Protein AF-0000000070448356 (afdb_homodimer)

InterPro domains:
  IPR002110 Ankyrin repeat [PF00023] (109-138)
  IPR002110 Ankyrin repeat [PF12796] (15-105)
  IPR002110 Ankyrin repeat [PF12796] (163-237)
  IPR002110 Ankyrin repeat [PR01415] (44-59)
  IPR002110 Ankyrin repeat [PR01415] (125-139)
  IPR002110 Ankyrin repeat [PS50088] (43-75)
  IPR002110 Ankyrin repeat [PS50088] (76-104)
  IPR002110 Ankyrin repeat [PS50088] (109-141)
  IPR002110 Ankyrin repeat [PS50088] (142-174)
  IPR002110 Ankyrin repeat [PS50088] (207-239)
  IPR002110 Ankyrin repeat [SM00248] (9-39)
  IPR002110 Ankyrin repeat [SM00248] (43-72)
  IPR002110 Ankyrin repeat [SM00248] (76-105)
  IPR002110 Ankyrin repeat [SM00248] (109-138)
  IPR002110 Ankyrin repeat [SM00248] (142-171)
  IPR002110 Ankyrin repeat [SM00248] (175-204)
  IPR002110 Ankyrin repeat [SM00248] (207-236)
  IPR036770 Ankyrin repeat-containing domain superfamily [G3DSA:1.25.40.20] (1-96)
  IPR036770 Ankyrin repeat-containing domain superfamily [G3DSA:1.25.40.20] (97-266)
  IPR036770 Ankyrin repeat-containing domain superfamily [SSF48403] (15-246)

pLDDT: mean 96.39, std 8.81, range [27.5, 98.94]

Organism: Serinus canaria (NCBI:txid9135)

Foldseek 3Di:
DPDLPDQDPLQVVLLVCLLVLVQVSNCVSVVVVPDDQCRADPQFDGSLLNNLLNLNQVNNVVSVVNPHDQCIAGNQQDTSLLSNLLNQNLSNNVVCVVSPHDQQGATPQQQGSLLSNLLVLRQSNNVVSLVSPHDQQRAGNQQHGSLQNNLLNLNLNSNLVSVVSPYDLLRAGNLFDGSLLNNLLVVNLSNNVSSLVNPYDQAATPNFDGSLLNNLLSPRLSSNLSSLVSPRQQQHATPVGDGSLRNHPDPSSNVSSVVSVVVVVD/DPPLPDQDPLQVVLLVCLLVLVQVSNCVSVVVVPDDQCRADPQFDGSLLNNLLNLNQVNNVVSVVNPHDQCIAGNQQDTSLLSNLLNQNLSNNVVCVVSPHDQQGATPQQQGSLLSNLLVLNQSNNVVSLVSPHDQQRAGNQQHGSLQNNLLNLNLNSNLVSVVSPYDLLRAGNLFDGSLLNNLLVVNLSNNVSSLVNPYDQAATPNFDGSLLNNLLSPRLSSNLSSLVSPRQQQHATPVGDGSLRNHPDPSSNVSSVVSVVVVVD

Structure (mmCIF, N/CA/C/O backbone):
data_AF-0000000070448356-model_v1
#
loop_
_entity.id
_entity.type
_entity.pdbx_description
1 polymer 'Ankyrin repeat domain 29'
#
loop_
_atom_site.group_PDB
_atom_site.id
_atom_site.type_symbol
_atom_site.label_atom_id
_atom_site.label_alt_id
_atom_site.label_comp_id
_atom_site.label_asym_id
_atom_site.label_entity_id
_atom_site.label_seq_id
_atom_site.pdbx_PDB_ins_code
_atom_site.Cartn_x
_atom_site.Cartn_y
_atom_site.Cartn_z
_atom_site.occupancy
_atom_site.B_iso_or_equiv
_atom_site.auth_seq_id
_atom_site.auth_comp_id
_atom_site.auth_asym_id
_atom_site.auth_atom_id
_atom_site.pdbx_PDB_model_num
ATOM 1 N N . ALA A 1 1 ? 14.836 -21.656 20.016 1 27.5 1 ALA A N 1
ATOM 2 C CA . ALA A 1 1 ? 14.461 -20.953 18.781 1 27.5 1 ALA A CA 1
ATOM 3 C C . ALA A 1 1 ? 15.398 -19.781 18.531 1 27.5 1 ALA A C 1
ATOM 5 O O . ALA A 1 1 ? 15.477 -18.844 19.344 1 27.5 1 ALA A O 1
ATOM 6 N N . SER A 1 2 ? 16.484 -19.844 17.938 1 34.31 2 SER A N 1
ATOM 7 C CA . SER A 1 2 ? 17.562 -18.859 17.781 1 34.31 2 SER A CA 1
ATOM 8 C C . SER A 1 2 ? 17.031 -17.531 17.281 1 34.31 2 SER A C 1
ATOM 10 O O . SER A 1 2 ? 16.109 -17.484 16.453 1 34.31 2 SER A O 1
ATOM 12 N N . SER A 1 3 ? 17.094 -16.406 17.938 1 37.31 3 SER A N 1
ATOM 13 C CA . SER A 1 3 ? 16.609 -15.062 17.703 1 37.31 3 SER A CA 1
ATOM 14 C C . SER A 1 3 ? 16.844 -14.641 16.25 1 37.31 3 SER A C 1
ATOM 16 O O . SER A 1 3 ? 17.953 -14.781 15.734 1 37.31 3 SER A O 1
ATOM 18 N N . ALA A 1 4 ? 16.047 -14.828 15.336 1 43.91 4 ALA A N 1
ATOM 19 C CA . ALA A 1 4 ? 16.141 -14.406 13.938 1 43.91 4 ALA A CA 1
ATOM 20 C C . ALA A 1 4 ? 16.906 -13.094 13.82 1 43.91 4 ALA A C 1
ATOM 22 O O . ALA A 1 4 ? 16.609 -12.125 14.523 1 43.91 4 ALA A O 1
ATOM 23 N N . PRO A 1 5 ? 18.203 -13.055 13.547 1 52.88 5 PRO A N 1
ATOM 24 C CA . PRO A 1 5 ? 18.953 -11.789 13.492 1 52.88 5 PRO A CA 1
ATOM 25 C C . PRO A 1 5 ? 18.125 -10.641 12.922 1 52.88 5 PRO A C 1
ATOM 27 O O . PRO A 1 5 ? 17.344 -10.844 11.977 1 52.88 5 PRO A O 1
ATOM 30 N N . LYS A 1 6 ? 17.922 -9.625 13.648 1 61.12 6 LYS A N 1
ATOM 31 C CA . LYS A 1 6 ? 17.172 -8.398 13.352 1 61.12 6 LYS A CA 1
ATOM 32 C C . LYS A 1 6 ? 17.625 -7.793 12.023 1 61.12 6 LYS A C 1
ATOM 34 O O . LYS A 1 6 ? 18.828 -7.645 11.781 1 61.12 6 LYS A O 1
ATOM 39 N N . GLU A 1 7 ? 16.766 -7.789 11.062 1 82.75 7 GLU A N 1
ATOM 40 C CA . GLU A 1 7 ? 16.984 -7.16 9.766 1 82.75 7 GLU A CA 1
ATOM 41 C C . GLU A 1 7 ? 17.609 -5.777 9.914 1 82.75 7 GLU A C 1
ATOM 43 O O . GLU A 1 7 ? 17.156 -4.973 10.734 1 82.75 7 GLU A O 1
ATOM 48 N N . THR A 1 8 ? 18.828 -5.617 9.328 1 90.31 8 THR A N 1
ATOM 49 C CA . THR A 1 8 ? 19.469 -4.305 9.367 1 90.31 8 THR A CA 1
ATOM 50 C C . THR A 1 8 ? 18.781 -3.346 8.398 1 90.31 8 THR A C 1
ATOM 52 O O . THR A 1 8 ? 18.141 -3.777 7.445 1 90.31 8 THR A O 1
ATOM 55 N N . PRO A 1 9 ? 18.906 -2.072 8.656 1 93.25 9 PRO A N 1
ATOM 56 C CA . PRO A 1 9 ? 18.312 -1.085 7.742 1 93.25 9 PRO A CA 1
ATOM 57 C C . PRO A 1 9 ? 18.812 -1.244 6.309 1 93.25 9 PRO A C 1
ATOM 59 O O . PRO A 1 9 ? 18.047 -1.089 5.363 1 93.25 9 PRO A O 1
ATOM 62 N N . LEU A 1 10 ? 20.062 -1.609 6.168 1 96.44 10 LEU A N 1
ATOM 63 C CA . LEU A 1 10 ? 20.625 -1.757 4.824 1 96.44 10 LEU A CA 1
ATOM 64 C C . LEU A 1 10 ? 20.094 -3.029 4.164 1 96.44 10 LEU A C 1
ATOM 66 O O . LEU A 1 10 ? 19.875 -3.057 2.949 1 96.44 10 LEU A O 1
ATOM 70 N N . ALA A 1 11 ? 19.891 -4.051 4.949 1 96.38 11 ALA A N 1
ATOM 71 C CA . ALA A 1 11 ? 19.297 -5.273 4.414 1 96.38 11 ALA A CA 1
ATOM 72 C C . ALA A 1 11 ? 17.875 -5.023 3.918 1 96.38 11 ALA A C 1
ATOM 74 O O . ALA A 1 11 ? 17.5 -5.488 2.84 1 96.38 11 ALA A O 1
ATOM 75 N N . ASN A 1 12 ? 17.156 -4.27 4.688 1 96.38 12 ASN A N 1
ATOM 76 C CA . ASN A 1 12 ? 15.805 -3.906 4.285 1 96.38 12 ASN A CA 1
ATOM 77 C C . ASN A 1 12 ? 15.797 -3.16 2.953 1 96.38 12 ASN A C 1
ATOM 79 O O . ASN A 1 12 ? 14.914 -3.377 2.121 1 96.38 12 ASN A O 1
ATOM 83 N N . ALA A 1 13 ? 16.781 -2.312 2.838 1 97.31 13 ALA A N 1
ATOM 84 C CA . ALA A 1 13 ? 16.906 -1.575 1.585 1 97.31 13 ALA A CA 1
ATOM 85 C C . ALA A 1 13 ? 17.203 -2.52 0.423 1 97.31 13 ALA A C 1
ATOM 87 O O . ALA A 1 13 ? 16.703 -2.322 -0.688 1 97.31 13 ALA A O 1
ATOM 88 N N . ALA A 1 14 ? 17.922 -3.531 0.693 1 98 14 ALA A N 1
ATOM 89 C CA . ALA A 1 14 ? 18.25 -4.496 -0.351 1 98 14 ALA A CA 1
ATOM 90 C C . ALA A 1 14 ? 17.016 -5.281 -0.792 1 98 14 ALA A C 1
ATOM 92 O O . ALA A 1 14 ? 16.828 -5.512 -1.986 1 98 14 ALA A O 1
ATOM 93 N N . PHE A 1 15 ? 16.234 -5.66 0.181 1 98.12 15 PHE A N 1
ATOM 94 C CA . PHE A 1 15 ? 14.992 -6.348 -0.151 1 98.12 15 PHE A CA 1
ATOM 95 C C . PHE A 1 15 ? 14.102 -5.469 -1.022 1 98.12 15 PHE A C 1
ATOM 97 O O . PHE A 1 15 ? 13.57 -5.926 -2.039 1 98.12 15 PHE A O 1
ATOM 104 N N . TRP A 1 16 ? 14.016 -4.27 -0.583 1 97.75 16 TRP A N 1
ATOM 105 C CA . TRP A 1 16 ? 13.188 -3.33 -1.336 1 97.75 16 TRP A CA 1
ATOM 106 C C . TRP A 1 16 ? 13.742 -3.127 -2.742 1 97.75 16 TRP A C 1
ATOM 108 O O . TRP A 1 16 ? 12.984 -3.125 -3.717 1 97.75 16 TRP A O 1
ATOM 118 N N . ALA A 1 17 ? 14.977 -2.916 -2.854 1 98.38 17 ALA A N 1
ATOM 119 C CA . ALA A 1 17 ? 15.625 -2.705 -4.148 1 98.38 17 ALA A CA 1
ATOM 120 C C . ALA A 1 17 ? 15.391 -3.893 -5.078 1 98.38 17 ALA A C 1
ATOM 122 O O . ALA A 1 17 ? 15.109 -3.715 -6.266 1 98.38 17 ALA A O 1
ATOM 123 N N . ALA A 1 18 ? 15.484 -5.059 -4.535 1 98.69 18 ALA A N 1
ATOM 124 C CA . ALA A 1 18 ? 15.266 -6.273 -5.316 1 98.69 18 ALA A CA 1
ATOM 125 C C . ALA A 1 18 ? 13.82 -6.352 -5.812 1 98.69 18 ALA A C 1
ATOM 127 O O . ALA A 1 18 ? 13.578 -6.695 -6.973 1 98.69 18 ALA A O 1
ATOM 128 N N . ARG A 1 19 ? 12.977 -6.016 -4.934 1 98.25 19 ARG A N 1
ATOM 129 C CA . ARG A 1 19 ? 11.562 -6.043 -5.289 1 98.25 19 ARG A CA 1
ATOM 130 C C . ARG A 1 19 ? 11.258 -5.039 -6.395 1 98.25 19 ARG A C 1
ATOM 132 O O . ARG A 1 19 ? 10.453 -5.316 -7.289 1 98.25 19 ARG A O 1
ATOM 139 N N . LYS A 1 20 ? 11.969 -3.926 -6.383 1 98.06 20 LYS A N 1
ATOM 140 C CA . LYS A 1 20 ? 11.68 -2.828 -7.301 1 98.06 20 LYS A CA 1
ATOM 141 C C . LYS A 1 20 ? 12.508 -2.949 -8.578 1 98.06 20 LYS A C 1
ATOM 143 O O . LYS A 1 20 ? 12.305 -2.195 -9.531 1 98.06 20 LYS A O 1
ATOM 148 N N . GLY A 1 21 ? 13.328 -3.818 -8.562 1 98.44 21 GLY A N 1
ATOM 149 C CA . GLY A 1 21 ? 14.227 -3.936 -9.695 1 98.44 21 GLY A CA 1
ATOM 150 C C . GLY A 1 21 ? 15.242 -2.811 -9.773 1 98.44 21 GLY A C 1
ATOM 151 O O . GLY A 1 21 ? 15.68 -2.432 -10.859 1 98.44 21 GLY A O 1
ATOM 152 N N . ASN A 1 22 ? 15.516 -2.191 -8.656 1 97.81 22 ASN A N 1
ATOM 153 C CA . ASN A 1 22 ? 16.484 -1.096 -8.594 1 97.81 22 ASN A CA 1
ATOM 154 C C . ASN A 1 22 ? 17.906 -1.612 -8.562 1 97.81 22 ASN A C 1
ATOM 156 O O . ASN A 1 22 ? 18.547 -1.648 -7.504 1 97.81 22 ASN A O 1
ATOM 160 N N . LEU A 1 23 ? 18.406 -1.881 -9.734 1 98.12 23 LEU A N 1
ATOM 161 C CA . LEU A 1 23 ? 19.719 -2.488 -9.875 1 98.12 23 LEU A CA 1
ATOM 162 C C . LEU A 1 23 ? 20.812 -1.547 -9.375 1 98.12 23 LEU A C 1
ATOM 164 O O . LEU A 1 23 ? 21.75 -1.977 -8.695 1 98.12 23 LEU A O 1
ATOM 168 N N . ALA A 1 24 ? 20.688 -0.333 -9.672 1 96.88 24 ALA A N 1
ATOM 169 C CA . ALA A 1 24 ? 21.688 0.648 -9.266 1 96.88 24 ALA A CA 1
ATOM 170 C C . ALA A 1 24 ? 21.844 0.673 -7.742 1 96.88 24 ALA A C 1
ATOM 172 O O . ALA A 1 24 ? 22.953 0.692 -7.227 1 96.88 24 ALA A O 1
ATOM 173 N N . LEU A 1 25 ? 20.75 0.697 -7.07 1 97.25 25 LEU A N 1
ATOM 174 C CA . LEU A 1 25 ? 20.797 0.696 -5.613 1 97.25 25 LEU A CA 1
ATOM 175 C C . LEU A 1 25 ? 21.406 -0.599 -5.086 1 97.25 25 LEU A C 1
ATOM 177 O O . LEU A 1 25 ? 22.219 -0.576 -4.156 1 97.25 25 LEU A O 1
ATOM 181 N N . LEU A 1 26 ? 21.016 -1.709 -5.645 1 97.88 26 LEU A N 1
ATOM 182 C CA . LEU A 1 26 ? 21.562 -2.988 -5.203 1 97.88 26 LEU A CA 1
ATOM 183 C C . LEU A 1 26 ? 23.078 -3.027 -5.387 1 97.88 26 LEU A C 1
ATOM 185 O O . LEU A 1 26 ? 23.797 -3.543 -4.531 1 97.88 26 LEU A O 1
ATOM 189 N N . GLN A 1 27 ? 23.531 -2.494 -6.484 1 97.56 27 GLN A N 1
ATOM 190 C CA . GLN A 1 27 ? 24.953 -2.398 -6.73 1 97.56 27 GLN A CA 1
ATOM 191 C C . GLN A 1 27 ? 25.656 -1.604 -5.629 1 97.56 27 GLN A C 1
ATOM 193 O O . GLN A 1 27 ? 26.672 -2.039 -5.094 1 97.56 27 GLN A O 1
ATOM 198 N N . LEU A 1 28 ? 25.109 -0.546 -5.328 1 96.62 28 LEU A N 1
ATOM 199 C CA . LEU A 1 28 ? 25.672 0.3 -4.289 1 96.62 28 LEU A CA 1
ATOM 200 C C . LEU A 1 28 ? 25.703 -0.427 -2.947 1 96.62 28 LEU A C 1
ATOM 202 O O . LEU A 1 28 ? 26.719 -0.427 -2.252 1 96.62 28 LEU A O 1
ATOM 206 N N . LEU A 1 29 ? 24.641 -1.053 -2.586 1 97.25 29 LEU A N 1
ATOM 207 C CA . LEU A 1 29 ? 24.484 -1.732 -1.306 1 97.25 29 LEU A CA 1
ATOM 208 C C . LEU A 1 29 ? 25.453 -2.9 -1.186 1 97.25 29 LEU A C 1
ATOM 210 O O . LEU A 1 29 ? 26.188 -3.004 -0.199 1 97.25 29 LEU A O 1
ATOM 214 N N . LEU A 1 30 ? 25.531 -3.725 -2.162 1 97.44 30 LEU A N 1
ATOM 215 C CA . LEU A 1 30 ? 26.344 -4.93 -2.088 1 97.44 30 LEU A CA 1
ATOM 216 C C . LEU A 1 30 ? 27.828 -4.594 -2.227 1 97.44 30 LEU A C 1
ATOM 218 O O . LEU A 1 30 ? 28.672 -5.223 -1.59 1 97.44 30 LEU A O 1
ATOM 222 N N . ASN A 1 31 ? 28.156 -3.596 -3.059 1 96.25 31 ASN A N 1
ATOM 223 C CA . ASN A 1 31 ? 29.547 -3.188 -3.221 1 96.25 31 ASN A CA 1
ATOM 224 C C . ASN A 1 31 ? 30.078 -2.516 -1.96 1 96.25 31 ASN A C 1
ATOM 226 O O . ASN A 1 31 ? 31.297 -2.424 -1.77 1 96.25 31 ASN A O 1
ATOM 230 N N . SER A 1 32 ? 29.203 -2.045 -1.136 1 94.06 32 SER A N 1
ATOM 231 C CA . SER A 1 32 ? 29.625 -1.426 0.114 1 94.06 32 SER A CA 1
ATOM 232 C C . SER A 1 32 ? 30.266 -2.449 1.053 1 94.06 32 SER A C 1
ATOM 234 O O . SER A 1 32 ? 30.969 -2.084 1.994 1 94.06 32 SER A O 1
ATOM 236 N N . GLY A 1 33 ? 29.891 -3.709 0.919 1 95.12 33 GLY A N 1
ATOM 237 C CA . GLY A 1 33 ? 30.391 -4.777 1.774 1 95.12 33 GLY A CA 1
ATOM 238 C C . GLY A 1 33 ? 29.641 -4.879 3.092 1 95.12 33 GLY A C 1
ATOM 239 O O . GLY A 1 33 ? 29.953 -5.734 3.924 1 95.12 33 GLY A O 1
ATOM 240 N N . ARG A 1 34 ? 28.609 -4.098 3.264 1 94.12 34 ARG A N 1
ATOM 241 C CA . ARG A 1 34 ? 27.906 -4.035 4.539 1 94.12 34 ARG A CA 1
ATOM 242 C C . ARG A 1 34 ? 26.656 -4.918 4.527 1 94.12 34 ARG A C 1
ATOM 244 O O . ARG A 1 34 ? 26 -5.082 5.555 1 94.12 34 ARG A O 1
ATOM 251 N N . VAL A 1 35 ? 26.344 -5.418 3.367 1 95.88 35 VAL A N 1
ATOM 252 C CA . VAL A 1 35 ? 25.156 -6.254 3.223 1 95.88 35 VAL A CA 1
ATOM 253 C C . VAL A 1 35 ? 25.547 -7.617 2.654 1 95.88 35 VAL A C 1
ATOM 255 O O . VAL A 1 35 ? 26.219 -7.695 1.619 1 95.88 35 VAL A O 1
ATOM 258 N N . ASP A 1 36 ? 25.078 -8.617 3.365 1 96.31 36 ASP A N 1
ATOM 259 C CA . ASP A 1 36 ? 25.25 -9.969 2.852 1 96.31 36 ASP A CA 1
ATOM 260 C C . ASP A 1 36 ? 24.219 -10.266 1.758 1 96.31 36 ASP A C 1
ATOM 262 O O . ASP A 1 36 ? 23.031 -10.016 1.933 1 96.31 36 ASP A O 1
ATOM 266 N N . VAL A 1 37 ? 24.734 -10.82 0.7 1 97.75 37 VAL A N 1
ATOM 267 C CA . VAL A 1 37 ? 23.859 -11.07 -0.446 1 97.75 37 VAL A CA 1
ATOM 268 C C . VAL A 1 37 ? 22.766 -12.07 -0.061 1 97.75 37 VAL A C 1
ATOM 270 O O . VAL A 1 37 ? 21.672 -12.031 -0.604 1 97.75 37 VAL A O 1
ATOM 273 N N . ASP A 1 38 ? 23.016 -12.914 0.927 1 97.81 38 ASP A N 1
ATOM 274 C CA . ASP A 1 38 ? 22.078 -13.961 1.303 1 97.81 38 ASP A CA 1
ATOM 275 C C . ASP A 1 38 ? 21.391 -13.633 2.631 1 97.81 38 ASP A C 1
ATOM 277 O O . ASP A 1 38 ? 20.922 -14.523 3.336 1 97.81 38 ASP A O 1
ATOM 281 N N . CYS A 1 39 ? 21.422 -12.305 2.945 1 96.19 39 CYS A N 1
ATOM 282 C CA . CYS A 1 39 ? 20.672 -11.93 4.137 1 96.19 39 CYS A CA 1
ATOM 283 C C . CYS A 1 39 ? 19.188 -12.227 3.949 1 96.19 39 CYS A C 1
ATOM 285 O O . CYS A 1 39 ? 18.656 -12.133 2.836 1 96.19 39 CYS A O 1
ATOM 287 N N . LYS A 1 40 ? 18.516 -12.602 5.078 1 97 40 LYS A N 1
ATOM 288 C CA . LYS A 1 40 ? 17.109 -13.031 5.027 1 97 40 LYS A CA 1
ATOM 289 C C . LYS A 1 40 ? 16.203 -12.055 5.77 1 97 40 LYS A C 1
ATOM 291 O O . LYS A 1 40 ? 16.625 -11.453 6.766 1 97 40 LYS A O 1
ATOM 296 N N . ASP A 1 41 ? 15.047 -11.906 5.234 1 95.62 41 ASP A N 1
ATOM 297 C CA . ASP A 1 41 ? 14.047 -11.18 6.012 1 95.62 41 ASP A CA 1
ATOM 298 C C . ASP A 1 41 ? 13.375 -12.094 7.031 1 95.62 41 ASP A C 1
ATOM 300 O O . ASP A 1 41 ? 13.812 -13.227 7.246 1 95.62 41 ASP A O 1
ATOM 304 N N . SER A 1 42 ? 12.344 -11.625 7.656 1 94.5 42 SER A N 1
ATOM 305 C CA . SER A 1 42 ? 11.719 -12.359 8.75 1 94.5 42 SER A CA 1
ATOM 306 C C . SER A 1 42 ? 11.031 -13.625 8.25 1 94.5 42 SER A C 1
ATOM 308 O O . SER A 1 42 ? 10.797 -14.555 9.023 1 94.5 42 SER A O 1
ATOM 310 N N . SER A 1 43 ? 10.75 -13.719 6.988 1 94.88 43 SER A N 1
ATOM 311 C CA . SER A 1 43 ? 10.094 -14.891 6.418 1 94.88 43 SER A CA 1
ATOM 312 C C . SER A 1 43 ? 11.125 -15.906 5.918 1 94.88 43 SER A C 1
ATOM 314 O O . SER A 1 43 ? 10.766 -17 5.5 1 94.88 43 SER A O 1
ATOM 316 N N . GLY A 1 44 ? 12.367 -15.406 5.879 1 96.5 44 GLY A N 1
ATOM 317 C CA . GLY A 1 44 ? 13.414 -16.266 5.363 1 96.5 44 GLY A CA 1
ATOM 318 C C . GLY A 1 44 ? 13.742 -16 3.904 1 96.5 44 GLY A C 1
ATOM 319 O O . GLY A 1 44 ? 14.633 -16.625 3.334 1 96.5 44 GLY A O 1
ATOM 320 N N . ALA A 1 45 ? 13.102 -15.047 3.375 1 96.88 45 ALA A N 1
ATOM 321 C CA . ALA A 1 45 ? 13.312 -14.719 1.966 1 96.88 45 ALA A CA 1
ATOM 322 C C . ALA A 1 45 ? 14.547 -13.836 1.786 1 96.88 45 ALA A C 1
ATOM 324 O O . ALA A 1 45 ? 14.875 -13.031 2.66 1 96.88 45 ALA A O 1
ATOM 325 N N . THR A 1 46 ? 15.195 -13.992 0.698 1 98.06 46 THR A N 1
ATOM 326 C CA . THR A 1 46 ? 16.359 -13.195 0.34 1 98.06 46 THR A CA 1
ATOM 327 C C . THR A 1 46 ? 16.031 -12.234 -0.798 1 98.06 46 THR A C 1
ATOM 329 O O . THR A 1 46 ? 14.945 -12.289 -1.365 1 98.06 46 THR A O 1
ATOM 332 N N . SER A 1 47 ? 17.031 -11.414 -1.091 1 98.56 47 SER A N 1
ATOM 333 C CA . SER A 1 47 ? 16.875 -10.508 -2.227 1 98.56 47 SER A CA 1
ATOM 334 C C . SER A 1 47 ? 16.656 -11.281 -3.52 1 98.56 47 SER A C 1
ATOM 336 O O . SER A 1 47 ? 15.867 -10.859 -4.375 1 98.56 47 SER A O 1
ATOM 338 N N . LEU A 1 48 ? 17.25 -12.453 -3.627 1 98.81 48 LEU A N 1
ATOM 339 C CA . LEU A 1 48 ? 17.062 -13.281 -4.812 1 98.81 48 LEU A CA 1
ATOM 340 C C . LEU A 1 48 ? 15.609 -13.711 -4.965 1 98.81 48 LEU A C 1
ATOM 342 O O . LEU A 1 48 ? 15.055 -13.664 -6.062 1 98.81 48 LEU A O 1
ATOM 346 N N . PHE A 1 49 ? 15.055 -14.062 -3.873 1 98.69 49 PHE A N 1
ATOM 347 C CA . PHE A 1 49 ? 13.648 -14.469 -3.873 1 98.69 49 PHE A CA 1
ATOM 348 C C . PHE A 1 49 ? 12.766 -13.344 -4.402 1 98.69 49 PHE A C 1
ATOM 350 O O . PHE A 1 49 ? 11.961 -13.555 -5.312 1 98.69 49 PHE A O 1
ATOM 357 N N . PHE A 1 50 ? 12.977 -12.18 -3.928 1 98.75 50 PHE A N 1
ATOM 358 C CA . PHE A 1 50 ? 12.125 -11.047 -4.293 1 98.75 50 PHE A CA 1
ATOM 359 C C . PHE A 1 50 ? 12.344 -10.664 -5.754 1 98.75 50 PHE A C 1
ATOM 361 O O . PHE A 1 50 ? 11.383 -10.367 -6.469 1 98.75 50 PHE A O 1
ATOM 368 N N . ALA A 1 51 ? 13.531 -10.625 -6.145 1 98.88 51 ALA A N 1
ATOM 369 C CA . ALA A 1 51 ? 13.828 -10.312 -7.543 1 98.88 51 ALA A CA 1
ATOM 370 C C . ALA A 1 51 ? 13.188 -11.336 -8.477 1 98.88 51 ALA A C 1
ATOM 372 O O . ALA A 1 51 ? 12.625 -10.969 -9.516 1 98.88 51 ALA A O 1
ATOM 373 N N . ALA A 1 52 ? 13.242 -12.547 -8.062 1 98.94 52 ALA A N 1
ATOM 374 C CA . ALA A 1 52 ? 12.672 -13.625 -8.867 1 98.94 52 ALA A CA 1
ATOM 375 C C . ALA A 1 52 ? 11.148 -13.523 -8.914 1 98.94 52 ALA A C 1
ATOM 377 O O . ALA A 1 52 ? 10.547 -13.68 -9.977 1 98.94 52 ALA A O 1
ATOM 378 N N . GLN A 1 53 ? 10.664 -13.32 -7.789 1 98.81 53 GLN A N 1
ATOM 379 C CA . GLN A 1 53 ? 9.219 -13.203 -7.672 1 98.81 53 GLN A CA 1
ATOM 380 C C . GLN A 1 53 ? 8.68 -12.094 -8.57 1 98.81 53 GLN A C 1
ATOM 382 O O . GLN A 1 53 ? 7.598 -12.234 -9.148 1 98.81 53 GLN A O 1
ATOM 387 N N . GLN A 1 54 ? 9.492 -11.047 -8.727 1 98.88 54 GLN A N 1
ATOM 388 C CA . GLN A 1 54 ? 9.047 -9.891 -9.492 1 98.88 54 GLN A CA 1
ATOM 389 C C . GLN A 1 54 ? 9.531 -9.961 -10.938 1 98.88 54 GLN A C 1
ATOM 391 O O . GLN A 1 54 ? 9.211 -9.094 -11.758 1 98.88 54 GLN A O 1
ATOM 396 N N . GLY A 1 55 ? 10.289 -10.859 -11.242 1 98.88 55 GLY A N 1
ATOM 397 C CA . GLY A 1 55 ? 10.703 -11.102 -12.617 1 98.88 55 GLY A CA 1
ATOM 398 C C . GLY A 1 55 ? 11.836 -10.203 -13.062 1 98.88 55 GLY A C 1
ATOM 399 O O . GLY A 1 55 ? 11.992 -9.93 -14.258 1 98.88 55 GLY A O 1
ATOM 400 N N . HIS A 1 56 ? 12.609 -9.68 -12.211 1 98.81 56 HIS A N 1
ATOM 401 C CA . HIS A 1 56 ? 13.734 -8.805 -12.547 1 98.81 56 HIS A CA 1
ATOM 402 C C . HIS A 1 56 ? 14.984 -9.617 -12.875 1 98.81 56 HIS A C 1
ATOM 404 O O . HIS A 1 56 ? 15.883 -9.734 -12.039 1 98.81 56 HIS A O 1
ATOM 410 N N . ASN A 1 57 ? 15.023 -10.008 -14.109 1 98.88 57 ASN A N 1
ATOM 411 C CA . ASN A 1 57 ? 16.078 -10.922 -14.508 1 98.88 57 ASN A CA 1
ATOM 412 C C . ASN A 1 57 ? 17.469 -10.273 -14.391 1 98.88 57 ASN A C 1
ATOM 414 O O . ASN A 1 57 ? 18.438 -10.945 -14.055 1 98.88 57 ASN A O 1
ATOM 418 N N . ASP A 1 58 ? 17.5 -8.992 -14.656 1 98.75 58 ASP A N 1
ATOM 419 C CA . ASP A 1 58 ? 18.781 -8.305 -14.539 1 98.75 58 ASP A CA 1
ATOM 420 C C . ASP A 1 58 ? 19.266 -8.289 -13.086 1 98.75 58 ASP A C 1
ATOM 422 O O . ASP A 1 58 ? 20.453 -8.461 -12.82 1 98.75 58 ASP A O 1
ATOM 426 N N . VAL A 1 59 ? 18.375 -8.133 -12.219 1 98.81 59 VAL A N 1
ATOM 427 C CA . VAL A 1 59 ? 18.703 -8.141 -10.797 1 98.81 59 VAL A CA 1
ATOM 428 C C . VAL A 1 59 ? 19.125 -9.547 -10.367 1 98.81 59 VAL A C 1
ATOM 430 O O . VAL A 1 59 ? 20.109 -9.711 -9.633 1 98.81 59 VAL A O 1
ATOM 433 N N . VAL A 1 60 ? 18.438 -10.555 -10.836 1 98.94 60 VAL A N 1
ATOM 434 C CA . VAL A 1 60 ? 18.75 -11.945 -10.523 1 98.94 60 VAL A CA 1
ATOM 435 C C . VAL A 1 60 ? 20.172 -12.266 -10.977 1 98.94 60 VAL A C 1
ATOM 437 O O . VAL A 1 60 ? 20.969 -12.781 -10.203 1 98.94 60 VAL A O 1
ATOM 440 N N . LYS A 1 61 ? 20.5 -11.883 -12.148 1 98.81 61 LYS A N 1
ATOM 441 C CA . LYS A 1 61 ? 21.844 -12.117 -12.68 1 98.81 61 LYS A CA 1
ATOM 442 C C . LYS A 1 61 ? 22.906 -11.406 -11.836 1 98.81 61 LYS A C 1
ATOM 444 O O . LYS A 1 61 ? 23.938 -11.984 -11.508 1 98.81 61 LYS A O 1
ATOM 449 N N . PHE A 1 62 ? 22.656 -10.25 -11.516 1 98.69 62 PHE A N 1
ATOM 450 C CA . PHE A 1 62 ? 23.578 -9.453 -10.711 1 98.69 62 PHE A CA 1
ATOM 451 C C . PHE A 1 62 ? 23.828 -10.117 -9.359 1 98.69 62 PHE A C 1
ATOM 453 O O . PHE A 1 62 ? 24.969 -10.203 -8.898 1 98.69 62 PHE A O 1
ATOM 460 N N . LEU A 1 63 ? 22.719 -10.523 -8.742 1 98.81 63 LEU A N 1
ATOM 461 C CA . LEU A 1 63 ? 22.859 -11.148 -7.43 1 98.81 63 LEU A CA 1
ATOM 462 C C . LEU A 1 63 ? 23.734 -12.383 -7.5 1 98.81 63 LEU A C 1
ATOM 464 O O . LEU A 1 63 ? 24.5 -12.656 -6.57 1 98.81 63 LEU A O 1
ATOM 468 N N . PHE A 1 64 ? 23.719 -13.055 -8.586 1 98.75 64 PHE A N 1
ATOM 469 C CA . PHE A 1 64 ? 24.562 -14.234 -8.75 1 98.75 64 PHE A CA 1
ATOM 470 C C . PHE A 1 64 ? 26.031 -13.844 -8.844 1 98.75 64 PHE A C 1
ATOM 472 O O . PHE A 1 64 ? 26.906 -14.602 -8.43 1 98.75 64 PHE A O 1
ATOM 479 N N . SER A 1 65 ? 26.328 -12.711 -9.344 1 98.06 65 SER A N 1
ATOM 480 C CA . SER A 1 65 ? 27.719 -12.25 -9.406 1 98.06 65 SER A CA 1
ATOM 481 C C . SER A 1 65 ? 28.297 -12.039 -8.016 1 98.06 65 SER A C 1
ATOM 483 O O . SER A 1 65 ? 29.516 -12.008 -7.84 1 98.06 65 SER A O 1
ATOM 485 N N . PHE A 1 66 ? 27.469 -11.938 -6.992 1 97.75 66 PHE A N 1
ATOM 486 C CA . PHE A 1 66 ? 27.906 -11.797 -5.609 1 97.75 66 PHE A CA 1
ATOM 487 C C . PHE A 1 66 ? 27.781 -13.117 -4.859 1 97.75 66 PHE A C 1
ATOM 489 O O . PHE A 1 66 ? 27.922 -13.164 -3.637 1 97.75 66 PHE A O 1
ATOM 496 N N . GLY A 1 67 ? 27.375 -14.141 -5.578 1 97.94 67 GLY A N 1
ATOM 497 C CA . GLY A 1 67 ? 27.359 -15.469 -4.992 1 97.94 67 GLY A CA 1
ATOM 498 C C . GLY A 1 67 ? 26.031 -15.812 -4.32 1 97.94 67 GLY A C 1
ATOM 499 O O . GLY A 1 67 ? 26 -16.625 -3.396 1 97.94 67 GLY A O 1
ATOM 500 N N . ALA A 1 68 ? 24.953 -15.195 -4.754 1 98.5 68 ALA A N 1
ATOM 501 C CA . ALA A 1 68 ? 23.656 -15.5 -4.156 1 98.5 68 ALA A CA 1
ATOM 502 C C . ALA A 1 68 ? 23.344 -16.984 -4.27 1 98.5 68 ALA A C 1
ATOM 504 O O . ALA A 1 68 ? 23.578 -17.609 -5.309 1 98.5 68 ALA A O 1
ATOM 505 N N . SER A 1 69 ? 22.797 -17.547 -3.197 1 98.44 69 SER A N 1
ATOM 506 C CA . SER A 1 69 ? 22.406 -18.953 -3.17 1 98.44 69 SER A CA 1
ATOM 507 C C . SER A 1 69 ? 20.953 -19.141 -3.619 1 98.44 69 SER A C 1
ATOM 509 O O . SER A 1 69 ? 20.094 -18.328 -3.295 1 98.44 69 SER A O 1
ATOM 511 N N . THR A 1 70 ? 20.656 -20.203 -4.312 1 98.38 70 THR A N 1
ATOM 512 C CA . THR A 1 70 ? 19.312 -20.531 -4.77 1 98.38 70 THR A CA 1
ATOM 513 C C . THR A 1 70 ? 18.594 -21.406 -3.754 1 98.38 70 THR A C 1
ATOM 515 O O . THR A 1 70 ? 17.438 -21.797 -3.967 1 98.38 70 THR A O 1
ATOM 518 N N . GLU A 1 71 ? 19.156 -21.672 -2.59 1 97.44 71 GLU A N 1
ATOM 519 C CA . GLU A 1 71 ? 18.703 -22.766 -1.726 1 97.44 71 GLU A CA 1
ATOM 520 C C . GLU A 1 71 ? 17.797 -22.25 -0.614 1 97.44 71 GLU A C 1
ATOM 522 O O . GLU A 1 71 ? 17.125 -23.047 0.053 1 97.44 71 GLU A O 1
ATOM 527 N N . PHE A 1 72 ? 17.797 -20.984 -0.395 1 97.69 72 PHE A N 1
ATOM 528 C CA . PHE A 1 72 ? 17.078 -20.453 0.751 1 97.69 72 PHE A CA 1
ATOM 529 C C . PHE A 1 72 ? 15.57 -20.516 0.511 1 97.69 72 PHE A C 1
ATOM 531 O O . PHE A 1 72 ? 15.109 -20.297 -0.612 1 97.69 72 PHE A O 1
ATOM 538 N N . ARG A 1 73 ? 14.859 -20.766 1.652 1 98 73 ARG A N 1
ATOM 539 C CA . ARG A 1 73 ? 13.414 -20.922 1.611 1 98 73 ARG A CA 1
ATOM 540 C C . ARG A 1 73 ? 12.719 -19.922 2.523 1 98 73 ARG A C 1
ATOM 542 O O . ARG A 1 73 ? 13.234 -19.594 3.596 1 98 73 ARG A O 1
ATOM 549 N N . ASN A 1 74 ? 11.594 -19.438 2.059 1 97.25 74 ASN A N 1
ATOM 550 C CA . ASN A 1 74 ? 10.797 -18.594 2.941 1 97.25 74 ASN A CA 1
ATOM 551 C C . ASN A 1 74 ? 9.922 -19.438 3.875 1 97.25 74 ASN A C 1
ATOM 553 O O . ASN A 1 74 ? 10.117 -20.641 3.986 1 97.25 74 ASN A O 1
ATOM 557 N N . LYS A 1 75 ? 9.016 -18.859 4.543 1 96.69 75 LYS A N 1
ATOM 558 C CA . LYS A 1 75 ? 8.227 -19.484 5.598 1 96.69 75 LYS A CA 1
ATOM 559 C C . LYS A 1 75 ? 7.332 -20.578 5.027 1 96.69 75 LYS A C 1
ATOM 561 O O . LYS A 1 75 ? 6.93 -21.5 5.75 1 96.69 75 LYS A O 1
ATOM 566 N N . ASP A 1 76 ? 7.051 -20.562 3.742 1 97.62 76 ASP A N 1
ATOM 567 C CA . ASP A 1 76 ? 6.184 -21.547 3.1 1 97.62 76 ASP A CA 1
ATOM 568 C C . ASP A 1 76 ? 7.004 -22.594 2.344 1 97.62 76 ASP A C 1
ATOM 570 O O . ASP A 1 76 ? 6.445 -23.453 1.659 1 97.62 76 ASP A O 1
ATOM 574 N N . GLY A 1 77 ? 8.289 -22.438 2.43 1 98.19 77 GLY A N 1
ATOM 575 C CA . GLY A 1 77 ? 9.164 -23.328 1.688 1 98.19 77 GLY A CA 1
ATOM 576 C C . GLY A 1 77 ? 9.469 -22.828 0.286 1 98.19 77 GLY A C 1
ATOM 577 O O . GLY A 1 77 ? 10.039 -23.562 -0.527 1 98.19 77 GLY A O 1
ATOM 578 N N . GLY A 1 78 ? 9.078 -21.672 0.087 1 98.5 78 GLY A N 1
ATOM 579 C CA . GLY A 1 78 ? 9.281 -21.109 -1.24 1 98.5 78 GLY A CA 1
ATOM 580 C C . GLY A 1 78 ? 10.719 -20.719 -1.514 1 98.5 78 GLY A C 1
ATOM 581 O O . GLY A 1 78 ? 11.367 -20.078 -0.672 1 98.5 78 GLY A O 1
ATOM 582 N N . THR A 1 79 ? 11.203 -21.109 -2.641 1 98.75 79 THR A N 1
ATOM 583 C CA . THR A 1 79 ? 12.5 -20.688 -3.143 1 98.75 79 THR A CA 1
ATOM 584 C C . THR A 1 79 ? 12.344 -19.672 -4.273 1 98.75 79 THR A C 1
ATOM 586 O O . THR A 1 79 ? 11.234 -19.422 -4.738 1 98.75 79 THR A O 1
ATOM 589 N N . ALA A 1 80 ? 13.5 -19.141 -4.695 1 98.88 80 ALA A N 1
ATOM 590 C CA . ALA A 1 80 ? 13.477 -18.203 -5.816 1 98.88 80 ALA A CA 1
ATOM 591 C C . ALA A 1 80 ? 12.898 -18.859 -7.07 1 98.88 80 ALA A C 1
ATOM 593 O O . ALA A 1 80 ? 12.109 -18.25 -7.793 1 98.88 80 ALA A O 1
A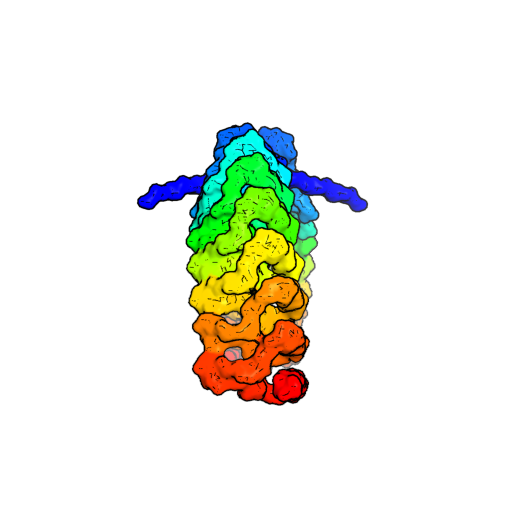TOM 594 N N . LEU A 1 81 ? 13.195 -20.109 -7.297 1 98.94 81 LEU A N 1
ATOM 595 C CA . LEU A 1 81 ? 12.688 -20.812 -8.469 1 98.94 81 LEU A CA 1
ATOM 596 C C . LEU A 1 81 ? 11.172 -20.969 -8.398 1 98.94 81 LEU A C 1
ATOM 598 O O . LEU A 1 81 ? 10.469 -20.688 -9.367 1 98.94 81 LEU A O 1
ATOM 602 N N . LEU A 1 82 ? 10.742 -21.406 -7.242 1 98.88 82 LEU A N 1
ATOM 603 C CA . LEU A 1 82 ? 9.305 -21.609 -7.074 1 98.88 82 LEU A CA 1
ATOM 604 C C . LEU A 1 82 ? 8.547 -20.297 -7.273 1 98.88 82 LEU A C 1
ATOM 606 O O . LEU A 1 82 ? 7.508 -20.266 -7.934 1 98.88 82 LEU A O 1
ATOM 610 N N . ALA A 1 83 ? 9.148 -19.266 -6.73 1 98.88 83 ALA A N 1
ATOM 611 C CA . ALA A 1 83 ? 8.508 -17.953 -6.871 1 98.88 83 ALA A CA 1
ATOM 612 C C . ALA A 1 83 ? 8.445 -17.531 -8.336 1 98.88 83 ALA A C 1
ATOM 614 O O . ALA A 1 83 ? 7.406 -17.062 -8.812 1 98.88 83 ALA A O 1
ATOM 615 N N . ALA A 1 84 ? 9.492 -17.672 -9.039 1 98.94 84 ALA A N 1
ATOM 616 C CA . ALA A 1 84 ? 9.531 -17.297 -10.453 1 98.94 84 ALA A CA 1
ATOM 617 C C . ALA A 1 84 ? 8.523 -18.109 -11.258 1 98.94 84 ALA A C 1
ATOM 619 O O . ALA A 1 84 ? 7.895 -17.594 -12.18 1 98.94 84 ALA A O 1
ATOM 620 N N . CYS A 1 85 ? 8.352 -19.344 -10.891 1 98.94 85 CYS A N 1
ATOM 621 C CA . CYS A 1 85 ? 7.41 -20.219 -11.578 1 98.94 85 CYS A CA 1
ATOM 622 C C . CYS A 1 85 ? 5.973 -19.828 -11.25 1 98.94 85 CYS A C 1
ATOM 624 O O . CYS A 1 85 ? 5.102 -19.859 -12.125 1 98.94 85 CYS A O 1
ATOM 626 N N . GLN A 1 86 ? 5.805 -19.516 -10.07 1 98.75 86 GLN A N 1
ATOM 627 C CA . GLN A 1 86 ? 4.469 -19.141 -9.617 1 98.75 86 GLN A CA 1
ATOM 628 C C . GLN A 1 86 ? 3.947 -17.938 -10.391 1 98.75 86 GLN A C 1
ATOM 630 O O . GLN A 1 86 ? 2.748 -17.828 -10.656 1 98.75 86 GLN A O 1
ATOM 635 N N . TYR A 1 87 ? 4.906 -17.109 -10.781 1 98.75 87 TYR A N 1
ATOM 636 C CA . TYR A 1 87 ? 4.48 -15.875 -11.438 1 98.75 87 TYR A CA 1
ATOM 637 C C . TYR A 1 87 ? 4.883 -15.867 -12.906 1 98.75 87 TYR A C 1
ATOM 639 O O . TYR A 1 87 ? 4.77 -14.844 -13.586 1 98.75 87 TYR A O 1
ATOM 647 N N . GLY A 1 88 ? 5.32 -16.875 -13.383 1 98.81 88 GLY A N 1
ATOM 648 C CA . GLY A 1 88 ? 5.477 -17.109 -14.805 1 98.81 88 GLY A CA 1
ATOM 649 C C . GLY A 1 88 ? 6.648 -16.359 -15.414 1 98.81 88 GLY A C 1
ATOM 650 O O . GLY A 1 88 ? 6.59 -15.93 -16.562 1 98.81 88 GLY A O 1
ATOM 651 N N . HIS A 1 89 ? 7.711 -16.141 -14.742 1 98.88 89 HIS A N 1
ATOM 652 C CA . HIS A 1 89 ? 8.867 -15.414 -15.242 1 98.88 89 HIS A CA 1
ATOM 653 C C . HIS A 1 89 ? 9.875 -16.359 -15.898 1 98.88 89 HIS A C 1
ATOM 655 O O . HIS A 1 89 ? 10.867 -16.734 -15.273 1 98.88 89 HIS A O 1
ATOM 661 N N . ALA A 1 90 ? 9.648 -16.562 -17.156 1 98.88 90 ALA A N 1
ATOM 662 C CA . ALA A 1 90 ? 10.375 -17.594 -17.891 1 98.88 90 ALA A CA 1
ATOM 663 C C . ALA A 1 90 ? 11.875 -17.281 -17.938 1 98.88 90 ALA A C 1
ATOM 665 O O . ALA A 1 90 ? 12.703 -18.156 -17.719 1 98.88 90 ALA A O 1
ATOM 666 N N . LYS A 1 91 ? 12.172 -16.047 -18.188 1 98.88 91 LYS A N 1
ATOM 667 C CA . LYS A 1 91 ? 13.586 -15.688 -18.266 1 98.88 91 LYS A CA 1
ATOM 668 C C . LYS A 1 91 ? 14.289 -15.883 -16.938 1 98.88 91 LYS A C 1
ATOM 670 O O . LYS A 1 91 ? 15.422 -16.359 -16.891 1 98.88 91 LYS A O 1
ATOM 675 N N . VAL A 1 92 ? 13.609 -15.539 -15.898 1 98.94 92 VAL A N 1
ATOM 676 C CA . VAL A 1 92 ? 14.164 -15.703 -14.562 1 98.94 92 VAL A CA 1
ATOM 677 C C . VAL A 1 92 ? 14.328 -17.188 -14.242 1 98.94 92 VAL A C 1
ATOM 679 O O . VAL A 1 92 ? 15.352 -17.594 -13.688 1 98.94 92 VAL A O 1
ATOM 682 N N . VAL A 1 93 ? 13.352 -18 -14.594 1 98.94 93 VAL A N 1
ATOM 683 C CA . VAL A 1 93 ? 13.422 -19.438 -14.383 1 98.94 93 VAL A CA 1
ATOM 684 C C . VAL A 1 93 ? 14.656 -20 -15.086 1 98.94 93 VAL A C 1
ATOM 686 O O . VAL A 1 93 ? 15.422 -20.766 -14.5 1 98.94 93 VAL A O 1
ATOM 689 N N . GLU A 1 94 ? 14.844 -19.578 -16.266 1 98.81 94 GLU A N 1
ATOM 690 C CA . GLU A 1 94 ? 16 -20.031 -17.031 1 98.81 94 GLU A CA 1
ATOM 691 C C . GLU A 1 94 ? 17.297 -19.672 -16.312 1 98.81 94 GLU A C 1
ATOM 693 O O . GLU A 1 94 ? 18.188 -20.516 -16.172 1 98.81 94 GLU A O 1
ATOM 698 N N . THR A 1 95 ? 17.391 -18.453 -15.891 1 98.88 95 THR A N 1
ATOM 699 C CA . THR A 1 95 ? 18.578 -17.969 -15.203 1 98.88 95 THR A CA 1
ATOM 700 C C . THR A 1 95 ? 18.812 -18.766 -13.914 1 98.88 95 THR A C 1
ATOM 702 O O . THR A 1 95 ? 19.938 -19.172 -13.625 1 98.88 95 THR A O 1
ATOM 705 N N . LEU A 1 96 ? 17.766 -18.984 -13.195 1 98.94 96 LEU A N 1
ATOM 706 C CA . LEU A 1 96 ? 17.891 -19.703 -11.93 1 98.94 96 LEU A CA 1
ATOM 707 C C . LEU A 1 96 ? 18.375 -21.125 -12.164 1 98.94 96 LEU A C 1
ATOM 709 O O . LEU A 1 96 ? 19.25 -21.609 -11.461 1 98.94 96 LEU A O 1
ATOM 713 N N . LEU A 1 97 ? 17.859 -21.797 -13.156 1 98.75 97 LEU A N 1
ATOM 714 C CA . LEU A 1 97 ? 18.266 -23.172 -13.469 1 98.75 97 LEU A CA 1
ATOM 715 C C . LEU A 1 97 ? 19.719 -23.234 -13.914 1 98.75 97 LEU A C 1
ATOM 717 O O . LEU A 1 97 ? 20.453 -24.125 -13.516 1 98.75 97 LEU A O 1
ATOM 721 N N . LYS A 1 98 ? 20.094 -22.281 -14.68 1 98.38 98 LYS A N 1
ATOM 722 C CA . LYS A 1 98 ? 21.469 -22.203 -15.141 1 98.38 98 LYS A CA 1
ATOM 723 C C . LYS A 1 98 ? 22.438 -22.031 -13.977 1 98.38 98 LYS A C 1
ATOM 725 O O . LYS A 1 98 ? 23.609 -22.438 -14.062 1 98.38 98 LYS A O 1
ATOM 730 N N . HIS A 1 99 ? 21.969 -21.5 -12.883 1 98.62 99 HIS A N 1
ATOM 731 C CA . HIS A 1 99 ? 22.828 -21.219 -11.734 1 98.62 99 HIS A CA 1
ATOM 732 C C . HIS A 1 99 ? 22.609 -22.234 -10.625 1 98.62 99 HIS A C 1
ATOM 734 O O . HIS A 1 99 ? 22.922 -21.969 -9.461 1 98.62 99 HIS A O 1
ATOM 740 N N . GLY A 1 100 ? 21.938 -23.312 -10.906 1 97.94 100 GLY A N 1
ATOM 741 C CA . GLY A 1 100 ? 21.969 -24.469 -10.023 1 97.94 100 GLY A CA 1
ATOM 742 C C . GLY A 1 100 ? 20.719 -24.609 -9.164 1 97.94 100 GLY A C 1
ATOM 743 O O . GLY A 1 100 ? 20.703 -25.359 -8.195 1 97.94 100 GLY A O 1
ATOM 744 N N . ALA A 1 101 ? 19.688 -23.797 -9.5 1 98.69 101 ALA A N 1
ATOM 745 C CA . ALA A 1 101 ? 18.453 -24 -8.742 1 98.69 101 ALA A CA 1
ATOM 746 C C . ALA A 1 101 ? 17.953 -25.422 -8.875 1 98.69 101 ALA A C 1
ATOM 748 O O . ALA A 1 101 ? 18.047 -26.031 -9.945 1 98.69 101 ALA A O 1
ATOM 749 N N . ASN A 1 102 ? 17.422 -25.953 -7.766 1 98.44 102 ASN A N 1
ATOM 750 C CA . 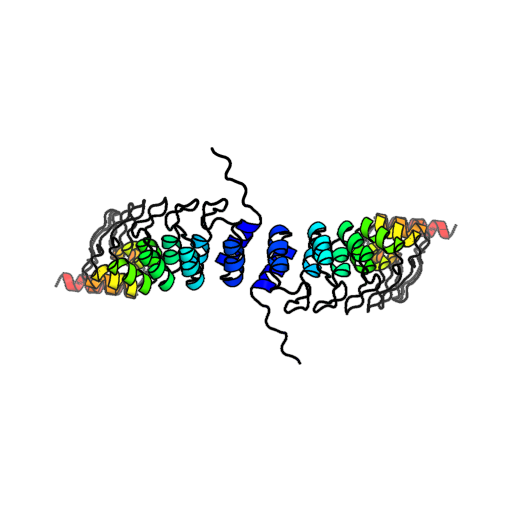ASN A 1 102 ? 16.906 -27.312 -7.754 1 98.44 102 ASN A CA 1
ATOM 751 C C . ASN A 1 102 ? 15.523 -27.391 -8.383 1 98.44 102 ASN A C 1
ATOM 753 O O . ASN A 1 102 ? 14.547 -26.891 -7.812 1 98.44 102 ASN A O 1
ATOM 757 N N . ILE A 1 103 ? 15.461 -28.062 -9.461 1 98.31 103 ILE A N 1
ATOM 758 C CA . ILE A 1 103 ? 14.234 -28.125 -10.258 1 98.31 103 ILE A CA 1
ATOM 759 C C . ILE A 1 103 ? 13.172 -28.922 -9.492 1 98.31 103 ILE A C 1
ATOM 761 O O . ILE A 1 103 ? 11.984 -28.828 -9.805 1 98.31 103 ILE A O 1
ATOM 765 N N . HIS A 1 104 ? 13.562 -29.625 -8.445 1 97.88 104 HIS A N 1
ATOM 766 C CA . HIS A 1 104 ? 12.648 -30.5 -7.73 1 97.88 104 HIS A CA 1
ATOM 767 C C . HIS A 1 104 ? 12.211 -29.875 -6.41 1 97.88 104 HIS A C 1
ATOM 769 O O . HIS A 1 104 ? 11.539 -30.516 -5.602 1 97.88 104 HIS A O 1
ATOM 775 N N . ASP A 1 105 ? 12.594 -28.641 -6.215 1 97.62 105 ASP A N 1
ATOM 776 C CA . ASP A 1 105 ? 12.117 -27.938 -5.027 1 97.62 105 ASP A CA 1
ATOM 777 C C . ASP A 1 105 ? 10.586 -27.922 -4.969 1 97.62 105 ASP A C 1
ATOM 779 O O . ASP A 1 105 ? 9.922 -27.859 -6.008 1 97.62 105 ASP A O 1
ATOM 783 N N . GLN A 1 106 ? 10.07 -27.984 -3.68 1 98.38 106 GLN A N 1
ATOM 784 C CA . GLN A 1 106 ? 8.633 -27.938 -3.432 1 98.38 106 GLN A CA 1
ATOM 785 C C . GLN A 1 106 ? 8.312 -27.031 -2.25 1 98.38 106 GLN A C 1
ATOM 787 O O . GLN A 1 106 ? 9.125 -26.875 -1.333 1 98.38 106 GLN A O 1
ATOM 792 N N . LEU A 1 107 ? 7.125 -26.406 -2.34 1 98.5 107 LEU A N 1
ATOM 793 C CA . LEU A 1 107 ? 6.586 -25.812 -1.125 1 98.5 107 LEU A CA 1
ATOM 794 C C . LEU A 1 107 ? 6.344 -26.875 -0.056 1 98.5 107 LEU A C 1
ATOM 796 O O . LEU A 1 107 ? 6.43 -28.078 -0.334 1 98.5 107 LEU A O 1
ATOM 800 N N . TYR A 1 108 ? 6.086 -26.391 1.151 1 98.06 108 TYR A N 1
ATOM 801 C CA . TYR A 1 108 ? 5.871 -27.344 2.234 1 98.06 108 TYR A CA 1
ATOM 802 C C . TYR A 1 108 ? 4.594 -28.156 2.016 1 98.06 108 TYR A C 1
ATOM 804 O O . TYR A 1 108 ? 4.449 -29.266 2.533 1 98.06 108 TYR A O 1
ATOM 812 N N . ASP A 1 109 ? 3.77 -27.625 1.218 1 97.44 109 ASP A N 1
ATOM 813 C CA . ASP A 1 109 ? 2.535 -28.359 0.935 1 97.44 109 ASP A CA 1
ATOM 814 C C . ASP A 1 109 ? 2.715 -29.312 -0.244 1 97.44 109 ASP A C 1
ATOM 816 O O . ASP A 1 109 ? 1.752 -29.922 -0.7 1 97.44 109 ASP A O 1
ATOM 820 N N . GLY A 1 110 ? 3.881 -29.266 -0.828 1 98.31 110 GLY A N 1
ATOM 821 C CA . GLY A 1 110 ? 4.203 -30.234 -1.853 1 98.31 110 GLY A CA 1
ATOM 822 C C . GLY A 1 110 ? 4.129 -29.672 -3.26 1 98.31 110 GLY A C 1
ATOM 823 O O . GLY A 1 110 ? 4.438 -30.375 -4.227 1 98.31 110 GLY A O 1
ATOM 824 N N . ALA A 1 111 ? 3.771 -28.438 -3.379 1 98.5 111 ALA A N 1
ATOM 825 C CA . ALA A 1 111 ? 3.68 -27.859 -4.715 1 98.5 111 ALA A CA 1
ATOM 826 C C . ALA A 1 111 ? 5.062 -27.688 -5.336 1 98.5 111 ALA A C 1
ATOM 828 O O . ALA A 1 111 ? 5.93 -27.016 -4.773 1 98.5 111 ALA A O 1
ATOM 829 N N . SER A 1 112 ? 5.223 -28.391 -6.445 1 98.62 112 SER A N 1
ATOM 830 C CA . SER A 1 112 ? 6.484 -28.281 -7.176 1 98.62 112 SER A CA 1
ATOM 831 C C . SER A 1 112 ? 6.473 -27.094 -8.125 1 98.62 112 SER A C 1
ATOM 833 O O . SER A 1 112 ? 5.449 -26.422 -8.273 1 98.62 112 SER A O 1
ATOM 835 N N . ALA A 1 113 ? 7.641 -26.828 -8.727 1 98.81 113 ALA A N 1
ATOM 836 C CA . ALA A 1 113 ? 7.77 -25.75 -9.695 1 98.81 113 ALA A CA 1
ATOM 837 C C . ALA A 1 113 ? 6.801 -25.938 -10.859 1 98.81 113 ALA A C 1
ATOM 839 O O . ALA A 1 113 ? 6.098 -25 -11.25 1 98.81 113 ALA A O 1
ATOM 840 N N . ILE A 1 114 ? 6.742 -27.125 -11.336 1 98.81 114 ILE A N 1
ATOM 841 C CA . ILE A 1 114 ? 5.895 -27.391 -12.492 1 98.81 114 ILE A CA 1
ATOM 842 C C . ILE A 1 114 ? 4.426 -27.281 -12.094 1 98.81 114 ILE A C 1
ATOM 844 O O . ILE A 1 114 ? 3.592 -26.828 -12.875 1 98.81 114 ILE A O 1
ATOM 848 N N . PHE A 1 115 ? 4.094 -27.688 -10.883 1 98.81 115 PHE A N 1
ATOM 849 C CA . PHE A 1 115 ? 2.73 -27.531 -10.391 1 98.81 115 PHE A CA 1
ATOM 850 C C . PHE A 1 115 ? 2.318 -26.062 -10.383 1 98.81 115 PHE A C 1
ATOM 852 O O . PHE A 1 115 ? 1.25 -25.719 -10.883 1 98.81 115 PHE A O 1
ATOM 859 N N . LEU A 1 116 ? 3.219 -25.25 -9.836 1 98.88 116 LEU A N 1
ATOM 860 C CA . LEU A 1 116 ? 2.92 -23.828 -9.727 1 98.88 116 LEU A CA 1
ATOM 861 C C . LEU A 1 116 ? 2.768 -23.203 -11.109 1 98.88 116 LEU A C 1
ATOM 863 O O . LEU A 1 116 ? 1.854 -22.406 -11.336 1 98.88 116 LEU A O 1
ATOM 867 N N . ALA A 1 117 ? 3.568 -23.5 -11.992 1 98.88 117 ALA A N 1
ATOM 868 C CA . ALA A 1 117 ? 3.49 -22.984 -13.359 1 98.88 117 ALA A CA 1
ATOM 869 C C . ALA A 1 117 ? 2.207 -23.438 -14.039 1 98.88 117 ALA A C 1
ATOM 871 O O . ALA A 1 117 ? 1.586 -22.688 -14.789 1 98.88 117 ALA A O 1
ATOM 872 N N . ALA A 1 118 ? 1.844 -24.688 -13.773 1 98.88 118 ALA A N 1
ATOM 873 C CA . ALA A 1 118 ? 0.619 -25.234 -14.352 1 98.88 118 ALA A CA 1
ATOM 874 C C . ALA A 1 118 ? -0.612 -24.5 -13.82 1 98.88 118 ALA A C 1
ATOM 876 O O . ALA A 1 118 ? -1.545 -24.219 -14.57 1 98.88 118 ALA A O 1
ATOM 877 N N . GLN A 1 119 ? -0.533 -24.266 -12.578 1 98.81 119 GLN A N 1
ATOM 878 C CA . GLN A 1 119 ? -1.633 -23.531 -11.953 1 98.81 119 GLN A CA 1
ATOM 879 C C . GLN A 1 119 ? -1.834 -22.172 -12.594 1 98.81 119 GLN A C 1
ATOM 881 O O . GLN A 1 119 ? -2.969 -21.734 -12.797 1 98.81 119 GLN A O 1
ATOM 886 N N . GLY A 1 120 ? -0.731 -21.578 -12.984 1 98.75 120 GLY A N 1
ATOM 887 C CA . GLY A 1 120 ? -0.781 -20.25 -13.578 1 98.75 120 GLY A CA 1
ATOM 888 C C . GLY A 1 120 ? -0.975 -20.281 -15.086 1 98.75 120 GLY A C 1
ATOM 889 O O . GLY A 1 120 ? -1.249 -19.25 -15.703 1 98.75 120 GLY A O 1
ATOM 890 N N . GLY A 1 121 ? -0.823 -21.375 -15.602 1 98.88 121 GLY A N 1
ATOM 891 C CA . GLY A 1 121 ? -0.98 -21.5 -17.047 1 98.88 121 GLY A CA 1
ATOM 892 C C . GLY A 1 121 ? 0.19 -20.938 -17.828 1 98.88 121 GLY A C 1
ATOM 893 O O . GLY A 1 121 ? 0.015 -20.422 -18.938 1 98.88 121 GLY A O 1
ATOM 894 N N . TYR A 1 122 ? 1.346 -20.984 -17.359 1 98.88 122 TYR A N 1
ATOM 895 C CA . TYR A 1 122 ? 2.523 -20.391 -17.984 1 98.88 122 TYR A CA 1
ATOM 896 C C . TYR A 1 122 ? 3.229 -21.391 -18.891 1 98.88 122 TYR A C 1
ATOM 898 O O . TYR A 1 122 ? 4.168 -22.062 -18.453 1 98.88 122 TYR A O 1
ATOM 906 N N . LEU A 1 123 ? 2.783 -21.328 -20.109 1 98.81 123 LEU A N 1
ATOM 907 C CA . LEU A 1 123 ? 3.17 -22.344 -21.094 1 98.81 123 LEU A CA 1
ATOM 908 C C . LEU A 1 123 ? 4.68 -22.359 -21.297 1 98.81 123 LEU A C 1
ATOM 910 O O . LEU A 1 123 ? 5.305 -23.422 -21.297 1 98.81 123 LEU A O 1
ATOM 914 N N . ASP A 1 124 ? 5.285 -21.234 -21.391 1 98.75 124 ASP A N 1
ATOM 915 C CA . ASP A 1 124 ? 6.727 -21.156 -21.625 1 98.75 124 ASP A CA 1
ATOM 916 C C . ASP A 1 124 ? 7.504 -21.734 -20.438 1 98.75 124 ASP A C 1
ATOM 918 O O . ASP A 1 124 ? 8.508 -22.422 -20.625 1 98.75 124 ASP A O 1
ATOM 922 N N . VAL A 1 125 ? 7.012 -21.453 -19.328 1 98.88 125 VAL A N 1
ATOM 923 C CA . VAL A 1 125 ? 7.656 -21.984 -18.125 1 98.88 125 VAL A CA 1
ATOM 924 C C . VAL A 1 125 ? 7.496 -23.5 -18.062 1 98.88 125 VAL A C 1
ATOM 926 O O . VAL A 1 125 ? 8.445 -24.219 -17.734 1 98.88 125 VAL A O 1
ATOM 929 N N . ILE A 1 126 ? 6.332 -23.969 -18.422 1 98.81 126 ILE A N 1
ATOM 930 C CA . ILE A 1 126 ? 6.051 -25.391 -18.438 1 98.81 126 ILE A CA 1
ATOM 931 C C . ILE A 1 126 ? 7.012 -26.094 -19.391 1 98.81 126 ILE A C 1
ATOM 933 O O . ILE A 1 126 ? 7.656 -27.078 -19.016 1 98.81 126 ILE A O 1
ATOM 937 N N . ARG A 1 127 ? 7.172 -25.594 -20.547 1 98.62 127 ARG A N 1
ATOM 938 C CA . ARG A 1 127 ? 8.07 -26.172 -21.531 1 98.62 127 ARG A CA 1
ATOM 939 C C . ARG A 1 127 ? 9.508 -26.203 -21.031 1 98.62 127 ARG A C 1
ATOM 941 O O . ARG A 1 127 ? 10.195 -27.219 -21.172 1 98.62 127 ARG A O 1
ATOM 948 N N . LEU A 1 128 ? 9.867 -25.172 -20.469 1 98.62 128 LEU A N 1
ATOM 949 C CA . LEU A 1 128 ? 11.219 -25.047 -19.938 1 98.62 128 LEU A CA 1
ATOM 950 C C . LEU A 1 128 ? 11.461 -26.062 -18.828 1 98.62 128 LEU A C 1
ATOM 952 O O . LEU A 1 128 ? 12.477 -26.766 -18.828 1 98.62 128 LEU A O 1
ATOM 956 N N . LEU A 1 129 ? 10.562 -26.156 -17.938 1 98.81 129 LEU A N 1
ATOM 957 C CA . LEU A 1 129 ? 10.703 -27.078 -16.812 1 98.81 129 LEU A CA 1
ATOM 958 C C . LEU A 1 129 ? 10.734 -28.516 -17.297 1 98.81 129 LEU A C 1
ATOM 960 O O . LEU A 1 129 ? 11.562 -29.312 -16.828 1 98.81 129 LEU A O 1
ATOM 964 N N . LEU A 1 130 ? 9.914 -28.859 -18.203 1 98.62 130 LEU A N 1
ATOM 965 C CA . LEU A 1 130 ? 9.867 -30.219 -18.734 1 98.62 130 LEU A CA 1
ATOM 966 C C . LEU A 1 130 ? 11.148 -30.562 -19.484 1 98.62 130 LEU A C 1
ATOM 968 O O . LEU A 1 130 ? 11.672 -31.672 -19.359 1 98.62 130 LEU A O 1
ATOM 972 N N . SER A 1 131 ? 11.641 -29.609 -20.172 1 98.06 131 SER A N 1
ATOM 973 C CA . SER A 1 131 ? 12.883 -29.828 -20.906 1 98.06 131 SER A CA 1
ATOM 974 C C . SER A 1 131 ? 14.078 -29.922 -19.953 1 98.06 131 SER A C 1
ATOM 976 O O . SER A 1 131 ? 15.133 -30.438 -20.328 1 98.06 131 SER A O 1
ATOM 978 N N . SER A 1 132 ? 13.938 -29.484 -18.719 1 98.38 132 SER A N 1
ATOM 979 C CA . SER A 1 132 ? 15.031 -29.438 -17.75 1 98.38 132 SER A CA 1
ATOM 980 C C . SER A 1 132 ? 14.922 -30.578 -16.75 1 98.38 132 SER A C 1
ATOM 982 O O . SER A 1 132 ? 15.672 -30.625 -15.773 1 98.38 132 SER A O 1
ATOM 984 N N . GLY A 1 133 ? 13.969 -31.438 -16.906 1 97.69 133 GLY A N 1
ATOM 985 C CA . GLY A 1 133 ? 13.938 -32.656 -16.125 1 97.69 133 GLY A CA 1
ATOM 986 C C . GLY A 1 133 ? 12.914 -32.625 -15.008 1 97.69 133 GLY A C 1
ATOM 987 O O . GLY A 1 133 ? 12.969 -33.469 -14.086 1 97.69 133 GLY A O 1
ATOM 988 N N . ALA A 1 134 ? 11.992 -31.656 -15.062 1 98.56 134 ALA A N 1
ATOM 989 C CA . ALA A 1 134 ? 10.938 -31.625 -14.055 1 98.56 134 ALA A CA 1
ATOM 990 C C . ALA A 1 134 ? 10.094 -32.906 -14.109 1 98.56 134 ALA A C 1
ATOM 992 O O . ALA A 1 134 ? 9.859 -33.438 -15.188 1 98.56 134 ALA A O 1
ATOM 993 N N . LYS A 1 135 ? 9.586 -33.344 -12.969 1 98.25 135 LYS A N 1
ATOM 994 C CA . LYS A 1 135 ? 8.695 -34.5 -12.883 1 98.25 135 LYS A CA 1
ATOM 995 C C . LYS A 1 135 ? 7.246 -34.094 -13.141 1 98.25 135 LYS A C 1
ATOM 997 O O . LYS A 1 135 ? 6.594 -33.5 -12.266 1 98.25 135 LYS A O 1
ATOM 1002 N N . VAL A 1 136 ? 6.781 -34.469 -14.273 1 98.44 136 VAL A N 1
ATOM 1003 C CA . VAL A 1 136 ? 5.52 -33.969 -14.797 1 98.44 136 VAL A CA 1
ATOM 1004 C C . VAL A 1 136 ? 4.359 -34.469 -13.938 1 98.44 136 VAL A C 1
ATOM 1006 O O . VAL A 1 136 ? 3.311 -33.812 -13.859 1 98.44 136 VAL A O 1
ATOM 1009 N N . ASN A 1 137 ? 4.562 -35.594 -13.164 1 98.56 137 ASN A N 1
ATOM 1010 C CA . ASN A 1 137 ? 3.451 -36.219 -12.461 1 98.56 137 ASN A CA 1
ATOM 1011 C C . ASN A 1 137 ? 3.592 -36.094 -10.953 1 98.56 137 ASN A C 1
ATOM 1013 O O . ASN A 1 137 ? 2.859 -36.719 -10.195 1 98.56 137 ASN A O 1
ATOM 1017 N N . GLN A 1 138 ? 4.539 -35.281 -10.523 1 97.31 138 GLN A N 1
ATOM 1018 C CA . GLN A 1 138 ? 4.73 -35.094 -9.086 1 97.31 138 GLN A CA 1
ATOM 1019 C C . GLN A 1 138 ? 3.541 -34.375 -8.461 1 97.31 138 GLN A C 1
ATOM 1021 O O . GLN A 1 138 ? 3.305 -33.188 -8.727 1 97.31 138 GLN A O 1
ATOM 1026 N N . PRO A 1 139 ? 2.783 -35.031 -7.52 1 97.44 139 PRO A N 1
ATOM 1027 C CA . PRO A 1 139 ? 1.585 -34.406 -6.957 1 97.44 139 PRO A CA 1
ATOM 1028 C C . PRO A 1 139 ? 1.888 -33.531 -5.719 1 97.44 139 PRO A C 1
ATOM 1030 O O . PRO A 1 139 ? 2.945 -33.688 -5.105 1 97.44 139 PRO A O 1
ATOM 1033 N N . ARG A 1 140 ? 0.922 -32.688 -5.426 1 97.56 140 ARG A N 1
ATOM 1034 C CA . ARG A 1 140 ? 0.877 -32.031 -4.125 1 97.56 140 ARG A CA 1
ATOM 1035 C C . ARG A 1 140 ? 0.483 -33 -3.027 1 97.56 140 ARG A C 1
ATOM 1037 O O . ARG A 1 140 ? 0.243 -34.188 -3.299 1 97.56 140 ARG A O 1
ATOM 1044 N N . GLN A 1 141 ? 0.461 -32.531 -1.834 1 97.31 141 GLN A N 1
ATOM 1045 C CA . GLN A 1 141 ? 0.178 -33.375 -0.682 1 97.31 141 GLN A CA 1
ATOM 1046 C C . GLN A 1 141 ? -1.22 -34 -0.775 1 97.31 141 GLN A C 1
ATOM 1048 O O . GLN A 1 141 ? -1.448 -35.094 -0.321 1 97.31 141 GLN A O 1
ATOM 1053 N N . ASP A 1 142 ? -2.049 -33.344 -1.321 1 97 142 ASP A N 1
ATOM 1054 C CA . ASP A 1 142 ? -3.428 -33.812 -1.399 1 97 142 ASP A CA 1
ATOM 1055 C C . ASP A 1 142 ? -3.645 -34.656 -2.641 1 97 142 ASP A C 1
ATOM 1057 O O . ASP A 1 142 ? -4.785 -34.938 -3.029 1 97 142 ASP A O 1
ATOM 1061 N N . GLY A 1 143 ? -2.613 -34.906 -3.357 1 98 143 GLY A N 1
ATOM 1062 C CA . GLY A 1 143 ? -2.674 -35.812 -4.512 1 98 143 GLY A CA 1
ATOM 1063 C C . GLY A 1 143 ? -2.887 -35.062 -5.82 1 98 143 GLY A C 1
ATOM 1064 O O . GLY A 1 143 ? -2.91 -35.688 -6.887 1 98 143 GLY A O 1
ATOM 1065 N N . THR A 1 144 ? -2.982 -33.812 -5.715 1 98.25 144 THR A N 1
ATOM 1066 C CA . THR A 1 144 ? -3.246 -33.062 -6.922 1 98.25 144 THR A CA 1
ATOM 1067 C C . THR A 1 144 ? -2.012 -33 -7.816 1 98.25 144 THR A C 1
ATOM 1069 O O . THR A 1 144 ? -0.962 -32.5 -7.418 1 98.25 144 THR A O 1
ATOM 1072 N N . ALA A 1 145 ? -2.189 -33.562 -8.984 1 98.5 145 ALA A N 1
ATOM 1073 C CA . ALA A 1 145 ? -1.108 -33.531 -9.961 1 98.5 145 ALA A CA 1
ATOM 1074 C C . ALA A 1 145 ? -1.125 -32.219 -10.758 1 98.5 145 ALA A C 1
ATOM 1076 O O . ALA A 1 145 ? -2.143 -31.531 -10.805 1 98.5 145 ALA A O 1
ATOM 1077 N N . PRO A 1 146 ? -0.001 -31.891 -11.414 1 98.81 146 PRO A N 1
ATOM 1078 C CA . PRO A 1 146 ? 0.063 -30.672 -12.242 1 98.81 146 PRO A CA 1
ATOM 1079 C C . PRO A 1 146 ? -0.985 -30.656 -13.352 1 98.81 146 PRO A C 1
ATOM 1081 O O . PRO A 1 146 ? -1.617 -29.625 -13.594 1 98.81 146 PRO A O 1
ATOM 1084 N N . LEU A 1 147 ? -1.244 -31.781 -13.961 1 98.88 147 LEU A N 1
ATOM 1085 C CA . LEU A 1 147 ? -2.258 -31.859 -15.008 1 98.88 147 LEU A CA 1
ATOM 1086 C C . LEU A 1 147 ? -3.637 -31.516 -14.453 1 98.88 147 LEU A C 1
ATOM 1088 O O . LEU A 1 147 ? -4.414 -30.812 -15.102 1 98.88 147 LEU A O 1
ATOM 1092 N N . TRP A 1 148 ? -3.865 -32.062 -13.266 1 98.75 148 TRP A N 1
ATOM 1093 C CA . TRP A 1 148 ? -5.145 -31.812 -12.609 1 98.75 148 TRP A CA 1
ATOM 1094 C C . TRP A 1 148 ? -5.391 -30.328 -12.422 1 98.75 148 TRP A C 1
ATOM 1096 O O . TRP A 1 148 ? -6.43 -29.797 -12.828 1 98.75 148 TRP A O 1
ATOM 1106 N N . ILE A 1 149 ? -4.41 -29.609 -11.898 1 98.75 149 ILE A N 1
ATOM 1107 C CA . ILE A 1 149 ? -4.602 -28.203 -11.586 1 98.75 149 ILE A CA 1
ATOM 1108 C C . ILE A 1 149 ? -4.668 -27.391 -12.875 1 98.75 149 ILE A C 1
ATOM 1110 O O . ILE A 1 149 ? -5.438 -26.438 -12.977 1 98.75 149 ILE A O 1
ATOM 1114 N N . ALA A 1 150 ? -3.9 -27.672 -13.82 1 98.88 150 ALA A N 1
ATOM 1115 C CA . ALA A 1 150 ? -3.982 -27 -15.117 1 98.88 150 ALA A CA 1
ATOM 1116 C C . ALA A 1 150 ? -5.383 -27.109 -15.711 1 98.88 150 ALA A C 1
ATOM 1118 O O . ALA A 1 150 ? -5.906 -26.156 -16.281 1 98.88 150 ALA A O 1
ATOM 1119 N N . SER A 1 151 ? -5.957 -28.297 -15.562 1 98.88 151 SER A N 1
ATOM 1120 C CA . SER A 1 151 ? -7.293 -28.547 -16.078 1 98.88 151 SER A CA 1
ATOM 1121 C C . SER A 1 151 ? -8.352 -27.766 -15.312 1 98.88 151 SER A C 1
ATOM 1123 O O . SER A 1 151 ? -9.258 -27.188 -15.906 1 98.88 151 SER A O 1
ATOM 1125 N N . GLN A 1 152 ? -8.133 -27.828 -14.062 1 98.56 152 GLN A N 1
ATOM 1126 C CA . GLN A 1 152 ? -9.062 -27.078 -13.219 1 98.56 152 GLN A CA 1
ATOM 1127 C C . GLN A 1 152 ? -9.031 -25.594 -13.562 1 98.56 152 GLN A C 1
ATOM 1129 O O . GLN A 1 152 ? -10.062 -24.922 -13.484 1 98.56 152 GLN A O 1
ATOM 1134 N N . MET A 1 153 ? -7.879 -25.141 -13.945 1 98.69 153 MET A N 1
ATOM 1135 C CA . MET A 1 153 ? -7.707 -23.719 -14.211 1 98.69 153 MET A CA 1
ATOM 1136 C C . MET A 1 153 ? -8.047 -23.391 -15.656 1 98.69 153 MET A C 1
ATOM 1138 O O . MET A 1 153 ? -8.062 -22.219 -16.047 1 98.69 153 MET A O 1
ATOM 1142 N N . GLY A 1 154 ? -8.258 -24.328 -16.469 1 98.75 154 GLY A N 1
ATOM 1143 C CA . GLY A 1 154 ? -8.727 -24.109 -17.812 1 98.75 154 GLY A CA 1
ATOM 1144 C C . GLY A 1 154 ? -7.609 -23.828 -18.797 1 98.75 154 GLY A C 1
ATOM 1145 O O . GLY A 1 154 ? -7.828 -23.188 -19.828 1 98.75 154 GLY A O 1
ATOM 1146 N N . HIS A 1 155 ? -6.445 -24.266 -18.594 1 98.81 155 HIS A N 1
ATOM 1147 C CA . HIS A 1 155 ? -5.293 -23.969 -19.453 1 98.81 155 HIS A CA 1
ATOM 1148 C C . HIS A 1 155 ? -5.086 -25.062 -20.484 1 98.81 155 HIS A C 1
ATOM 1150 O O . HIS A 1 155 ? -4.223 -25.938 -20.328 1 98.81 155 HIS A O 1
ATOM 1156 N N . SER A 1 156 ? -5.777 -24.906 -21.562 1 98.81 156 SER A N 1
ATOM 1157 C CA . SER A 1 156 ? -5.859 -25.984 -22.562 1 98.81 156 SER A CA 1
ATOM 1158 C C . SER A 1 156 ? -4.504 -26.25 -23.203 1 98.81 156 SER A C 1
ATOM 1160 O O . SER A 1 156 ? -4.125 -27.391 -23.422 1 98.81 156 SER A O 1
ATOM 1162 N N . GLU A 1 157 ? -3.748 -25.234 -23.5 1 98.75 157 GLU A N 1
ATOM 1163 C CA . GLU A 1 157 ? -2.451 -25.438 -24.125 1 98.75 157 GLU A CA 1
ATOM 1164 C C . GLU A 1 157 ? -1.472 -26.125 -23.188 1 98.75 157 GLU A C 1
ATOM 1166 O O . GLU A 1 157 ? -0.702 -26.984 -23.609 1 98.75 157 GLU A O 1
ATOM 1171 N N . VAL A 1 158 ? -1.54 -25.734 -21.969 1 98.88 158 VAL A N 1
ATOM 1172 C CA . VAL A 1 158 ? -0.695 -26.359 -20.969 1 98.88 158 VAL A CA 1
ATOM 1173 C C . VAL A 1 158 ? -1.062 -27.828 -20.828 1 98.88 158 VAL A C 1
ATOM 1175 O O . VAL A 1 158 ?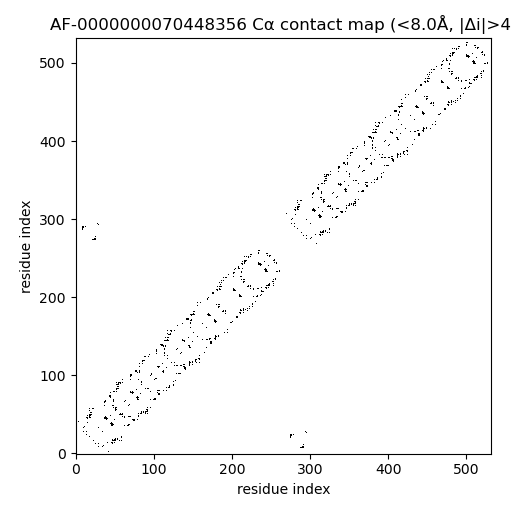 -0.183 -28.703 -20.797 1 98.88 158 VAL A O 1
ATOM 1178 N N . VAL A 1 159 ? -2.295 -28.109 -20.797 1 98.88 159 VAL A N 1
ATOM 1179 C CA . VAL A 1 159 ? -2.797 -29.469 -20.703 1 98.88 159 VAL A CA 1
ATOM 1180 C C . VAL A 1 159 ? -2.275 -30.297 -21.875 1 98.88 159 VAL A C 1
ATOM 1182 O O . VAL A 1 159 ? -1.75 -31.391 -21.688 1 98.88 159 VAL A O 1
ATOM 1185 N N . ARG A 1 160 ? -2.373 -29.75 -23 1 98.75 160 ARG A N 1
ATOM 1186 C CA . ARG A 1 160 ? -1.916 -30.438 -24.203 1 98.75 160 ARG A CA 1
ATOM 1187 C C . ARG A 1 160 ? -0.436 -30.797 -24.094 1 98.75 160 ARG A C 1
ATOM 1189 O O . ARG A 1 160 ? -0.051 -31.953 -24.312 1 98.75 160 ARG A O 1
ATOM 1196 N N . VAL A 1 161 ? 0.337 -29.844 -23.766 1 98.81 161 VAL A N 1
ATOM 1197 C CA . VAL A 1 161 ? 1.782 -30.031 -23.703 1 98.81 161 VAL A CA 1
ATOM 1198 C C . VAL A 1 161 ? 2.123 -31.062 -22.625 1 98.81 161 VAL A C 1
ATOM 1200 O O . VAL A 1 161 ? 2.967 -31.938 -22.828 1 98.81 161 VAL A O 1
ATOM 1203 N N . MET A 1 162 ? 1.461 -30.953 -21.516 1 98.81 162 MET A N 1
ATOM 1204 C CA . MET A 1 162 ? 1.74 -31.875 -20.406 1 98.81 162 MET A CA 1
ATOM 1205 C C . MET A 1 162 ? 1.396 -33.312 -20.797 1 98.81 162 MET A C 1
ATOM 1207 O O . MET A 1 162 ? 2.158 -34.25 -20.516 1 98.81 162 MET A O 1
ATOM 1211 N N . LEU A 1 163 ? 0.324 -33.5 -21.5 1 98.81 163 LEU A N 1
ATOM 1212 C CA . LEU A 1 163 ? -0.075 -34.844 -21.953 1 98.81 163 LEU A CA 1
ATOM 1213 C C . LEU A 1 163 ? 0.921 -35.375 -22.953 1 98.81 163 LEU A C 1
ATOM 1215 O O . LEU A 1 163 ? 1.324 -36.562 -22.859 1 98.81 163 LEU A O 1
ATOM 1219 N N . LEU A 1 164 ? 1.335 -34.531 -23.828 1 98.56 164 LEU A N 1
ATOM 1220 C CA . LEU A 1 164 ? 2.307 -34.969 -24.828 1 98.56 164 LEU A CA 1
ATOM 1221 C C . LEU A 1 164 ? 3.635 -35.344 -24.188 1 98.56 164 LEU A C 1
ATOM 1223 O O . LEU A 1 164 ? 4.391 -36.125 -24.734 1 98.56 164 LEU A O 1
ATOM 1227 N N . ARG A 1 165 ? 3.908 -34.844 -23.016 1 98.5 165 ARG A N 1
ATOM 1228 C CA . ARG A 1 165 ? 5.191 -35.062 -22.344 1 98.5 165 ARG A CA 1
ATOM 1229 C C . ARG A 1 165 ? 5.055 -36.062 -21.203 1 98.5 165 ARG A C 1
ATOM 1231 O O . ARG A 1 165 ? 5.898 -36.125 -20.312 1 98.5 165 ARG A O 1
ATOM 1238 N N . GLY A 1 166 ? 3.965 -36.75 -21.172 1 98.12 166 GLY A N 1
ATOM 1239 C CA . GLY A 1 166 ? 3.904 -37.938 -20.328 1 98.12 166 GLY A CA 1
ATOM 1240 C C . GLY A 1 166 ? 3.062 -37.75 -19.078 1 98.12 166 GLY A C 1
ATOM 1241 O O . GLY A 1 166 ? 3.096 -38.562 -18.156 1 98.12 166 GLY A O 1
ATOM 1242 N N . ALA A 1 167 ? 2.324 -36.688 -19.016 1 98.75 167 ALA A N 1
ATOM 1243 C CA . ALA A 1 167 ? 1.419 -36.531 -17.875 1 98.75 167 ALA A CA 1
ATOM 1244 C C . ALA A 1 167 ? 0.407 -37.656 -17.828 1 98.75 167 ALA A C 1
ATOM 1246 O O . ALA A 1 167 ? -0.107 -38.094 -18.875 1 98.75 167 ALA A O 1
ATOM 1247 N N . GLU A 1 168 ? 0.113 -38.125 -16.641 1 98.62 168 GLU A N 1
ATOM 1248 C CA . GLU A 1 168 ? -0.874 -39.188 -16.469 1 98.62 168 GLU A CA 1
ATOM 1249 C C . GLU A 1 168 ? -2.295 -38.656 -16.578 1 98.62 168 GLU A C 1
ATOM 1251 O O . GLU A 1 168 ? -2.752 -37.906 -15.703 1 98.62 168 GLU A O 1
ATOM 1256 N N . ARG A 1 169 ? -2.98 -39.031 -17.594 1 98.19 169 ARG A N 1
ATOM 1257 C CA . ARG A 1 169 ? -4.273 -38.469 -17.969 1 98.19 169 ARG A CA 1
ATOM 1258 C C . ARG A 1 169 ? -5.32 -38.75 -16.891 1 98.19 169 ARG A C 1
ATOM 1260 O O . ARG A 1 169 ? -6.246 -37.938 -16.703 1 98.19 169 ARG A O 1
ATOM 1267 N N . ASP A 1 170 ? -5.117 -39.875 -16.094 1 98.31 170 ASP A N 1
ATOM 1268 C CA . ASP A 1 170 ? -6.148 -40.25 -15.133 1 98.31 170 ASP A CA 1
ATOM 1269 C C . ASP A 1 170 ? -5.648 -40.125 -13.695 1 98.31 170 ASP A C 1
ATOM 1271 O O . ASP A 1 170 ? -6.148 -40.781 -12.789 1 98.31 170 ASP A O 1
ATOM 1275 N N . ALA A 1 171 ? -4.57 -39.344 -13.523 1 97.88 171 ALA A N 1
ATOM 1276 C CA . ALA A 1 171 ? -4.102 -39.094 -12.164 1 97.88 171 ALA A CA 1
ATOM 1277 C C . ALA A 1 171 ? -5.219 -38.531 -11.289 1 97.88 171 ALA A C 1
ATOM 1279 O O . ALA A 1 171 ? -5.887 -37.562 -11.672 1 97.88 171 ALA A O 1
ATOM 1280 N N . ALA A 1 172 ? -5.449 -39.188 -10.109 1 97.5 172 ALA A N 1
ATOM 1281 C CA . ALA A 1 172 ? -6.562 -38.781 -9.25 1 97.5 172 ALA A CA 1
ATOM 1282 C C . ALA A 1 172 ? -6.062 -38.062 -8.008 1 97.5 172 ALA A C 1
ATOM 1284 O O . ALA A 1 172 ? -5.031 -38.406 -7.434 1 97.5 172 ALA A O 1
ATOM 1285 N N . ARG A 1 173 ? -6.781 -37.062 -7.645 1 97.69 173 ARG A N 1
ATOM 1286 C CA . ARG A 1 173 ? -6.617 -36.438 -6.328 1 97.69 173 ARG A CA 1
ATOM 1287 C C . ARG A 1 173 ? -7.102 -37.375 -5.227 1 97.69 173 ARG A C 1
ATOM 1289 O O . ARG A 1 173 ? -7.707 -38.406 -5.504 1 97.69 173 ARG A O 1
ATOM 1296 N N . ASP A 1 174 ? -6.836 -37.031 -4.02 1 97.81 174 ASP A N 1
ATOM 1297 C CA . ASP A 1 174 ? -7.203 -37.875 -2.891 1 97.81 174 ASP A CA 1
ATOM 1298 C C . ASP A 1 174 ? -8.711 -38.094 -2.832 1 97.81 174 ASP A C 1
ATOM 1300 O O . ASP A 1 174 ? -9.18 -39.156 -2.396 1 97.81 174 ASP A O 1
ATOM 1304 N N . ASP A 1 175 ? -9.422 -37.188 -3.289 1 96.88 175 ASP A N 1
ATOM 1305 C CA . ASP A 1 175 ? -10.875 -37.281 -3.223 1 96.88 175 ASP A CA 1
ATOM 1306 C C . ASP A 1 175 ? -11.43 -38.062 -4.406 1 96.88 175 ASP A C 1
ATOM 1308 O O . ASP A 1 175 ? -12.648 -38.188 -4.574 1 96.88 175 ASP A O 1
ATOM 1312 N N . GLY A 1 176 ? -10.586 -38.469 -5.289 1 97.81 176 GLY A N 1
ATOM 1313 C CA . GLY A 1 176 ? -10.977 -39.344 -6.379 1 97.81 176 GLY A CA 1
ATOM 1314 C C . GLY A 1 176 ? -11.227 -38.594 -7.68 1 97.81 176 GLY A C 1
ATOM 1315 O O . GLY A 1 176 ? -11.453 -39.219 -8.719 1 97.81 176 GLY A O 1
ATOM 1316 N N . THR A 1 177 ? -11.133 -37.344 -7.684 1 97.94 177 THR A N 1
ATOM 1317 C CA . THR A 1 177 ? -11.422 -36.562 -8.891 1 97.94 177 THR A CA 1
ATOM 1318 C C . THR A 1 177 ? -10.219 -36.594 -9.836 1 97.94 177 THR A C 1
ATOM 1320 O O . THR A 1 177 ? -9.078 -36.719 -9.398 1 97.94 177 THR A O 1
ATOM 1323 N N . THR A 1 178 ? -10.57 -36.469 -11.078 1 98.56 178 THR A N 1
ATOM 1324 C CA . THR A 1 178 ? -9.547 -36.406 -12.109 1 98.56 178 THR A CA 1
ATOM 1325 C C . THR A 1 178 ? -9.625 -35.094 -12.875 1 98.56 178 THR A C 1
ATOM 1327 O O . THR A 1 178 ? -10.547 -34.312 -12.664 1 98.56 178 THR A O 1
ATOM 1330 N N . ALA A 1 179 ? -8.633 -34.906 -13.734 1 98.75 179 ALA A N 1
ATOM 1331 C CA . ALA A 1 179 ? -8.586 -33.688 -14.562 1 98.75 179 ALA A CA 1
ATOM 1332 C C . ALA A 1 179 ? -9.836 -33.562 -15.414 1 98.75 179 ALA A C 1
ATOM 1334 O O . ALA A 1 179 ? -10.445 -32.469 -15.484 1 98.75 179 ALA A O 1
ATOM 1335 N N . LEU A 1 180 ? -10.281 -34.656 -15.992 1 98.81 180 LEU A N 1
ATOM 1336 C CA . LEU A 1 180 ? -11.438 -34.594 -16.875 1 98.81 180 LEU A CA 1
ATOM 1337 C C . LEU A 1 180 ? -12.703 -34.25 -16.094 1 98.81 180 LEU A C 1
ATOM 1339 O O . LEU A 1 180 ? -13.5 -33.438 -16.562 1 98.81 180 LEU A O 1
ATOM 1343 N N . LEU A 1 181 ? -12.82 -34.875 -14.938 1 98.62 181 LEU A N 1
ATOM 1344 C CA . LEU A 1 181 ? -14.008 -34.562 -14.141 1 98.62 181 LEU A CA 1
ATOM 1345 C C . LEU A 1 181 ? -14.055 -33.094 -13.781 1 98.62 181 LEU A C 1
ATOM 1347 O O . LEU A 1 181 ? -15.102 -32.438 -13.922 1 98.62 181 LEU A O 1
ATOM 1351 N N . LYS A 1 182 ? -12.938 -32.562 -13.383 1 98.19 182 LYS A N 1
ATOM 1352 C CA . LYS A 1 182 ? -12.914 -31.156 -12.977 1 98.19 182 LYS A CA 1
ATOM 1353 C C . LYS A 1 182 ? -13.18 -30.234 -14.164 1 98.19 182 LYS A C 1
ATOM 1355 O O . LYS A 1 182 ? -13.93 -29.266 -14.055 1 98.19 182 LYS A O 1
ATOM 1360 N N . ALA A 1 183 ? -12.555 -30.5 -15.25 1 98.69 183 ALA A N 1
ATOM 1361 C CA . ALA A 1 183 ? -12.82 -29.734 -16.469 1 98.69 183 ALA A CA 1
ATOM 1362 C C . ALA A 1 183 ? -14.297 -29.797 -16.844 1 98.69 183 ALA A C 1
ATOM 1364 O O . ALA A 1 183 ? -14.867 -28.797 -17.297 1 98.69 183 ALA A O 1
ATOM 1365 N N . ALA A 1 184 ? -14.922 -30.906 -16.641 1 98.62 184 ALA A N 1
ATOM 1366 C CA . ALA A 1 184 ? -16.344 -31.094 -16.953 1 98.62 184 ALA A CA 1
ATOM 1367 C C . ALA A 1 184 ? -17.219 -30.25 -16.047 1 98.62 184 ALA A C 1
ATOM 1369 O O . ALA A 1 184 ? -18.188 -29.641 -16.484 1 98.62 184 ALA A O 1
ATOM 1370 N N . ILE A 1 185 ? -16.859 -30.312 -14.828 1 98.19 185 ILE A N 1
ATOM 1371 C CA . ILE A 1 185 ? -17.609 -29.516 -13.867 1 98.19 185 ILE A CA 1
ATOM 1372 C C . ILE A 1 185 ? -17.547 -28.047 -14.258 1 98.19 185 ILE A C 1
ATOM 1374 O O . ILE A 1 185 ? -18.547 -27.328 -14.234 1 98.19 185 ILE A O 1
ATOM 1378 N N . LYS A 1 186 ? -16.375 -27.594 -14.703 1 98.06 186 LYS A N 1
ATOM 1379 C CA . LYS A 1 186 ? -16.125 -26.172 -15 1 98.06 186 LYS A CA 1
ATOM 1380 C C . LYS A 1 186 ? -16.641 -25.812 -16.391 1 98.06 186 LYS A C 1
ATOM 1382 O O . LYS A 1 186 ? -16.828 -24.625 -16.688 1 98.06 186 LYS A O 1
ATOM 1387 N N . GLY A 1 187 ? -16.766 -26.781 -17.156 1 98.19 187 GLY A N 1
ATOM 1388 C CA . GLY A 1 187 ? -17.203 -26.531 -18.516 1 98.19 187 GLY A CA 1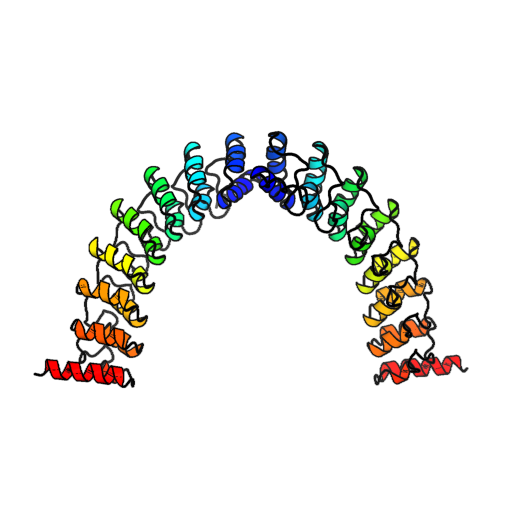
ATOM 1389 C C . GLY A 1 187 ? -16.094 -26 -19.406 1 98.19 187 GLY A C 1
ATOM 1390 O O . GLY A 1 187 ? -16.344 -25.156 -20.281 1 98.19 187 GLY A O 1
ATOM 1391 N N . TYR A 1 188 ? -14.883 -26.391 -19.234 1 98.75 188 TYR A N 1
ATOM 1392 C CA . TYR A 1 188 ? -13.75 -25.984 -20.047 1 98.75 188 TYR A CA 1
ATOM 1393 C C . TYR A 1 188 ? -13.609 -26.891 -21.266 1 98.75 188 TYR A C 1
ATOM 1395 O O . TYR A 1 188 ? -12.805 -27.828 -21.266 1 98.75 188 TYR A O 1
ATOM 1403 N N . ASN A 1 189 ? -14.32 -26.5 -22.266 1 98.69 189 ASN A N 1
ATOM 1404 C CA . ASN A 1 189 ? -14.453 -27.375 -23.422 1 98.69 189 ASN A CA 1
ATOM 1405 C C . ASN A 1 189 ? -13.125 -27.547 -24.156 1 98.69 189 ASN A C 1
ATOM 1407 O O . ASN A 1 189 ? -12.82 -28.641 -24.625 1 98.69 189 ASN A O 1
ATOM 1411 N N . ASN A 1 190 ? -12.359 -26.5 -24.203 1 98.75 190 ASN A N 1
ATOM 1412 C CA . ASN A 1 190 ? -11.055 -26.641 -24.859 1 98.75 190 ASN A CA 1
ATOM 1413 C C . ASN A 1 190 ? -10.141 -27.594 -24.109 1 98.75 190 ASN A C 1
ATOM 1415 O O . ASN A 1 190 ? -9.414 -28.375 -24.719 1 98.75 190 ASN A O 1
ATOM 1419 N N . VAL A 1 191 ? -10.219 -27.531 -22.828 1 98.88 191 VAL A N 1
ATOM 1420 C CA . VAL A 1 191 ? -9.445 -28.438 -22 1 98.88 191 VAL A CA 1
ATOM 1421 C C . VAL A 1 191 ? -9.938 -29.875 -22.203 1 98.88 191 VAL 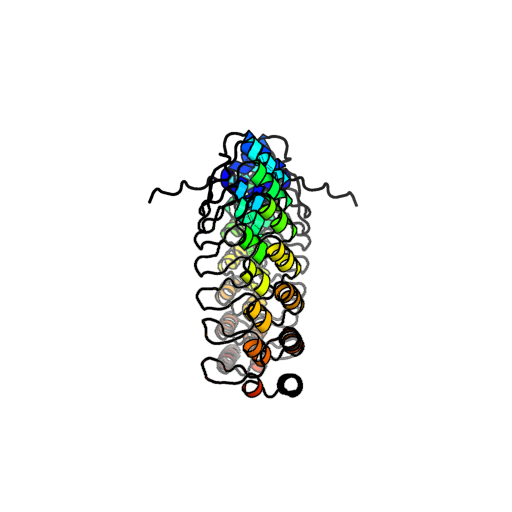A C 1
ATOM 1423 O O . VAL A 1 191 ? -9.141 -30.797 -22.375 1 98.88 191 VAL A O 1
ATOM 1426 N N . ILE A 1 192 ? -11.203 -30.016 -22.203 1 98.88 192 ILE A N 1
ATOM 1427 C CA . ILE A 1 192 ? -11.828 -31.328 -22.359 1 98.88 192 ILE A CA 1
ATOM 1428 C C . ILE A 1 192 ? -11.422 -31.938 -23.688 1 98.88 192 ILE A C 1
ATOM 1430 O O . ILE A 1 192 ? -11.055 -33.094 -23.766 1 98.88 192 ILE A O 1
ATOM 1434 N N . GLU A 1 193 ? -11.438 -31.156 -24.672 1 98.81 193 GLU A N 1
ATOM 1435 C CA . GLU A 1 193 ? -11.039 -31.625 -26 1 98.81 193 GLU A CA 1
ATOM 1436 C C . GLU A 1 193 ? -9.602 -32.125 -26 1 98.81 193 GLU A C 1
ATOM 1438 O O . GLU A 1 193 ? -9.305 -33.188 -26.578 1 98.81 193 GLU A O 1
ATOM 1443 N N . GLU A 1 194 ? -8.734 -31.453 -25.391 1 98.81 194 GLU A N 1
ATOM 1444 C CA . GLU A 1 194 ? -7.34 -31.891 -25.297 1 98.81 194 GLU A CA 1
ATOM 1445 C C . GLU A 1 194 ? -7.219 -33.188 -24.5 1 98.81 194 GLU A C 1
ATOM 1447 O O . GLU A 1 194 ? -6.484 -34.094 -24.906 1 98.81 194 GLU A O 1
ATOM 1452 N N . LEU A 1 195 ? -7.918 -33.25 -23.422 1 98.88 195 LEU A N 1
ATOM 1453 C CA . LEU A 1 195 ? -7.867 -34.438 -22.578 1 98.88 195 LEU A CA 1
ATOM 1454 C C . LEU A 1 195 ? -8.383 -35.656 -23.344 1 98.88 195 LEU A C 1
ATOM 1456 O O . LEU A 1 195 ? -7.773 -36.75 -23.297 1 98.88 195 LEU A O 1
ATOM 1460 N N . LEU A 1 196 ? -9.43 -35.5 -24.094 1 98.81 196 LEU A N 1
ATOM 1461 C CA . LEU A 1 196 ? -10.102 -36.625 -24.766 1 98.81 196 LEU A CA 1
ATOM 1462 C C . LEU A 1 196 ? -9.203 -37.219 -25.844 1 98.81 196 LEU A C 1
ATOM 1464 O O . LEU A 1 196 ? -9.32 -38.406 -26.172 1 98.81 196 LEU A O 1
ATOM 1468 N N . LYS A 1 197 ? -8.281 -36.469 -26.359 1 98.44 197 LYS A N 1
ATOM 1469 C CA . LYS A 1 197 ? -7.34 -36.938 -27.359 1 98.44 197 LYS A CA 1
ATOM 1470 C C . LYS A 1 197 ? -6.453 -38.062 -26.781 1 98.44 197 LYS A C 1
ATOM 1472 O O . LYS A 1 197 ? -5.84 -38.812 -27.531 1 98.44 197 LYS A O 1
ATOM 1477 N N . PHE A 1 198 ? -6.379 -38.156 -25.531 1 98.44 198 PHE A N 1
ATOM 1478 C CA . PHE A 1 198 ? -5.5 -39.125 -24.906 1 98.44 198 PHE A CA 1
ATOM 1479 C C . PHE A 1 198 ? -6.312 -40.219 -24.203 1 98.44 198 PHE A C 1
ATOM 1481 O O . PHE A 1 198 ? -5.785 -40.938 -23.359 1 98.44 198 PHE A O 1
ATOM 1488 N N . SER A 1 199 ? -7.543 -40.281 -24.469 1 97.75 199 SER A N 1
ATOM 1489 C CA . SER A 1 199 ? -8.477 -41.344 -24.078 1 97.75 199 SER A CA 1
ATOM 1490 C C . SER A 1 199 ? -8.492 -41.531 -22.562 1 97.75 199 SER A C 1
ATOM 1492 O O . SER A 1 199 ? -8.258 -42.656 -22.078 1 97.75 199 SER A O 1
ATOM 1494 N N . PRO A 1 200 ? -8.789 -40.562 -21.812 1 98.44 200 PRO A N 1
ATOM 1495 C CA . PRO A 1 200 ? -8.969 -40.75 -20.375 1 98.44 200 PRO A CA 1
ATOM 1496 C C . PRO A 1 200 ? -10.164 -41.625 -20.031 1 98.44 200 PRO A C 1
ATOM 1498 O O . PRO A 1 200 ? -10.984 -41.938 -20.906 1 98.44 200 PRO A O 1
ATOM 1501 N N . THR A 1 201 ? -10.25 -42 -18.781 1 97.81 201 THR A N 1
ATOM 1502 C CA . THR A 1 201 ? -11.383 -42.812 -18.359 1 97.81 201 THR A CA 1
ATOM 1503 C C . THR A 1 201 ? -12.68 -42.031 -18.438 1 97.81 201 THR A C 1
ATOM 1505 O O . THR A 1 201 ? -12.742 -40.875 -17.984 1 97.81 201 THR A O 1
ATOM 1508 N N . LEU A 1 202 ? -13.688 -42.625 -19.047 1 98.38 202 LEU A N 1
ATOM 1509 C CA . LEU A 1 202 ? -15.008 -42 -19.125 1 98.38 202 LEU A CA 1
ATOM 1510 C C . LEU A 1 202 ? -15.977 -42.688 -18.156 1 98.38 202 LEU A C 1
ATOM 1512 O O . LEU A 1 202 ? -17.125 -42.25 -18.016 1 98.38 202 LEU A O 1
ATOM 1516 N N . GLY A 1 203 ? -15.43 -43.719 -17.5 1 97.75 203 GLY A N 1
ATOM 1517 C CA . GLY A 1 203 ? -16.25 -44.5 -16.562 1 97.75 203 GLY A CA 1
ATOM 1518 C C . GLY A 1 203 ? -16.266 -43.906 -15.164 1 97.75 203 GLY A C 1
ATOM 1519 O O . GLY A 1 203 ? -15.906 -42.75 -14.969 1 97.75 203 GLY A O 1
ATOM 1520 N N . LEU A 1 204 ? -16.719 -44.75 -14.188 1 98.12 204 LEU A N 1
ATOM 1521 C CA . LEU A 1 204 ? -16.859 -44.344 -12.797 1 98.12 204 LEU A CA 1
ATOM 1522 C C . LEU A 1 204 ? -15.477 -44.156 -12.164 1 98.12 204 LEU A C 1
ATOM 1524 O O . LEU A 1 204 ? -14.578 -44.969 -12.367 1 98.12 204 LEU A O 1
ATOM 1528 N N . LEU A 1 205 ? -15.383 -43.062 -11.484 1 98.19 205 LEU A N 1
ATOM 1529 C CA . LEU A 1 205 ? -14.18 -42.781 -10.711 1 98.19 205 LEU A CA 1
ATOM 1530 C C . LEU A 1 205 ? -14.305 -43.312 -9.289 1 98.19 205 LEU A C 1
ATOM 1532 O O . LEU A 1 205 ? -15.344 -43.875 -8.914 1 98.19 205 LEU A O 1
ATOM 1536 N N . LYS A 1 206 ? -13.234 -43.156 -8.562 1 95.94 206 LYS A N 1
ATOM 1537 C CA . LYS A 1 206 ? -13.203 -43.688 -7.199 1 95.94 206 LYS A CA 1
ATOM 1538 C C . LYS A 1 206 ? -14.266 -43.031 -6.324 1 95.94 206 LYS A C 1
ATOM 1540 O O . LYS A 1 206 ? -14.781 -43.625 -5.391 1 95.94 206 LYS A O 1
ATOM 1545 N N . ASN A 1 207 ? -14.578 -41.844 -6.648 1 95.44 207 ASN A N 1
ATOM 1546 C CA . ASN A 1 207 ? -15.547 -41.125 -5.836 1 95.44 207 ASN A CA 1
ATOM 1547 C C . ASN A 1 207 ? -16.984 -41.5 -6.23 1 95.44 207 ASN A C 1
ATOM 1549 O O . ASN A 1 207 ? -17.938 -40.938 -5.672 1 95.44 207 ASN A O 1
ATOM 1553 N N . GLY A 1 208 ? -17.156 -42.219 -7.273 1 97.56 208 GLY A N 1
ATOM 1554 C CA . GLY A 1 208 ? -18.453 -42.812 -7.574 1 97.56 208 GLY A CA 1
ATOM 1555 C C . GLY A 1 208 ? -19.188 -42.062 -8.672 1 97.56 208 GLY A C 1
ATOM 1556 O O . GLY A 1 208 ? -20.375 -42.312 -8.922 1 97.56 208 GLY A O 1
ATOM 1557 N N . THR A 1 209 ? -18.547 -41.125 -9.227 1 97.88 209 THR A N 1
ATOM 1558 C CA . THR A 1 209 ? -19.172 -40.375 -10.312 1 97.88 209 THR A CA 1
ATOM 1559 C C . THR A 1 209 ? -18.312 -40.406 -11.57 1 97.88 209 THR A C 1
ATOM 1561 O O . THR A 1 209 ? -17.219 -41 -11.562 1 97.88 209 THR A O 1
ATOM 1564 N N . SER A 1 210 ? -18.875 -39.969 -12.664 1 98.19 210 SER A N 1
ATOM 1565 C CA . SER A 1 210 ? -18.141 -39.875 -13.922 1 98.19 210 SER A CA 1
ATOM 1566 C C . SER A 1 210 ? -18.172 -38.438 -14.461 1 98.19 210 SER A C 1
ATOM 1568 O O . SER A 1 210 ? -18.938 -37.625 -13.977 1 98.19 210 SER A O 1
ATOM 1570 N N . ALA A 1 211 ? -17.344 -38.219 -15.414 1 98.62 211 ALA A N 1
ATOM 1571 C CA . ALA A 1 211 ? -17.297 -36.875 -16.047 1 98.62 211 ALA A CA 1
ATOM 1572 C C . ALA A 1 211 ? -18.641 -36.531 -16.656 1 98.62 211 ALA A C 1
ATOM 1574 O O . ALA A 1 211 ? -19.062 -35.375 -16.625 1 98.62 211 ALA A O 1
ATOM 1575 N N . LEU A 1 212 ? -19.344 -37.5 -17.172 1 98.69 212 LEU A N 1
ATOM 1576 C CA . LEU A 1 212 ? -20.641 -37.25 -17.781 1 98.69 212 LEU A CA 1
ATOM 1577 C C . LEU A 1 212 ? -21.656 -36.812 -16.734 1 98.69 212 LEU A C 1
ATOM 1579 O O . LEU A 1 212 ? -22.391 -35.844 -16.938 1 98.69 212 LEU A O 1
ATOM 1583 N N . HIS A 1 213 ? -21.672 -37.594 -15.641 1 98.62 213 HIS A N 1
ATOM 1584 C CA . HIS A 1 213 ? -22.547 -37.188 -14.555 1 98.62 213 HIS A CA 1
ATOM 1585 C C . HIS A 1 213 ? -22.297 -35.719 -14.156 1 98.62 213 HIS A C 1
ATOM 1587 O O . HIS A 1 213 ? -23.25 -34.938 -14.016 1 98.62 213 HIS A O 1
ATOM 1593 N N . ALA A 1 214 ? -21.062 -35.406 -13.961 1 98.19 214 ALA A N 1
ATOM 1594 C CA . ALA A 1 214 ? -20.672 -34.062 -13.531 1 98.19 214 ALA A CA 1
ATOM 1595 C C . ALA A 1 214 ? -21.078 -33.031 -14.57 1 98.19 214 ALA A C 1
ATOM 1597 O O . ALA A 1 214 ? -21.609 -31.969 -14.219 1 98.19 214 ALA A O 1
ATOM 1598 N N . ALA A 1 215 ? -20.812 -33.25 -15.812 1 98.5 215 ALA A N 1
ATOM 1599 C CA . ALA A 1 215 ? -21.172 -32.344 -16.891 1 98.5 215 ALA A CA 1
ATOM 1600 C C . ALA A 1 215 ? -22.672 -32.094 -16.922 1 98.5 215 ALA A C 1
ATOM 1602 O O . ALA A 1 215 ? -23.109 -30.953 -17.109 1 98.5 215 ALA A O 1
ATOM 1603 N N . VAL A 1 216 ? -23.406 -33.125 -16.75 1 98.62 216 VAL A N 1
ATOM 1604 C CA . VAL A 1 216 ? -24.859 -33.031 -16.766 1 98.62 216 VAL A CA 1
ATOM 1605 C C . VAL A 1 216 ? -25.328 -32.156 -15.594 1 98.62 216 VAL A C 1
ATOM 1607 O O . VAL A 1 216 ? -26.156 -31.266 -15.781 1 98.62 216 VAL A O 1
ATOM 1610 N N . LEU A 1 217 ? -24.797 -32.438 -14.492 1 98.06 217 LEU A N 1
ATOM 1611 C CA . LEU A 1 217 ? -25.156 -31.672 -13.297 1 98.06 217 LEU A CA 1
ATOM 1612 C C . LEU A 1 217 ? -24.812 -30.203 -13.469 1 98.06 217 LEU A C 1
ATOM 1614 O O . LEU A 1 217 ? -25.547 -29.328 -13.008 1 98.06 217 LEU A O 1
ATOM 1618 N N . SER A 1 218 ? -23.719 -29.922 -14.117 1 97.75 218 SER A N 1
ATOM 1619 C CA . SER A 1 218 ? -23.25 -28.547 -14.305 1 97.75 218 SER A CA 1
ATOM 1620 C C . SER A 1 218 ? -24.047 -27.828 -15.383 1 97.75 218 SER A C 1
ATOM 1622 O O . SER A 1 218 ? -24 -26.609 -15.492 1 97.75 218 SER A O 1
ATOM 1624 N N . GLY A 1 219 ? -24.656 -28.656 -16.25 1 97.5 219 GLY A N 1
ATOM 1625 C CA . GLY A 1 219 ? -25.547 -28.078 -17.25 1 97.5 219 GLY A CA 1
ATOM 1626 C C . GLY A 1 219 ? -24.828 -27.609 -18.5 1 97.5 219 GLY A C 1
ATOM 1627 O O . GLY A 1 219 ? -25.359 -26.797 -19.25 1 97.5 219 GLY A O 1
ATOM 1628 N N . ASN A 1 220 ? -23.672 -28.047 -18.688 1 96.56 220 ASN A N 1
ATOM 1629 C CA . ASN A 1 220 ? -22.906 -27.625 -19.859 1 96.56 220 ASN A CA 1
ATOM 1630 C C . ASN A 1 220 ? -23.188 -28.531 -21.062 1 96.56 220 ASN A C 1
ATOM 1632 O O . ASN A 1 220 ? -22.609 -29.609 -21.188 1 96.56 220 ASN A O 1
ATOM 1636 N N . VAL A 1 221 ? -23.906 -28.031 -21.906 1 98.19 221 VAL A N 1
ATOM 1637 C CA . VAL A 1 221 ? -24.422 -28.812 -23.016 1 98.19 221 VAL A CA 1
ATOM 1638 C C . VAL A 1 221 ? -23.266 -29.25 -23.922 1 98.19 221 VAL A C 1
ATOM 1640 O O . VAL A 1 221 ? -23.188 -30.406 -24.328 1 98.19 221 VAL A O 1
ATOM 1643 N N . ARG A 1 222 ? -22.422 -28.344 -24.156 1 98.44 222 ARG A N 1
ATOM 1644 C CA . ARG A 1 222 ? -21.312 -28.656 -25.031 1 98.44 222 ARG A CA 1
ATOM 1645 C C . ARG A 1 222 ? -20.406 -29.719 -24.406 1 98.44 222 ARG A C 1
ATOM 1647 O O . ARG A 1 222 ? -19.938 -30.625 -25.094 1 98.44 222 ARG A O 1
ATOM 1654 N N . THR A 1 223 ? -20.188 -29.594 -23.156 1 98.62 223 THR A N 1
ATOM 1655 C CA . THR A 1 223 ? -19.391 -30.578 -22.453 1 98.62 223 THR A CA 1
ATOM 1656 C C . THR A 1 223 ? -20.031 -31.969 -22.547 1 98.62 223 THR A C 1
ATOM 1658 O O . THR A 1 223 ? -19.359 -32.969 -22.812 1 98.62 223 THR A O 1
ATOM 1661 N N . VAL A 1 224 ? -21.281 -32 -22.359 1 98.75 224 VAL A N 1
ATOM 1662 C CA . VAL A 1 224 ? -22.016 -33.25 -22.453 1 98.75 224 VAL A CA 1
ATOM 1663 C C . VAL A 1 224 ? -21.875 -33.844 -23.844 1 98.75 224 VAL A C 1
ATOM 1665 O O . VAL A 1 224 ? -21.578 -35.031 -24 1 98.75 224 VAL A O 1
ATOM 1668 N N . ALA A 1 225 ? -22.016 -33.031 -24.781 1 98.62 225 ALA A N 1
ATOM 1669 C CA . ALA A 1 225 ? -21.891 -33.469 -26.172 1 98.62 225 ALA A CA 1
ATOM 1670 C C . ALA A 1 225 ? -20.5 -34.062 -26.438 1 98.62 225 ALA A C 1
ATOM 1672 O O . ALA A 1 225 ? -20.375 -35.125 -27.031 1 98.62 225 ALA A O 1
ATOM 1673 N N . LEU A 1 226 ? -19.5 -33.406 -26.031 1 98.62 226 LEU A N 1
ATOM 1674 C CA . LEU A 1 226 ? -18.125 -33.844 -26.219 1 98.62 226 LEU A CA 1
ATOM 1675 C C . LEU A 1 226 ? -17.875 -35.188 -25.562 1 98.62 226 LEU A C 1
ATOM 1677 O O . LEU A 1 226 ? -17.266 -36.094 -26.172 1 98.62 226 LEU A O 1
ATOM 1681 N N . LEU A 1 227 ? -18.359 -35.344 -24.406 1 98.75 227 LEU A N 1
ATOM 1682 C CA . LEU A 1 227 ? -18.156 -36.594 -23.672 1 98.75 227 LEU A CA 1
ATOM 1683 C C . LEU A 1 227 ? -18.906 -37.75 -24.328 1 98.75 227 LEU A C 1
ATOM 1685 O O . LEU A 1 227 ? -18.375 -38.844 -24.453 1 98.75 227 LEU A O 1
ATOM 1689 N N . LEU A 1 228 ? -20.094 -37.5 -24.781 1 98.5 228 LEU A N 1
ATOM 1690 C CA . LEU A 1 228 ? -20.891 -38.5 -25.469 1 98.5 228 LEU A CA 1
ATOM 1691 C C . LEU A 1 228 ? -20.219 -38.906 -26.781 1 98.5 228 LEU A C 1
ATOM 1693 O O . LEU A 1 228 ? -20.172 -40.094 -27.125 1 98.5 228 LEU A O 1
ATOM 1697 N N . GLU A 1 229 ? -19.766 -37.969 -27.453 1 97.75 229 GLU A N 1
ATOM 1698 C CA . GLU A 1 229 ? -19.062 -38.219 -28.703 1 97.75 229 GLU A CA 1
ATOM 1699 C C . GLU A 1 229 ? -17.797 -39.062 -28.453 1 97.75 229 GLU A C 1
ATOM 1701 O O . GLU A 1 229 ? -17.422 -39.875 -29.297 1 97.75 229 GLU A O 1
ATOM 1706 N N . ALA A 1 230 ? -17.188 -38.938 -27.375 1 98.12 230 ALA A N 1
ATOM 1707 C CA . ALA A 1 230 ? -15.969 -39.656 -27.016 1 98.12 230 ALA A CA 1
ATOM 1708 C C . ALA A 1 230 ? -16.266 -41.062 -26.516 1 98.12 230 ALA A C 1
ATOM 1710 O O . ALA A 1 230 ? -15.359 -41.844 -26.281 1 98.12 230 ALA A O 1
ATOM 1711 N N . GLY A 1 231 ? -17.516 -41.281 -26.266 1 97.56 231 GLY A N 1
ATOM 1712 C CA . GLY A 1 231 ? -17.875 -42.656 -25.953 1 97.56 231 GLY A CA 1
ATOM 1713 C C . GLY A 1 231 ? -18.391 -42.812 -24.531 1 97.56 231 GLY A C 1
ATOM 1714 O O . GLY A 1 231 ? -18.531 -43.938 -24.031 1 97.56 231 GLY A O 1
ATOM 1715 N N . ALA A 1 232 ? -18.641 -41.75 -23.859 1 98.38 232 ALA A N 1
ATOM 1716 C CA . ALA A 1 232 ? -19.203 -41.844 -22.516 1 98.38 232 ALA A CA 1
ATOM 1717 C C . ALA A 1 232 ? -20.562 -42.531 -22.562 1 98.38 232 ALA A C 1
ATOM 1719 O O . ALA A 1 232 ? -21.375 -42.312 -23.469 1 98.38 232 ALA A O 1
ATOM 1720 N N . ASP A 1 233 ? -20.875 -43.375 -21.531 1 97.69 233 ASP A N 1
ATOM 1721 C CA . ASP A 1 233 ? -22.094 -44.156 -21.469 1 97.69 233 ASP A CA 1
ATOM 1722 C C . ASP A 1 233 ? -23.219 -43.375 -20.797 1 97.69 233 ASP A C 1
ATOM 1724 O O . ASP A 1 233 ? -23.172 -43.094 -19.594 1 97.69 233 ASP A O 1
ATOM 1728 N N . PRO A 1 234 ? -24.266 -43 -21.594 1 97.69 234 PRO A N 1
ATOM 1729 C CA . PRO A 1 234 ? -25.375 -42.25 -21 1 97.69 234 PRO A CA 1
ATOM 1730 C C . PRO A 1 234 ? -26.188 -43.094 -20.016 1 97.69 234 PRO A C 1
ATOM 1732 O O . PRO A 1 234 ? -27 -42.562 -19.266 1 97.69 234 PRO A O 1
ATOM 1735 N N . CYS A 1 235 ? -25.922 -44.406 -19.953 1 97.31 235 CYS A N 1
ATOM 1736 C CA . CYS A 1 235 ? -26.703 -45.281 -19.109 1 97.31 235 CYS A CA 1
ATOM 1737 C C . CYS A 1 235 ? -25.891 -45.75 -17.891 1 97.31 235 CYS A C 1
ATOM 1739 O O . CYS A 1 235 ? -26.281 -46.656 -17.188 1 97.31 235 CYS A O 1
ATOM 1741 N N . LEU A 1 236 ? -24.781 -45.188 -17.703 1 97.5 236 LEU A N 1
ATOM 1742 C CA . LEU A 1 236 ? -23.953 -45.5 -16.531 1 97.5 236 LEU A CA 1
ATOM 1743 C C . LEU A 1 236 ? -24.562 -44.906 -15.266 1 97.5 236 LEU A C 1
ATOM 1745 O O . LEU A 1 236 ? -24.906 -43.719 -15.219 1 97.5 236 LEU A O 1
ATOM 1749 N N . ARG A 1 237 ? -24.688 -45.75 -14.25 1 98.12 237 ARG A N 1
ATOM 1750 C CA . ARG A 1 237 ? -25.219 -45.281 -12.984 1 98.12 237 ARG A CA 1
ATOM 1751 C C . ARG A 1 237 ? -24.094 -44.906 -12.023 1 98.12 237 ARG A C 1
ATOM 1753 O O . ARG A 1 237 ? -23.078 -45.594 -11.945 1 98.12 237 ARG A O 1
ATOM 1760 N N . ASN A 1 238 ? -24.25 -43.906 -11.336 1 97.94 238 ASN A N 1
ATOM 1761 C CA . ASN A 1 238 ? -23.266 -43.5 -10.344 1 97.94 238 ASN A CA 1
ATOM 1762 C C . ASN A 1 238 ? -23.438 -44.281 -9.039 1 97.94 238 ASN A C 1
ATOM 1764 O O . ASN A 1 238 ? -24.219 -45.25 -8.984 1 97.94 238 ASN A O 1
ATOM 1768 N N . LYS A 1 239 ? -22.656 -43.938 -8.055 1 97.5 239 LYS A N 1
ATOM 1769 C CA . LYS A 1 239 ? -22.703 -44.625 -6.781 1 97.5 239 LYS A CA 1
ATOM 1770 C C . LYS A 1 239 ? -24.078 -44.531 -6.148 1 97.5 239 LYS A C 1
ATOM 1772 O O . LYS A 1 239 ? -24.5 -45.469 -5.434 1 97.5 239 LYS A O 1
ATOM 1777 N N . ALA A 1 240 ? -24.75 -43.531 -6.383 1 97.75 240 ALA A N 1
ATOM 1778 C CA . ALA A 1 240 ? -26.109 -43.344 -5.863 1 97.75 240 ALA A CA 1
ATOM 1779 C C . ALA A 1 240 ? -27.141 -44.031 -6.75 1 97.75 240 ALA A C 1
ATOM 1781 O O . ALA A 1 240 ? -28.344 -43.812 -6.578 1 97.75 240 ALA A O 1
ATOM 1782 N N . ASN A 1 241 ? -26.688 -44.625 -7.691 1 98.12 241 ASN A N 1
ATOM 1783 C CA . ASN A 1 241 ? -27.531 -45.406 -8.602 1 98.12 241 ASN A CA 1
ATOM 1784 C C . ASN A 1 241 ? -28.391 -44.5 -9.484 1 98.12 241 ASN A C 1
ATOM 1786 O O . ASN A 1 241 ? -29.531 -44.844 -9.781 1 98.12 241 ASN A O 1
ATOM 1790 N N . GLU A 1 242 ? -27.797 -43.375 -9.898 1 98.31 242 GLU A N 1
ATOM 1791 C CA . GLU A 1 242 ? -28.5 -42.438 -10.766 1 98.31 242 GLU A CA 1
ATOM 1792 C C . GLU A 1 242 ? -27.922 -42.438 -12.172 1 98.31 242 GLU A C 1
ATOM 1794 O O . GLU A 1 242 ? -26.703 -42.469 -12.352 1 98.31 242 GLU A O 1
ATOM 1799 N N . LEU A 1 243 ? -28.859 -42.375 -13.078 1 97.88 243 LEU A N 1
ATOM 1800 C CA . LEU A 1 243 ? -28.469 -42.156 -14.469 1 97.88 243 LEU A CA 1
ATOM 1801 C C . LEU A 1 243 ? -28.188 -40.688 -14.734 1 97.88 243 LEU A C 1
ATOM 1803 O O . LEU A 1 243 ? -28.75 -39.812 -14.07 1 97.88 243 LEU A O 1
ATOM 1807 N N . PRO A 1 244 ? -27.312 -40.375 -15.758 1 98.5 244 PRO A N 1
ATOM 1808 C CA . PRO A 1 244 ? -27.094 -38.969 -16.109 1 98.5 244 PRO A CA 1
ATOM 1809 C C . PRO A 1 244 ? -28.406 -38.25 -16.406 1 98.5 244 PRO A C 1
ATOM 1811 O O . PRO A 1 244 ? -28.594 -37.094 -15.961 1 98.5 244 PRO A O 1
ATOM 1814 N N . ALA A 1 245 ? -29.391 -38.906 -17 1 97.75 245 ALA A N 1
ATOM 1815 C CA . ALA A 1 245 ? -30.641 -38.281 -17.406 1 97.75 245 ALA A CA 1
ATOM 1816 C C . ALA A 1 245 ? -31.484 -37.906 -16.188 1 97.75 245 ALA A C 1
ATOM 1818 O O . ALA A 1 245 ? -32.312 -37 -16.25 1 97.75 245 ALA A O 1
ATOM 1819 N N . GLU A 1 246 ? -31.234 -38.562 -15.102 1 98.12 246 GLU A N 1
ATOM 1820 C CA . GLU A 1 246 ? -32 -38.344 -13.883 1 98.12 246 GLU A CA 1
ATOM 1821 C C . GLU A 1 246 ? -31.453 -37.156 -13.102 1 98.12 246 GLU A C 1
ATOM 1823 O O . GLU A 1 246 ? -32.062 -36.688 -12.133 1 98.12 246 GLU A O 1
ATOM 1828 N N . LEU A 1 247 ? -30.359 -36.625 -13.516 1 98.31 247 LEU A N 1
ATOM 1829 C CA . LEU A 1 247 ? -29.656 -35.594 -12.75 1 98.31 247 LEU A CA 1
ATOM 1830 C C . LEU A 1 247 ? -29.969 -34.219 -13.281 1 98.31 247 LEU A C 1
ATOM 1832 O O . LEU A 1 247 ? -29.453 -33.219 -12.781 1 98.31 247 LEU A O 1
ATOM 1836 N N . THR A 1 248 ? -30.719 -34.031 -14.297 1 98.12 248 THR A N 1
ATOM 1837 C CA . THR A 1 248 ? -30.969 -32.719 -14.891 1 98.12 248 THR A CA 1
ATOM 1838 C C . THR A 1 248 ? -32.375 -32.656 -15.445 1 98.12 248 THR A C 1
ATOM 1840 O O . THR A 1 248 ? -33.031 -33.688 -15.672 1 98.12 248 THR A O 1
ATOM 1843 N N . LYS A 1 249 ? -32.875 -31.438 -15.609 1 97.5 249 LYS A N 1
ATOM 1844 C CA . LYS A 1 249 ? -34.125 -31.172 -16.297 1 97.5 249 LYS A CA 1
ATOM 1845 C C . LYS A 1 249 ? -33.906 -30.375 -17.578 1 97.5 249 LYS A C 1
ATOM 1847 O O . LYS A 1 249 ? -34.844 -29.922 -18.219 1 97.5 249 LYS A O 1
ATOM 1852 N N . ASN A 1 250 ? -32.656 -30.234 -17.859 1 97.75 250 ASN A N 1
ATOM 1853 C CA . ASN A 1 250 ? -32.281 -29.484 -19.062 1 97.75 250 ASN A CA 1
ATOM 1854 C C . ASN A 1 250 ? -32.656 -30.266 -20.328 1 97.75 250 ASN A C 1
ATOM 1856 O O . ASN A 1 250 ? -32.062 -31.297 -20.625 1 97.75 250 ASN A O 1
ATOM 1860 N N . GLU A 1 251 ? -33.5 -29.703 -21.078 1 97.62 251 GLU A N 1
ATOM 1861 C CA . GLU A 1 251 ? -34.094 -30.422 -22.203 1 97.62 251 GLU A CA 1
ATOM 1862 C C . GLU A 1 251 ? -33.031 -30.641 -23.297 1 97.62 251 GLU A C 1
ATOM 1864 O O . GLU A 1 251 ? -33.062 -31.672 -23.984 1 97.62 251 GLU A O 1
ATOM 1869 N N . ARG A 1 252 ? -32.25 -29.734 -23.438 1 98.12 252 ARG A N 1
ATOM 1870 C CA . ARG A 1 252 ? -31.188 -29.891 -24.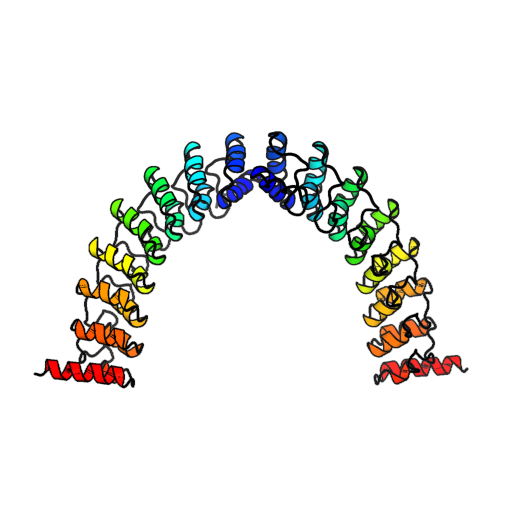453 1 98.12 252 ARG A CA 1
ATOM 1871 C C . ARG A 1 252 ? -30.266 -31.047 -24.094 1 98.12 252 ARG A C 1
ATOM 1873 O O . ARG A 1 252 ? -29.891 -31.844 -24.969 1 98.12 252 ARG A O 1
ATOM 1880 N N . ILE A 1 253 ? -29.891 -31.125 -22.859 1 98.5 253 ILE A N 1
ATOM 1881 C CA . ILE A 1 253 ? -29.016 -32.188 -22.375 1 98.5 253 ILE A CA 1
ATOM 1882 C C . ILE A 1 253 ? -29.734 -33.531 -22.469 1 98.5 253 ILE A C 1
ATOM 1884 O O . ILE A 1 253 ? -29.172 -34.531 -22.922 1 98.5 253 ILE A O 1
ATOM 1888 N N . LEU A 1 254 ? -31 -33.531 -22.109 1 98.31 254 LEU A N 1
ATOM 1889 C CA . LEU A 1 254 ? -31.797 -34.75 -22.156 1 98.31 254 LEU A CA 1
ATOM 1890 C C . LEU A 1 254 ? -31.922 -35.281 -23.594 1 98.31 254 LEU A C 1
ATOM 1892 O O . LEU A 1 254 ? -31.844 -36.5 -23.828 1 98.31 254 LEU A O 1
ATOM 1896 N N . ARG A 1 255 ? -32.031 -34.375 -24.469 1 97.88 255 ARG A N 1
ATOM 1897 C CA . ARG A 1 255 ? -32.125 -34.75 -25.875 1 97.88 255 ARG A CA 1
ATOM 1898 C C . ARG A 1 255 ? -30.812 -35.438 -26.328 1 97.88 255 ARG A C 1
ATOM 1900 O O . ARG A 1 255 ? -30.844 -36.438 -27.031 1 97.88 255 ARG A O 1
ATOM 1907 N N . LEU A 1 256 ? -29.766 -34.906 -25.938 1 97.88 256 LEU A N 1
ATOM 1908 C CA . LEU A 1 256 ? -28.469 -35.469 -26.281 1 97.88 256 LEU A CA 1
ATOM 1909 C C . LEU A 1 256 ? -28.297 -36.875 -25.688 1 97.88 256 LEU A C 1
ATOM 1911 O O . LEU A 1 256 ? -27.844 -37.781 -26.375 1 97.88 256 LEU A O 1
ATOM 1915 N N . LEU A 1 257 ? -28.672 -37.031 -24.5 1 98.12 257 LEU A N 1
ATOM 1916 C CA . LEU A 1 257 ? -28.531 -38.312 -23.812 1 98.12 257 LEU A CA 1
ATOM 1917 C C . LEU A 1 257 ? -29.422 -39.375 -24.469 1 98.12 257 LEU A C 1
ATOM 1919 O O . LEU A 1 257 ? -28.969 -40.5 -24.688 1 98.12 257 LEU A O 1
ATOM 1923 N N . ARG A 1 258 ? -30.594 -39 -24.812 1 96.44 258 ARG A N 1
ATOM 1924 C CA . ARG A 1 258 ? -31.547 -39.906 -25.438 1 96.44 258 ARG A CA 1
ATOM 1925 C C . ARG A 1 258 ? -31.062 -40.312 -26.828 1 96.44 258 ARG A C 1
ATOM 1927 O O . ARG A 1 258 ? -31.172 -41.5 -27.203 1 96.44 258 ARG A O 1
ATOM 1934 N N . ALA A 1 259 ? -30.609 -39.406 -27.5 1 95.06 259 ALA A N 1
ATOM 1935 C CA . ALA A 1 259 ? -30.109 -39.688 -28.844 1 95.06 259 ALA A CA 1
ATOM 1936 C C . ALA A 1 259 ? -28.969 -40.688 -28.797 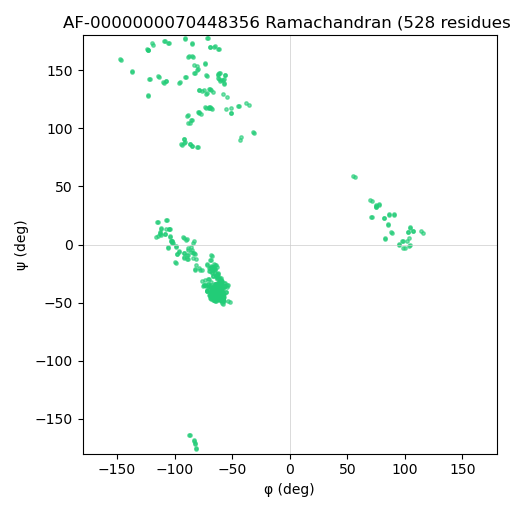1 95.06 259 ALA A C 1
ATOM 1938 O O . ALA A 1 259 ? -28.906 -41.594 -29.625 1 95.06 259 ALA A O 1
ATOM 1939 N N . LYS A 1 260 ? -28.125 -40.562 -27.891 1 93.88 260 LYS A N 1
ATOM 1940 C CA . LYS A 1 260 ? -26.984 -41.469 -27.781 1 93.88 260 LYS A CA 1
ATOM 1941 C C . LYS A 1 260 ? -27.406 -42.844 -27.297 1 93.88 260 LYS A C 1
ATOM 1943 O O . LYS A 1 260 ? -26.859 -43.875 -27.734 1 93.88 260 LYS A O 1
ATOM 1948 N N . GLU A 1 261 ? -28.328 -42.906 -26.469 1 90.94 261 GLU A N 1
ATOM 1949 C CA . GLU A 1 261 ? -28.859 -44.188 -25.984 1 90.94 261 GLU A CA 1
ATOM 1950 C C . GLU A 1 261 ? -29.469 -45 -27.125 1 90.94 261 GLU A C 1
ATOM 1952 O O . GLU A 1 261 ? -29.25 -46.219 -27.203 1 90.94 261 GLU A O 1
ATOM 1957 N N . LYS A 1 262 ? -30.094 -44.375 -28 1 87.69 262 LYS A N 1
ATOM 1958 C CA . LYS A 1 262 ? -30.703 -45.031 -29.141 1 87.69 262 LYS A CA 1
ATOM 1959 C C . LYS A 1 262 ? -29.656 -45.594 -30.109 1 87.69 262 LYS A C 1
ATOM 1961 O O . LYS A 1 262 ? -29.812 -46.688 -30.656 1 87.69 262 LYS A O 1
ATOM 1966 N N . GLN A 1 263 ? -28.703 -44.938 -30.25 1 87 263 GLN A N 1
ATOM 1967 C CA . GLN A 1 263 ? -27.609 -45.344 -31.141 1 87 263 GLN A CA 1
ATOM 1968 C C . GLN A 1 263 ? -26.891 -46.562 -30.578 1 87 263 GLN A C 1
ATOM 1970 O O . GLN A 1 263 ? -26.391 -47.406 -31.344 1 87 263 GLN A O 1
ATOM 1975 N N . ARG A 1 264 ? -26.75 -46.719 -29.359 1 81.81 264 ARG A N 1
ATOM 1976 C CA . ARG A 1 264 ? -26.062 -47.844 -28.719 1 81.81 264 ARG A CA 1
ATOM 1977 C C . ARG A 1 264 ? -26.891 -49.125 -28.781 1 81.81 264 ARG A C 1
ATOM 1979 O O . ARG A 1 264 ? -26.359 -50.219 -28.844 1 81.81 264 ARG A O 1
ATOM 1986 N N . LYS A 1 265 ? -28.188 -49.062 -28.781 1 75.38 265 LYS A N 1
ATOM 1987 C CA . LYS A 1 265 ? -29.094 -50.219 -28.844 1 75.38 265 LYS A CA 1
ATOM 1988 C C . LYS A 1 265 ? -29.25 -50.688 -30.281 1 75.38 265 LYS A C 1
ATOM 1990 O O . LYS A 1 265 ? -29.547 -51.875 -30.516 1 75.38 265 LYS A O 1
ATOM 1995 N N . SER A 1 266 ? -28.922 -49.906 -31.203 1 68.56 266 SER A N 1
ATOM 1996 C CA . SER A 1 266 ? -29 -50.344 -32.594 1 68.56 266 SER A CA 1
ATOM 1997 C C . SER A 1 266 ? -27.703 -51 -33.062 1 68.56 266 SER A C 1
ATOM 1999 O O . SER A 1 266 ? -26.641 -50.75 -32.5 1 68.56 266 SER A O 1
ATOM 2001 N N . ALA B 1 1 ? 8.172 24.219 -21.219 1 27.95 1 ALA B N 1
ATOM 2002 C CA . ALA B 1 1 ? 8.047 23.516 -19.938 1 27.95 1 ALA B CA 1
ATOM 2003 C C . ALA B 1 1 ? 9.211 22.531 -19.734 1 27.95 1 ALA B C 1
ATOM 2005 O O . ALA B 1 1 ? 9.406 21.625 -20.531 1 27.95 1 ALA B O 1
ATOM 2006 N N . SER B 1 2 ? 10.297 22.812 -19.188 1 34.53 2 SER B N 1
ATOM 2007 C CA . SER B 1 2 ? 11.555 22.078 -19.156 1 34.53 2 SER B CA 1
ATOM 2008 C C . SER B 1 2 ? 11.352 20.656 -18.625 1 34.53 2 SER B C 1
ATOM 2010 O O . SER B 1 2 ? 10.547 20.438 -17.719 1 34.53 2 SER B O 1
ATOM 2012 N N . SER B 1 3 ? 11.562 19.594 -19.328 1 36.97 3 SER B N 1
ATOM 2013 C CA . SER B 1 3 ? 11.383 18.172 -19.062 1 36.97 3 SER B CA 1
ATOM 2014 C C . SER B 1 3 ? 11.852 17.797 -17.656 1 36.97 3 SER B C 1
ATOM 2016 O O . SER B 1 3 ? 12.953 18.156 -17.25 1 36.97 3 SER B O 1
ATOM 2018 N N . ALA B 1 4 ? 11.102 17.781 -16.703 1 44.41 4 ALA B N 1
ATOM 2019 C CA . ALA B 1 4 ? 11.43 17.375 -15.336 1 44.41 4 ALA B CA 1
ATOM 2020 C C . ALA B 1 4 ? 12.492 16.281 -15.328 1 44.41 4 ALA B C 1
ATOM 2022 O O . ALA B 1 4 ? 12.359 15.266 -16.016 1 44.41 4 ALA B O 1
ATOM 2023 N N . PRO B 1 5 ? 13.781 16.562 -15.148 1 53.66 5 PRO B N 1
ATOM 2024 C CA . PRO B 1 5 ? 14.789 15.492 -15.188 1 53.66 5 PRO B CA 1
ATOM 2025 C C . PRO B 1 5 ? 14.297 14.195 -14.547 1 53.66 5 PRO B C 1
ATOM 2027 O O . PRO B 1 5 ? 13.594 14.234 -13.531 1 53.66 5 PRO B O 1
ATOM 2030 N N . LYS B 1 6 ? 14.273 13.141 -15.242 1 61.53 6 LYS B N 1
ATOM 2031 C CA . LYS B 1 6 ? 13.844 11.789 -14.891 1 61.53 6 LYS B CA 1
ATOM 2032 C C . LYS B 1 6 ? 14.516 11.312 -13.609 1 61.53 6 LYS B C 1
ATOM 2034 O O . LYS B 1 6 ? 15.734 11.414 -13.461 1 61.53 6 LYS B O 1
ATOM 2039 N N . GLU B 1 7 ? 13.75 11.133 -12.57 1 83.38 7 GLU B N 1
ATOM 2040 C CA . GLU B 1 7 ? 14.211 10.586 -11.289 1 83.38 7 GLU B CA 1
ATOM 2041 C C . GLU B 1 7 ? 15.102 9.367 -11.492 1 83.38 7 GLU B C 1
ATOM 2043 O O . GLU B 1 7 ? 14.773 8.469 -12.273 1 83.38 7 GLU B O 1
ATOM 2048 N N . THR B 1 8 ? 16.359 9.5 -11.008 1 90.56 8 THR B N 1
ATOM 2049 C CA . THR B 1 8 ? 17.266 8.352 -11.102 1 90.56 8 THR B CA 1
ATOM 2050 C C . THR B 1 8 ? 16.875 7.277 -10.086 1 90.56 8 THR B C 1
ATOM 2052 O O . THR B 1 8 ? 16.234 7.57 -9.086 1 90.56 8 THR B O 1
ATOM 2055 N N . PRO B 1 9 ? 17.234 6.055 -10.359 1 93.31 9 PRO B N 1
ATOM 2056 C CA . PRO B 1 9 ? 16.969 4.973 -9.414 1 93.31 9 PRO B CA 1
ATOM 2057 C C . PRO B 1 9 ? 17.531 5.25 -8.023 1 93.31 9 PRO B C 1
ATOM 2059 O O . PRO B 1 9 ? 16.891 4.938 -7.016 1 93.31 9 PRO B O 1
ATOM 2062 N N . LEU B 1 10 ? 18.672 5.871 -7.969 1 96.44 10 LEU B N 1
ATOM 2063 C CA . LEU B 1 10 ? 19.297 6.145 -6.676 1 96.44 10 LEU B CA 1
ATOM 2064 C C . LEU B 1 10 ? 18.562 7.285 -5.961 1 96.44 10 LEU B C 1
ATOM 2066 O O . LEU B 1 10 ? 18.453 7.277 -4.734 1 96.44 10 LEU B O 1
ATOM 2070 N N . ALA B 1 11 ? 18.078 8.227 -6.727 1 96.38 11 ALA B N 1
ATOM 2071 C CA . ALA B 1 11 ? 17.297 9.297 -6.133 1 96.38 11 ALA B CA 1
ATOM 2072 C C . ALA B 1 11 ? 16 8.758 -5.523 1 96.38 11 ALA B C 1
ATOM 2074 O O . ALA B 1 11 ? 15.625 9.141 -4.414 1 96.38 11 ALA B O 1
ATOM 2075 N N . ASN B 1 12 ? 15.398 7.852 -6.242 1 96.44 12 ASN B N 1
ATOM 2076 C CA . ASN B 1 12 ? 14.188 7.215 -5.73 1 96.44 12 ASN B CA 1
ATOM 2077 C C . ASN B 1 12 ? 14.445 6.496 -4.41 1 96.44 12 ASN B C 1
ATOM 2079 O O . ASN B 1 12 ? 13.609 6.523 -3.51 1 96.44 12 ASN B O 1
ATOM 2083 N N . ALA B 1 13 ? 15.594 5.887 -4.383 1 97.31 13 ALA B N 1
ATOM 2084 C CA . ALA B 1 13 ? 15.984 5.207 -3.15 1 97.31 13 ALA B CA 1
ATOM 2085 C C . ALA B 1 13 ? 16.172 6.203 -2.01 1 97.31 13 ALA B C 1
ATOM 2087 O O . ALA B 1 13 ? 15.812 5.914 -0.864 1 97.31 13 ALA B O 1
ATOM 2088 N N . ALA B 1 14 ? 16.625 7.332 -2.322 1 98 14 ALA B N 1
ATOM 2089 C CA . ALA B 1 14 ? 16.828 8.359 -1.301 1 98 14 ALA B CA 1
ATOM 2090 C C . ALA B 1 14 ? 15.492 8.859 -0.754 1 98 14 ALA B C 1
ATOM 2092 O O . ALA B 1 14 ? 15.344 9.055 0.454 1 98 14 ALA B O 1
ATOM 2093 N N . PHE B 1 15 ? 14.57 9.062 -1.66 1 98.12 15 PHE B N 1
ATOM 2094 C CA . PHE B 1 15 ? 13.242 9.469 -1.223 1 98.12 15 PHE B CA 1
ATOM 2095 C C . PHE B 1 15 ? 12.633 8.43 -0.29 1 98.12 15 PHE B C 1
ATOM 2097 O O . PHE B 1 15 ? 12.102 8.773 0.768 1 98.12 15 PHE B O 1
ATOM 2104 N N . TRP B 1 16 ? 12.758 7.234 -0.731 1 97.75 16 TRP B N 1
ATOM 2105 C CA . TRP B 1 16 ? 12.219 6.148 0.077 1 97.75 16 TRP B CA 1
ATOM 2106 C C . TRP B 1 16 ? 12.906 6.082 1.435 1 97.75 16 TRP B C 1
ATOM 2108 O O . TRP B 1 16 ? 12.25 5.93 2.467 1 97.75 16 TRP B O 1
ATOM 2118 N N . ALA B 1 17 ? 14.164 6.141 1.442 1 98.38 17 ALA B N 1
ATOM 2119 C CA . ALA B 1 17 ? 14.938 6.086 2.68 1 98.38 17 ALA B CA 1
ATOM 2120 C C . ALA B 1 17 ? 14.531 7.203 3.635 1 98.38 17 ALA B C 1
ATOM 2122 O O . ALA B 1 17 ? 14.391 6.98 4.84 1 98.38 17 ALA B O 1
ATOM 2123 N N . ALA B 1 18 ? 14.344 8.359 3.1 1 98.69 18 ALA B N 1
ATOM 2124 C CA . ALA B 1 18 ? 13.93 9.508 3.904 1 98.69 18 ALA B CA 1
ATOM 2125 C C . ALA B 1 18 ? 12.547 9.281 4.516 1 98.69 18 ALA B C 1
ATOM 2127 O O . ALA B 1 18 ? 12.328 9.578 5.691 1 98.69 18 ALA B O 1
ATOM 2128 N N . ARG B 1 19 ? 11.727 8.766 3.699 1 98.25 19 ARG B N 1
ATOM 2129 C CA . ARG B 1 19 ? 10.375 8.492 4.168 1 98.25 19 ARG B CA 1
ATOM 2130 C C . ARG B 1 19 ? 10.383 7.453 5.285 1 98.25 19 ARG B C 1
ATOM 2132 O O . ARG B 1 19 ? 9.617 7.566 6.25 1 98.25 19 ARG B O 1
ATOM 2139 N N . LYS B 1 20 ? 11.305 6.516 5.211 1 98.06 20 LYS B N 1
ATOM 2140 C CA . LYS B 1 20 ? 11.328 5.391 6.141 1 98.06 20 LYS B CA 1
ATOM 2141 C C . LYS B 1 20 ? 12.211 5.695 7.348 1 98.06 20 LYS B C 1
ATOM 2143 O O . LYS B 1 20 ? 12.25 4.926 8.305 1 98.06 20 LYS B O 1
ATOM 2148 N N . GLY B 1 21 ? 12.828 6.715 7.27 1 98.44 21 GLY B N 1
ATOM 2149 C CA . GLY B 1 21 ? 13.773 7.027 8.328 1 98.44 21 GLY B CA 1
ATOM 2150 C C . GLY B 1 21 ? 15.008 6.145 8.312 1 98.44 21 GLY B C 1
ATOM 2151 O O . GLY B 1 21 ? 15.602 5.875 9.359 1 98.44 21 GLY B O 1
ATOM 2152 N N . ASN B 1 22 ? 15.312 5.602 7.176 1 97.81 22 ASN B N 1
ATOM 2153 C CA . ASN B 1 22 ? 16.484 4.734 7.031 1 97.81 22 ASN B CA 1
ATOM 2154 C C . ASN B 1 22 ? 17.766 5.543 6.887 1 97.81 22 ASN B C 1
ATOM 2156 O O . ASN B 1 22 ? 18.281 5.699 5.781 1 97.81 22 ASN B O 1
ATOM 2160 N N . LEU B 1 23 ? 18.281 5.914 8.008 1 98.12 23 LEU B N 1
ATOM 2161 C CA . LEU B 1 23 ? 19.438 6.789 8.047 1 98.12 23 LEU B CA 1
ATOM 2162 C C . LEU B 1 23 ? 20.656 6.098 7.449 1 98.12 23 LEU B C 1
ATOM 2164 O O . LEU B 1 23 ? 21.422 6.715 6.703 1 98.12 23 LEU B O 1
ATOM 2168 N N . ALA B 1 24 ? 20.828 4.891 7.742 1 96.88 24 ALA B N 1
ATOM 2169 C CA . ALA B 1 24 ? 21.969 4.141 7.242 1 96.88 24 ALA B CA 1
ATOM 2170 C C . ALA B 1 24 ? 22 4.137 5.715 1 96.88 24 ALA B C 1
ATOM 2172 O O . ALA B 1 24 ? 23.062 4.352 5.113 1 96.88 24 ALA B O 1
ATOM 2173 N N . LEU B 1 25 ? 20.906 3.881 5.137 1 97.25 25 LEU B N 1
ATOM 2174 C CA . LEU B 1 25 ? 20.828 3.879 3.68 1 97.25 25 LEU B CA 1
ATOM 2175 C C . LEU B 1 25 ? 21.109 5.27 3.119 1 97.25 25 LEU B C 1
ATOM 2177 O O . LEU B 1 25 ? 21.828 5.414 2.127 1 97.25 25 LEU B O 1
ATOM 2181 N N . LEU B 1 26 ? 20.531 6.277 3.723 1 97.94 26 LEU B N 1
ATOM 2182 C CA . LEU B 1 26 ? 20.75 7.637 3.252 1 97.94 26 LEU B CA 1
ATOM 2183 C C . LEU B 1 26 ? 22.234 7.996 3.314 1 97.94 26 LEU B C 1
ATOM 2185 O O . LEU B 1 26 ? 22.766 8.648 2.406 1 97.94 26 LEU B O 1
ATOM 2189 N N . GLN B 1 27 ? 22.875 7.582 4.363 1 97.56 27 GLN B N 1
ATOM 2190 C CA . GLN B 1 27 ? 24.312 7.793 4.496 1 97.56 27 GLN B CA 1
ATOM 2191 C C . GLN B 1 27 ? 25.062 7.16 3.332 1 97.56 27 GLN B C 1
ATOM 2193 O O . GLN B 1 27 ? 25.922 7.797 2.723 1 97.56 27 GLN B O 1
ATOM 2198 N N . LEU B 1 28 ? 24.734 6.012 3.074 1 96.69 28 LEU B N 1
ATOM 2199 C CA . LEU B 1 28 ? 25.391 5.297 1.983 1 96.69 28 LEU B CA 1
ATOM 2200 C C . LEU B 1 28 ? 25.156 6 0.651 1 96.69 28 LEU B C 1
ATOM 2202 O O . LEU B 1 28 ? 26.094 6.211 -0.125 1 96.69 28 LEU B O 1
ATOM 2206 N N . LEU B 1 29 ? 23.953 6.379 0.373 1 97.25 29 LEU B N 1
ATOM 2207 C CA . LEU B 1 29 ? 23.562 7 -0.885 1 97.25 29 LEU B CA 1
ATOM 2208 C C . LEU B 1 29 ? 24.25 8.344 -1.072 1 97.25 29 LEU B C 1
ATOM 2210 O O . LEU B 1 29 ? 24.859 8.594 -2.113 1 97.25 29 LEU B O 1
ATOM 2214 N N . LEU B 1 30 ? 24.219 9.18 -0.094 1 97.44 30 LEU B N 1
ATOM 2215 C CA . LEU B 1 30 ? 24.766 10.531 -0.22 1 97.44 30 LEU B CA 1
ATOM 2216 C C . LEU B 1 30 ? 26.281 10.516 -0.201 1 97.44 30 LEU B C 1
ATOM 2218 O O . LEU B 1 30 ? 26.938 11.305 -0.893 1 97.44 30 LEU B O 1
ATOM 2222 N N . ASN B 1 31 ? 26.875 9.602 0.585 1 96.31 31 ASN B N 1
ATOM 2223 C CA . ASN B 1 31 ? 28.328 9.5 0.632 1 96.31 31 ASN B CA 1
ATOM 2224 C C . ASN B 1 31 ? 28.891 8.945 -0.673 1 96.31 31 ASN B C 1
ATOM 2226 O O . ASN B 1 31 ? 30.078 9.117 -0.964 1 96.31 31 ASN B O 1
ATOM 2230 N N . SER B 1 32 ? 28.078 8.297 -1.43 1 94.12 32 SER B N 1
ATOM 2231 C CA . SER B 1 32 ? 28.516 7.777 -2.717 1 94.12 32 SER B CA 1
ATOM 2232 C C . SER B 1 32 ? 28.844 8.906 -3.691 1 94.12 32 SER B C 1
ATOM 2234 O O . SER B 1 32 ? 29.531 8.695 -4.688 1 94.12 32 SER B O 1
ATOM 2236 N N . GLY B 1 33 ? 28.219 10.055 -3.512 1 95.12 33 GLY B N 1
ATOM 2237 C CA . GLY B 1 33 ? 28.406 11.203 -4.391 1 95.12 33 GLY B CA 1
ATOM 2238 C C . GLY B 1 33 ? 27.562 11.133 -5.645 1 95.12 33 GLY B C 1
ATOM 2239 O O . GLY B 1 33 ? 27.625 12.031 -6.492 1 95.12 33 GLY B O 1
ATOM 2240 N N . ARG B 1 34 ? 26.703 10.148 -5.75 1 94.12 34 ARG B N 1
ATOM 2241 C CA . ARG B 1 34 ? 25.922 9.93 -6.969 1 94.12 34 ARG B CA 1
ATOM 2242 C C . ARG B 1 34 ? 24.531 10.523 -6.844 1 94.12 34 ARG B C 1
ATOM 2244 O O . ARG B 1 34 ? 23.766 10.531 -7.809 1 94.12 34 ARG B O 1
ATOM 2251 N N . VAL B 1 35 ? 24.219 10.953 -5.656 1 95.94 35 VAL B N 1
ATOM 2252 C CA . VAL B 1 35 ? 22.906 11.508 -5.406 1 95.94 35 VAL B CA 1
ATOM 2253 C C . VAL B 1 35 ? 23.031 12.93 -4.855 1 95.94 35 VAL B C 1
ATOM 2255 O O . VAL B 1 35 ? 23.75 13.156 -3.877 1 95.94 35 VAL B O 1
ATOM 2258 N N . ASP B 1 36 ? 22.297 13.805 -5.527 1 96.31 36 ASP B N 1
ATOM 2259 C CA . ASP B 1 36 ? 22.219 15.172 -5.016 1 96.31 36 ASP B CA 1
ATOM 2260 C C . ASP B 1 36 ? 21.234 15.25 -3.84 1 96.31 36 ASP B C 1
ATOM 2262 O O . ASP B 1 36 ? 20.125 14.75 -3.918 1 96.31 36 ASP B O 1
ATOM 2266 N N . VAL B 1 37 ? 21.703 15.898 -2.822 1 97.75 37 VAL B N 1
ATOM 2267 C CA . VAL B 1 37 ? 20.891 15.977 -1.607 1 97.75 37 VAL B CA 1
ATOM 2268 C C . VAL B 1 37 ? 19.594 16.719 -1.895 1 97.75 37 VAL B C 1
ATOM 2270 O O . VAL B 1 37 ? 18.562 16.453 -1.263 1 97.75 37 VAL B O 1
ATOM 2273 N N . ASP B 1 38 ? 19.562 17.594 -2.883 1 97.75 38 ASP B N 1
ATOM 2274 C CA . ASP B 1 38 ? 18.391 18.406 -3.172 1 97.75 38 ASP B CA 1
ATOM 2275 C C . ASP B 1 38 ? 17.688 17.922 -4.445 1 97.75 38 ASP B C 1
ATOM 2277 O O . ASP B 1 38 ? 17 18.703 -5.105 1 97.75 38 ASP B O 1
ATOM 2281 N N . CYS B 1 39 ? 17.984 16.625 -4.773 1 96.12 39 CYS B N 1
ATOM 2282 C CA . CYS B 1 39 ? 17.234 16.094 -5.902 1 96.12 39 CYS B CA 1
ATOM 2283 C C . CYS B 1 39 ? 15.742 16.062 -5.602 1 96.12 39 CYS B C 1
ATOM 2285 O O . CYS B 1 39 ? 15.336 15.867 -4.453 1 96.12 39 CYS B O 1
ATOM 2287 N N . LYS B 1 40 ? 14.914 16.297 -6.668 1 96.88 40 LYS B N 1
ATOM 2288 C CA . LYS B 1 40 ? 13.469 16.422 -6.504 1 96.88 40 LYS B CA 1
ATOM 2289 C C . LYS B 1 40 ? 12.734 15.258 -7.18 1 96.88 40 LYS B C 1
ATOM 2291 O O . LYS B 1 40 ? 13.188 14.758 -8.211 1 96.88 40 LYS B O 1
ATOM 2296 N N . ASP B 1 41 ? 11.688 14.875 -6.555 1 95.5 41 ASP B N 1
ATOM 2297 C CA . ASP B 1 41 ? 10.805 13.945 -7.254 1 95.5 41 ASP B CA 1
ATOM 2298 C C . ASP B 1 41 ? 9.867 14.688 -8.211 1 95.5 41 ASP B C 1
ATOM 2300 O O . ASP B 1 41 ? 10.039 15.883 -8.445 1 95.5 41 ASP B O 1
ATOM 2304 N N . SER B 1 42 ? 8.922 14 -8.766 1 94.44 42 SER B N 1
ATOM 2305 C CA . SER B 1 42 ? 8.07 14.578 -9.805 1 94.44 42 SER B CA 1
ATOM 2306 C C . SER B 1 42 ? 7.172 15.672 -9.234 1 94.44 42 SER B C 1
ATOM 2308 O O . SER B 1 42 ? 6.68 16.531 -9.977 1 94.44 42 SER B O 1
ATOM 2310 N N . SER B 1 43 ? 6.973 15.703 -7.953 1 94.81 43 SER B N 1
ATOM 2311 C CA . SER B 1 43 ? 6.133 16.719 -7.32 1 94.81 43 SER B CA 1
ATOM 2312 C C . SER B 1 43 ? 6.957 17.922 -6.891 1 94.81 43 SER B C 1
ATOM 2314 O O . SER B 1 43 ? 6.406 18.938 -6.438 1 94.81 43 SER B O 1
ATOM 2316 N N . GLY B 1 44 ? 8.273 17.719 -6.957 1 96.44 44 GLY B N 1
ATOM 2317 C CA . GLY B 1 44 ? 9.156 18.781 -6.52 1 96.44 44 GLY B CA 1
ATOM 2318 C C . GLY B 1 44 ? 9.648 18.594 -5.094 1 96.44 44 GLY B C 1
ATOM 2319 O O . GLY B 1 44 ? 10.414 19.422 -4.586 1 96.44 44 GLY B O 1
ATOM 2320 N N . ALA B 1 45 ? 9.266 17.531 -4.527 1 96.88 45 ALA B N 1
ATOM 2321 C CA . ALA B 1 45 ? 9.656 17.281 -3.143 1 96.88 45 ALA B CA 1
ATOM 2322 C C . ALA B 1 45 ? 11.055 16.672 -3.066 1 96.88 45 ALA B C 1
ATOM 2324 O O . ALA B 1 45 ? 11.477 15.953 -3.969 1 96.88 45 ALA B O 1
ATOM 2325 N N . THR B 1 46 ? 11.75 16.984 -2.029 1 98.06 46 THR B N 1
ATOM 2326 C CA . THR B 1 46 ? 13.086 16.453 -1.771 1 98.06 46 THR B CA 1
ATOM 2327 C C . THR B 1 46 ? 13.062 15.453 -0.62 1 98.06 46 THR B C 1
ATOM 2329 O O . THR B 1 46 ? 12.031 15.273 0.032 1 98.06 46 THR B O 1
ATOM 2332 N N . SER B 1 47 ? 14.227 14.867 -0.42 1 98.56 47 SER B N 1
ATOM 2333 C CA . SER B 1 47 ? 14.359 13.961 0.717 1 98.56 47 SER B CA 1
ATOM 2334 C C . SER B 1 47 ? 14.07 14.68 2.031 1 98.56 47 SER B C 1
ATOM 2336 O O . SER B 1 47 ? 13.469 14.102 2.941 1 98.56 47 SER B O 1
ATOM 2338 N N . LEU B 1 48 ? 14.414 15.945 2.104 1 98.88 48 LEU B N 1
ATOM 2339 C CA . LEU B 1 48 ? 14.156 16.734 3.307 1 98.88 48 LEU B CA 1
ATOM 2340 C C . LEU B 1 48 ? 12.656 16.844 3.572 1 98.88 48 LEU B C 1
ATOM 2342 O O . LEU B 1 48 ? 12.219 16.703 4.715 1 98.88 48 LEU B O 1
ATOM 2346 N N . PHE B 1 49 ? 11.953 17.062 2.521 1 98.69 49 PHE B N 1
ATOM 2347 C CA . PHE B 1 49 ? 10.5 17.156 2.637 1 98.69 49 PHE B CA 1
ATOM 2348 C C . PHE B 1 49 ? 9.922 15.875 3.232 1 98.69 49 PHE B C 1
ATOM 2350 O O . PHE B 1 49 ? 9.172 15.922 4.203 1 98.69 49 PHE B O 1
ATOM 2357 N N . PHE B 1 50 ? 10.336 14.773 2.75 1 98.75 50 PHE B N 1
ATOM 2358 C CA . PHE B 1 50 ? 9.781 13.5 3.178 1 98.75 50 PHE B CA 1
ATOM 2359 C C . PHE B 1 50 ? 10.188 13.18 4.613 1 98.75 50 PHE B C 1
ATOM 2361 O O . PHE B 1 50 ? 9.375 12.695 5.398 1 98.75 50 PHE B O 1
ATOM 2368 N N . ALA B 1 51 ? 11.391 13.398 4.902 1 98.88 51 ALA B N 1
ATOM 2369 C CA . ALA B 1 51 ? 11.859 13.172 6.266 1 98.88 51 ALA B CA 1
ATOM 2370 C C . ALA B 1 51 ? 11.094 14.039 7.262 1 98.88 51 ALA B C 1
ATOM 2372 O O . ALA B 1 51 ? 10.703 13.57 8.336 1 98.88 51 ALA B O 1
ATOM 2373 N N . ALA B 1 52 ? 10.859 15.234 6.855 1 98.94 52 ALA B N 1
ATOM 2374 C CA . ALA B 1 52 ? 10.133 16.172 7.707 1 98.94 52 ALA B CA 1
ATOM 2375 C C . ALA B 1 52 ? 8.68 15.75 7.879 1 98.94 52 ALA B C 1
ATOM 2377 O O . ALA B 1 52 ? 8.141 15.789 8.984 1 98.94 52 ALA B O 1
ATOM 2378 N N . GLN B 1 53 ? 8.156 15.438 6.781 1 98.81 53 GLN B N 1
ATOM 2379 C CA . GLN B 1 53 ? 6.762 15.016 6.777 1 98.81 53 GLN B CA 1
ATOM 2380 C C . GLN B 1 53 ? 6.539 13.828 7.707 1 98.81 53 GLN B C 1
ATOM 2382 O O . GLN B 1 53 ? 5.504 13.734 8.367 1 98.81 53 GLN B O 1
ATOM 2387 N N . GLN B 1 54 ? 7.578 12.977 7.793 1 98.88 54 GLN B N 1
ATOM 2388 C CA . GLN B 1 54 ? 7.449 11.758 8.586 1 98.88 54 GLN B CA 1
ATOM 2389 C C . GLN B 1 54 ? 8.023 11.953 9.984 1 98.88 54 GLN B C 1
ATOM 2391 O O . GLN B 1 54 ? 7.945 11.047 10.82 1 98.88 54 GLN B O 1
ATOM 2396 N N . GLY B 1 55 ? 8.594 12.992 10.242 1 98.88 55 GLY B N 1
ATOM 2397 C CA . GLY B 1 55 ? 9.055 13.328 11.578 1 98.88 55 GLY B CA 1
ATOM 2398 C C . GLY B 1 55 ? 10.391 12.695 11.922 1 98.88 55 GLY B C 1
ATOM 2399 O O . GLY B 1 55 ? 10.695 12.477 13.102 1 98.88 55 GLY B O 1
ATOM 2400 N N . HIS B 1 56 ? 11.188 12.336 11.008 1 98.88 56 HIS B N 1
ATOM 2401 C CA . HIS B 1 56 ? 12.492 11.727 11.242 1 98.88 56 HIS B CA 1
ATOM 2402 C C . HIS B 1 56 ? 13.562 12.781 11.477 1 98.88 56 HIS B C 1
ATOM 2404 O O . HIS B 1 56 ? 14.344 13.086 10.578 1 98.88 56 HIS B O 1
ATOM 2410 N N . ASN B 1 57 ? 13.625 13.18 12.703 1 98.88 57 ASN B N 1
ATOM 2411 C CA . ASN B 1 57 ? 14.492 14.305 13.023 1 98.88 57 ASN B CA 1
ATOM 2412 C C . ASN B 1 57 ? 15.961 13.969 12.789 1 98.88 57 ASN B C 1
ATOM 2414 O O . ASN B 1 57 ? 16.75 14.828 12.375 1 98.88 57 ASN B O 1
ATOM 2418 N N . ASP B 1 58 ? 16.281 12.727 13.047 1 98.75 58 ASP B N 1
ATOM 2419 C CA . ASP B 1 58 ? 17.672 12.328 12.82 1 98.75 58 ASP B CA 1
ATOM 2420 C C . ASP B 1 58 ? 18.016 12.398 11.336 1 98.75 58 ASP B C 1
ATOM 2422 O O . ASP B 1 58 ? 19.125 12.82 10.969 1 98.75 58 ASP B O 1
ATOM 2426 N N . VAL B 1 59 ? 17.125 12.047 10.547 1 98.81 59 VAL B N 1
ATOM 2427 C CA . VAL B 1 59 ? 17.312 12.109 9.102 1 98.81 59 VAL B CA 1
ATOM 2428 C C . VAL B 1 59 ? 17.391 13.57 8.656 1 98.81 59 VAL B C 1
ATOM 2430 O O . VAL B 1 59 ? 18.25 13.93 7.844 1 98.81 59 VAL B O 1
ATOM 2433 N N . VAL B 1 60 ? 16.562 14.406 9.18 1 98.94 60 VAL B N 1
ATOM 2434 C CA . VAL B 1 60 ? 16.547 15.828 8.859 1 98.94 60 VAL B CA 1
ATOM 2435 C C . VAL B 1 60 ? 17.891 16.453 9.203 1 98.94 60 VAL B C 1
ATOM 2437 O O . VAL B 1 60 ? 18.5 17.125 8.367 1 98.94 60 VAL B O 1
ATOM 2440 N N . LYS B 1 61 ? 18.391 16.156 10.336 1 98.81 61 LYS B N 1
ATOM 2441 C CA . LYS B 1 61 ? 19.688 16.672 10.766 1 98.81 61 LYS B CA 1
ATOM 2442 C C . LYS B 1 61 ? 20.797 16.203 9.836 1 98.81 61 LYS B C 1
ATOM 2444 O O . LYS B 1 61 ? 21.656 16.984 9.43 1 98.81 61 LYS B O 1
ATOM 2449 N N . PHE B 1 62 ? 20.781 15.016 9.516 1 98.69 62 PHE B N 1
ATOM 2450 C CA . PHE B 1 62 ? 21.781 14.422 8.641 1 98.69 62 PHE B CA 1
ATOM 2451 C C . PHE B 1 62 ? 21.781 15.109 7.273 1 98.69 62 PHE B C 1
ATOM 2453 O O . PHE B 1 62 ? 22.844 15.43 6.73 1 98.69 62 PHE B O 1
ATOM 2460 N N . LEU B 1 63 ? 20.562 15.273 6.754 1 98.81 63 LEU B N 1
ATOM 2461 C CA . LEU B 1 63 ? 20.453 15.891 5.441 1 98.81 63 LEU B CA 1
ATOM 2462 C C . LEU B 1 63 ? 21.062 17.297 5.449 1 98.81 63 LEU B C 1
ATOM 2464 O O . LEU B 1 63 ? 21.672 17.719 4.465 1 98.81 63 LEU B O 1
ATOM 2468 N N . PHE B 1 64 ? 21 17.953 6.535 1 98.75 64 PHE B N 1
ATOM 2469 C CA . PHE B 1 64 ? 21.578 19.297 6.637 1 98.75 64 PHE B CA 1
ATOM 2470 C C . PHE B 1 64 ? 23.094 19.219 6.617 1 98.75 64 PHE B C 1
ATOM 2472 O O . PHE B 1 64 ? 23.766 20.141 6.141 1 98.75 64 PHE B O 1
ATOM 2479 N N . SER B 1 65 ? 23.672 18.188 7.078 1 98.06 65 SER B N 1
ATOM 2480 C CA . SER B 1 65 ? 25.109 18.031 7.031 1 98.06 65 SER B CA 1
ATOM 2481 C C . SER B 1 65 ? 25.609 17.922 5.59 1 98.06 65 SER B C 1
ATOM 2483 O O . SER B 1 65 ? 26.797 18.156 5.32 1 98.06 65 SER B O 1
ATOM 2485 N N . PHE B 1 66 ? 24.75 17.641 4.637 1 97.75 66 PHE B N 1
ATOM 2486 C CA . PHE B 1 66 ? 25.094 17.594 3.223 1 97.75 66 PHE B CA 1
ATOM 2487 C C . PHE B 1 66 ? 24.625 18.844 2.502 1 97.75 66 PHE B C 1
ATOM 2489 O O . PHE B 1 66 ? 24.656 18.906 1.271 1 97.75 66 PHE B O 1
ATOM 2496 N N . GLY B 1 67 ? 24.062 19.766 3.268 1 97.94 67 GLY B N 1
ATOM 2497 C CA . GLY B 1 67 ? 23.719 21.062 2.697 1 97.94 67 GLY B CA 1
ATOM 2498 C C . GLY B 1 67 ? 22.312 21.109 2.131 1 97.94 67 GLY B C 1
ATOM 2499 O O . GLY B 1 67 ? 22.031 21.891 1.219 1 97.94 67 GLY B O 1
ATOM 2500 N N . ALA B 1 68 ? 21.422 20.281 2.641 1 98.5 68 ALA B N 1
ATOM 2501 C CA . ALA B 1 68 ? 20.047 20.297 2.145 1 98.5 68 ALA B CA 1
ATOM 2502 C C . ALA B 1 68 ? 19.438 21.688 2.297 1 98.5 68 ALA B C 1
ATOM 2504 O O . ALA B 1 68 ? 19.609 22.344 3.318 1 98.5 68 ALA B O 1
ATOM 2505 N N . SER B 1 69 ? 18.703 22.109 1.28 1 98.38 69 SER B N 1
ATOM 2506 C CA . SER B 1 69 ? 18.016 23.391 1.293 1 98.38 69 SER B CA 1
ATOM 2507 C C . SER B 1 69 ? 16.609 23.266 1.858 1 98.38 69 SER B C 1
ATOM 2509 O O . SER B 1 69 ? 15.914 22.281 1.597 1 98.38 69 SER B O 1
ATOM 2511 N N . THR B 1 70 ? 16.156 24.25 2.572 1 98.38 70 THR B N 1
ATOM 2512 C CA . THR B 1 70 ? 14.805 24.281 3.139 1 98.38 70 THR B CA 1
ATOM 2513 C C . THR B 1 70 ? 13.836 24.984 2.191 1 98.38 70 THR B C 1
ATOM 2515 O O . THR B 1 70 ? 12.648 25.109 2.498 1 98.38 70 THR B O 1
ATOM 2518 N N . GLU B 1 71 ? 14.227 25.359 0.991 1 97.38 71 GLU B N 1
ATOM 2519 C CA . GLU B 1 71 ? 13.492 26.328 0.179 1 97.38 71 GLU B CA 1
ATOM 2520 C C . GLU B 1 71 ? 12.625 25.625 -0.861 1 97.38 71 GLU B C 1
ATOM 2522 O O . GLU B 1 71 ? 11.742 26.234 -1.462 1 97.38 71 GLU B O 1
ATOM 2527 N N . PHE B 1 72 ? 12.883 24.391 -1.099 1 97.62 72 PHE B N 1
ATOM 2528 C CA . PHE B 1 72 ? 12.188 23.703 -2.186 1 97.62 72 PHE B CA 1
ATOM 2529 C C . PHE B 1 72 ? 10.734 23.438 -1.823 1 97.62 72 PHE B C 1
ATOM 2531 O O . PHE B 1 72 ? 10.422 23.156 -0.668 1 97.62 72 PHE B O 1
ATOM 2538 N N . ARG B 1 73 ? 9.898 23.531 -2.902 1 98 73 ARG B N 1
ATOM 2539 C CA . ARG B 1 73 ? 8.453 23.375 -2.744 1 98 73 ARG B CA 1
ATOM 2540 C C . ARG B 1 73 ? 7.93 22.234 -3.607 1 98 73 ARG B C 1
ATOM 2542 O O . ARG B 1 73 ? 8.414 22.016 -4.719 1 98 73 ARG B O 1
ATOM 2549 N N . ASN B 1 74 ? 6.98 21.531 -3.064 1 97.19 74 ASN B N 1
ATOM 2550 C CA . ASN B 1 74 ? 6.305 20.531 -3.889 1 97.19 74 ASN B CA 1
ATOM 2551 C C . ASN B 1 74 ? 5.203 21.156 -4.738 1 97.19 74 ASN B C 1
ATOM 2553 O O . ASN B 1 74 ? 5.117 22.375 -4.848 1 97.19 74 ASN B O 1
ATOM 2557 N N . LYS B 1 75 ? 4.395 20.391 -5.348 1 96.69 75 LYS B N 1
ATOM 2558 C CA . LYS B 1 75 ? 3.402 20.828 -6.328 1 96.69 75 LYS B CA 1
ATOM 2559 C C . LYS B 1 75 ? 2.34 21.719 -5.676 1 96.69 75 LYS B C 1
ATOM 2561 O O . LYS B 1 75 ? 1.692 22.516 -6.352 1 96.69 75 LYS B O 1
ATOM 2566 N N . ASP B 1 76 ? 2.178 21.641 -4.371 1 97.62 76 ASP B N 1
ATOM 2567 C CA . ASP B 1 76 ? 1.173 22.406 -3.648 1 97.62 76 ASP B CA 1
ATOM 2568 C C . ASP B 1 76 ? 1.802 23.609 -2.951 1 97.62 76 ASP B C 1
ATOM 2570 O O . ASP B 1 76 ? 1.126 24.328 -2.211 1 97.62 76 ASP B O 1
ATOM 2574 N N . GLY B 1 77 ? 3.076 23.75 -3.139 1 98.25 77 GLY B N 1
ATOM 2575 C CA . GLY B 1 77 ? 3.795 24.812 -2.459 1 98.25 77 GLY B CA 1
ATOM 2576 C C . GLY B 1 77 ? 4.309 24.406 -1.089 1 98.25 77 GLY B C 1
ATOM 2577 O O . GLY B 1 77 ? 4.762 25.25 -0.315 1 98.25 77 GLY B O 1
ATOM 2578 N N . GLY B 1 78 ? 4.207 23.172 -0.876 1 98.5 78 GLY B N 1
ATOM 2579 C CA . GLY B 1 78 ? 4.625 22.688 0.426 1 98.5 78 GLY B CA 1
ATOM 2580 C C . GLY B 1 78 ? 6.133 22.609 0.579 1 98.5 78 GLY B C 1
ATOM 2581 O O . GLY B 1 78 ? 6.832 22.141 -0.318 1 98.5 78 GLY B O 1
ATOM 2582 N N . THR B 1 79 ? 6.609 23.125 1.669 1 98.75 79 THR B N 1
ATOM 2583 C CA . THR B 1 79 ? 8.008 23 2.061 1 98.75 79 THR B CA 1
ATOM 2584 C C . THR B 1 79 ? 8.164 21.984 3.193 1 98.75 79 THR B C 1
ATOM 2586 O O . THR B 1 79 ? 7.168 21.5 3.746 1 98.75 79 THR B O 1
ATOM 2589 N N . ALA B 1 80 ? 9.43 21.703 3.518 1 98.88 80 ALA B N 1
ATOM 2590 C CA . ALA B 1 80 ? 9.695 20.797 4.629 1 98.88 80 ALA B CA 1
ATOM 2591 C C . ALA B 1 80 ? 9.094 21.328 5.926 1 98.88 80 ALA B C 1
ATOM 2593 O O . ALA B 1 80 ? 8.516 20.562 6.707 1 98.88 80 ALA B O 1
ATOM 2594 N N . LEU B 1 81 ? 9.141 22.594 6.141 1 98.94 81 LEU B N 1
ATOM 2595 C CA . LEU B 1 81 ? 8.594 23.188 7.355 1 98.94 81 LEU B CA 1
ATOM 2596 C C . LEU B 1 81 ? 7.074 23.031 7.402 1 98.94 81 LEU B C 1
ATOM 2598 O O . LEU B 1 81 ? 6.523 22.609 8.422 1 98.94 81 LEU B O 1
ATOM 2602 N N . LEU B 1 82 ? 6.461 23.359 6.301 1 98.88 82 LEU B N 1
ATOM 2603 C CA . LEU B 1 82 ? 5.008 23.234 6.25 1 98.88 82 LEU B CA 1
ATOM 2604 C C . LEU B 1 82 ? 4.57 21.797 6.5 1 98.88 82 LEU B C 1
ATOM 2606 O O . LEU B 1 82 ? 3.615 21.562 7.242 1 98.88 82 LEU B O 1
ATOM 2610 N N . ALA B 1 83 ? 5.336 20.906 5.898 1 98.88 83 ALA B N 1
ATOM 2611 C CA . ALA B 1 83 ? 5.004 19.5 6.082 1 98.88 83 ALA B CA 1
ATOM 2612 C C . ALA B 1 83 ? 5.148 19.078 7.543 1 98.88 83 ALA B C 1
ATOM 2614 O O . ALA B 1 83 ? 4.27 18.422 8.094 1 98.88 83 ALA B O 1
ATOM 2615 N N . ALA B 1 84 ? 6.191 19.453 8.156 1 98.94 84 ALA B N 1
ATOM 2616 C CA . ALA B 1 84 ? 6.426 19.109 9.555 1 98.94 84 ALA B CA 1
ATOM 2617 C C . ALA B 1 84 ? 5.332 19.703 10.453 1 98.94 84 ALA B C 1
ATOM 2619 O O . ALA B 1 84 ? 4.906 19.062 11.414 1 98.94 84 ALA B O 1
ATOM 2620 N N . CYS B 1 85 ? 4.875 20.875 10.109 1 98.94 85 CYS B N 1
ATOM 2621 C CA . CYS B 1 85 ? 3.824 21.531 10.883 1 98.94 85 CYS B CA 1
ATOM 2622 C C . CYS B 1 85 ? 2.482 20.844 10.672 1 98.94 85 CYS B C 1
ATOM 2624 O O . CYS B 1 85 ? 1.701 20.688 11.609 1 98.94 85 CYS B O 1
ATOM 2626 N N . GLN B 1 86 ? 2.289 20.484 9.5 1 98.75 86 GLN B N 1
ATOM 2627 C CA . GLN B 1 86 ? 1.031 19.828 9.156 1 98.75 86 GLN B CA 1
ATOM 2628 C C . GLN B 1 86 ? 0.847 18.547 9.961 1 98.75 86 GLN B C 1
ATOM 2630 O O . GLN B 1 86 ? -0.277 18.188 10.32 1 98.75 86 GLN B O 1
ATOM 2635 N N . TYR B 1 87 ? 1.983 17.938 10.266 1 98.75 87 TYR B N 1
ATOM 2636 C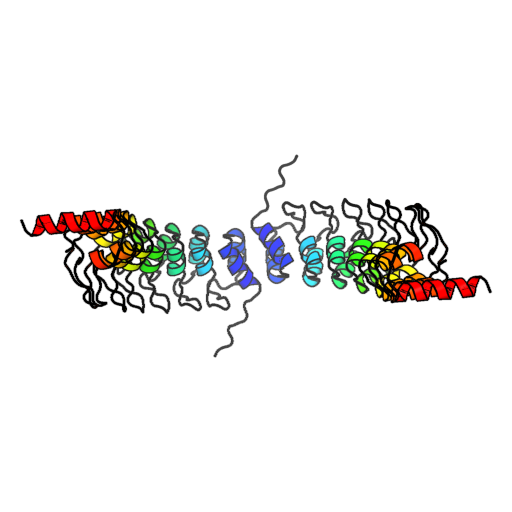 CA . TYR B 1 87 ? 1.89 16.656 10.938 1 98.75 87 TYR B CA 1
ATOM 2637 C C . TYR B 1 87 ? 2.398 16.75 12.375 1 98.75 87 TYR B C 1
ATOM 2639 O O . TYR B 1 87 ? 2.561 15.727 13.047 1 98.75 87 TYR B O 1
ATOM 2647 N N . GLY B 1 88 ? 2.654 17.828 12.812 1 98.81 88 GLY B N 1
ATOM 2648 C CA . GLY B 1 88 ? 2.871 18.109 14.227 1 98.81 88 GLY B CA 1
ATOM 2649 C C . GLY B 1 88 ? 4.219 17.625 14.727 1 98.81 88 GLY B C 1
ATOM 2650 O O . GLY B 1 88 ? 4.352 17.203 15.875 1 98.81 88 GLY B O 1
ATOM 2651 N N . HIS B 1 89 ? 5.242 17.641 13.969 1 98.88 89 HIS B N 1
ATOM 2652 C CA . HIS B 1 89 ? 6.57 17.172 14.367 1 98.88 89 HIS B CA 1
ATOM 2653 C C . HIS B 1 89 ? 7.398 18.312 14.945 1 98.88 89 HIS B C 1
ATOM 2655 O O . HIS B 1 89 ? 8.234 18.891 14.25 1 98.88 89 HIS B O 1
ATOM 2661 N N . ALA B 1 90 ? 7.227 18.484 16.219 1 98.88 90 ALA B N 1
ATOM 2662 C CA . ALA B 1 90 ? 7.777 19.656 16.891 1 98.88 90 ALA B CA 1
ATOM 2663 C C . ALA B 1 90 ? 9.305 19.672 16.812 1 98.88 90 ALA B C 1
ATOM 2665 O O . ALA B 1 90 ? 9.906 20.703 16.547 1 98.88 90 ALA B O 1
ATOM 2666 N N . LYS B 1 91 ? 9.875 18.531 17.031 1 98.88 91 LYS B N 1
ATOM 2667 C CA . LYS B 1 91 ? 11.336 18.484 17.016 1 98.88 91 LYS B CA 1
ATOM 2668 C C . LYS B 1 91 ? 11.875 18.812 15.617 1 98.88 91 LYS B C 1
ATOM 2670 O O . LYS B 1 91 ? 12.875 19.516 15.484 1 98.88 91 LYS B O 1
ATOM 2675 N N . VAL B 1 92 ? 11.211 18.312 14.648 1 98.94 92 VAL B N 1
ATOM 2676 C CA . VAL B 1 92 ? 11.602 18.578 13.273 1 98.94 92 VAL B CA 1
ATOM 2677 C C . VAL B 1 92 ? 11.422 20.062 12.953 1 98.94 92 VAL B C 1
ATOM 2679 O O . VAL B 1 92 ? 12.289 20.672 12.32 1 98.94 92 VAL B O 1
ATOM 2682 N N . VAL B 1 93 ? 10.328 20.641 13.391 1 98.94 93 VAL B N 1
ATOM 2683 C CA . VAL B 1 93 ? 10.07 22.062 13.18 1 98.94 93 VAL B CA 1
ATOM 2684 C C . VAL B 1 93 ? 11.211 22.891 13.789 1 98.94 93 VAL B C 1
ATOM 2686 O O . VAL B 1 93 ? 11.742 23.797 13.141 1 98.94 93 VAL B O 1
ATOM 2689 N N . GLU B 1 94 ? 11.57 22.531 14.938 1 98.81 94 GLU B N 1
ATOM 2690 C CA . GLU B 1 94 ? 12.664 23.219 15.609 1 98.81 94 GLU B CA 1
ATOM 2691 C C . GLU B 1 94 ? 13.953 23.141 14.797 1 98.81 94 GLU B C 1
ATOM 2693 O O . GLU B 1 94 ? 14.625 24.156 14.578 1 98.81 94 GLU B O 1
ATOM 2698 N N . THR B 1 95 ? 14.258 21.953 14.359 1 98.88 95 THR B N 1
ATOM 2699 C CA . THR B 1 95 ? 15.469 21.734 13.57 1 98.88 95 THR B CA 1
ATOM 2700 C C . THR B 1 95 ? 15.422 22.547 12.281 1 98.88 95 THR B C 1
ATOM 2702 O O . THR B 1 95 ? 16.406 23.188 11.898 1 98.88 95 THR B O 1
ATOM 2705 N N . LEU B 1 96 ? 14.305 22.531 11.641 1 98.94 96 LEU B N 1
ATOM 2706 C CA . LEU B 1 96 ? 14.164 23.25 10.375 1 98.94 96 LEU B CA 1
ATOM 2707 C C . LEU B 1 96 ? 14.344 24.75 10.586 1 98.94 96 LEU B C 1
ATOM 2709 O O . LEU B 1 96 ? 15.055 25.406 9.812 1 98.94 96 LEU B O 1
ATOM 2713 N N . LEU B 1 97 ? 13.797 25.312 11.617 1 98.75 97 LEU B N 1
ATOM 2714 C CA . LEU B 1 97 ? 13.914 26.734 11.906 1 98.75 97 LEU B CA 1
ATOM 2715 C C . LEU B 1 97 ? 15.359 27.109 12.242 1 98.75 97 LEU B C 1
ATOM 2717 O O . LEU B 1 97 ? 15.859 28.141 11.789 1 98.75 97 LEU B O 1
ATOM 2721 N N . LYS B 1 98 ? 15.977 26.266 12.953 1 98.38 98 LYS B N 1
ATOM 2722 C CA . LYS B 1 98 ? 17.375 26.484 13.312 1 98.38 98 LYS B CA 1
ATOM 2723 C C . LYS B 1 98 ? 18.266 26.516 12.062 1 98.38 98 LYS B C 1
ATOM 2725 O O . LYS B 1 98 ? 19.312 27.156 12.062 1 98.38 98 LYS B O 1
ATOM 2730 N N . HIS B 1 99 ? 17.844 25.875 11.016 1 98.62 99 HIS B N 1
ATOM 2731 C CA . HIS B 1 99 ? 18.641 25.781 9.797 1 98.62 99 HIS B CA 1
ATOM 2732 C C . HIS B 1 99 ? 18.109 26.719 8.719 1 98.62 99 HIS B C 1
ATOM 2734 O O . HIS B 1 99 ? 18.375 26.5 7.527 1 98.62 99 HIS B O 1
ATOM 2740 N N . GLY B 1 100 ? 17.25 27.625 9.055 1 97.94 100 GLY B N 1
ATOM 2741 C CA . GLY B 1 100 ? 16.969 28.766 8.18 1 97.94 100 GLY B CA 1
ATOM 2742 C C . GLY B 1 100 ? 15.656 28.609 7.43 1 97.94 100 GLY B C 1
ATOM 2743 O O . GLY B 1 100 ? 15.406 29.328 6.465 1 97.94 100 GLY B O 1
ATOM 2744 N N . ALA B 1 101 ? 14.859 27.609 7.828 1 98.69 101 ALA B N 1
ATOM 2745 C CA . ALA B 1 101 ? 13.555 27.531 7.18 1 98.69 101 ALA B CA 1
ATOM 2746 C C . ALA B 1 101 ? 12.766 28.828 7.359 1 98.69 101 ALA B C 1
ATOM 2748 O O . ALA B 1 101 ? 12.812 29.438 8.43 1 98.69 101 ALA B O 1
ATOM 2749 N N . ASN B 1 102 ? 12.047 29.203 6.305 1 98.5 102 ASN B N 1
ATOM 2750 C CA . ASN B 1 102 ? 11.25 30.438 6.344 1 98.5 102 ASN B CA 1
ATOM 2751 C C . ASN B 1 102 ? 9.93 30.219 7.082 1 98.5 102 ASN B C 1
ATOM 2753 O O . ASN B 1 102 ? 9.039 29.531 6.586 1 98.5 102 ASN B O 1
ATOM 2757 N N . ILE B 1 103 ? 9.82 30.859 8.172 1 98.38 103 ILE B N 1
ATOM 2758 C CA . ILE B 1 103 ? 8.672 30.672 9.055 1 98.38 103 ILE B CA 1
ATOM 2759 C C . ILE B 1 103 ? 7.41 31.219 8.391 1 98.38 103 ILE B C 1
ATOM 2761 O O . ILE B 1 103 ? 6.297 30.875 8.797 1 98.38 103 ILE B O 1
ATOM 2765 N N . HIS B 1 104 ? 7.555 31.984 7.324 1 97.88 104 HIS B N 1
ATOM 2766 C CA . HIS B 1 104 ? 6.418 32.656 6.688 1 97.88 104 HIS B CA 1
ATOM 2767 C C . HIS B 1 104 ? 6.02 31.922 5.402 1 97.88 104 HIS B C 1
ATOM 2769 O O . HIS B 1 104 ? 5.156 32.406 4.66 1 97.88 104 HIS B O 1
ATOM 2775 N N . ASP B 1 105 ? 6.645 30.797 5.16 1 97.62 105 ASP B N 1
ATOM 2776 C CA . ASP B 1 105 ? 6.23 30 4.012 1 97.62 105 ASP B CA 1
ATOM 2777 C C . ASP B 1 105 ? 4.742 29.656 4.078 1 97.62 105 ASP B C 1
ATOM 2779 O O . ASP B 1 105 ? 4.195 29.469 5.168 1 97.62 105 ASP B O 1
ATOM 2783 N N . GLN B 1 106 ? 4.121 29.594 2.846 1 98.44 106 GLN B N 1
ATOM 2784 C CA . GLN B 1 106 ? 2.713 29.234 2.715 1 98.44 106 GLN B CA 1
ATOM 2785 C C . GLN B 1 106 ? 2.5 28.266 1.556 1 98.44 106 GLN B C 1
ATOM 2787 O O . GLN B 1 106 ? 3.246 28.297 0.574 1 98.44 106 GLN B O 1
ATOM 2792 N N . LEU B 1 107 ? 1.489 27.422 1.729 1 98.5 107 LEU B N 1
ATOM 2793 C CA . LEU B 1 107 ? 0.993 26.703 0.557 1 98.5 107 LEU B CA 1
ATOM 2794 C C . LEU B 1 107 ? 0.445 27.688 -0.481 1 98.5 107 LEU B C 1
ATOM 2796 O O . LEU B 1 107 ? 0.293 28.875 -0.201 1 98.5 107 LEU B O 1
ATOM 2800 N N . TYR B 1 108 ? 0.206 27.156 -1.66 1 98.12 108 TYR B N 1
ATOM 2801 C CA . TYR B 1 108 ? -0.297 28.031 -2.715 1 98.12 108 TYR B CA 1
ATOM 2802 C C . TYR B 1 108 ? -1.695 28.531 -2.383 1 98.12 108 TYR B C 1
ATOM 2804 O O . TYR B 1 108 ? -2.117 29.578 -2.877 1 98.12 108 TYR B O 1
ATOM 2812 N N . ASP B 1 109 ? -2.322 27.859 -1.533 1 97.44 109 ASP B N 1
ATOM 2813 C CA . ASP B 1 109 ? -3.658 28.297 -1.146 1 97.44 109 ASP B CA 1
ATOM 2814 C C . ASP B 1 109 ? -3.596 29.281 0.021 1 97.44 109 ASP B C 1
ATOM 2816 O O . ASP B 1 109 ? -4.629 29.688 0.554 1 97.44 109 ASP B O 1
ATOM 2820 N N . GLY B 1 110 ? -2.402 29.484 0.516 1 98.38 110 GLY B N 1
ATOM 2821 C CA . GLY B 1 110 ? -2.217 30.531 1.519 1 98.38 110 GLY B CA 1
ATOM 2822 C C . GLY B 1 110 ? -2.059 29.984 2.924 1 98.38 110 GLY B C 1
ATOM 2823 O O . GLY B 1 110 ? -1.833 30.734 3.869 1 98.38 110 GLY B O 1
ATOM 2824 N N . ALA B 1 111 ? -2.119 28.688 3.061 1 98.5 111 ALA B N 1
ATOM 2825 C CA . ALA B 1 111 ? -1.979 28.109 4.395 1 98.5 111 ALA B CA 1
ATOM 2826 C C . ALA B 1 111 ? -0.547 28.25 4.906 1 98.5 111 ALA B C 1
ATOM 2828 O O . ALA B 1 111 ? 0.392 27.766 4.273 1 98.5 111 ALA B O 1
ATOM 2829 N N . SER B 1 112 ? -0.452 28.984 5.996 1 98.62 112 SER B N 1
ATOM 2830 C CA . SER B 1 112 ? 0.855 29.156 6.621 1 98.62 112 SER B CA 1
ATOM 2831 C C . SER B 1 112 ? 1.177 28 7.559 1 98.62 112 SER B C 1
ATOM 2833 O O . SER B 1 112 ? 0.334 27.141 7.793 1 98.62 112 SER B O 1
ATOM 2835 N N . ALA B 1 113 ? 2.412 28 8.07 1 98.81 113 ALA B N 1
ATOM 2836 C CA . ALA B 1 113 ? 2.85 26.984 9.016 1 98.81 113 ALA B CA 1
ATOM 2837 C C . ALA B 1 113 ? 1.96 26.969 10.258 1 98.81 113 ALA B C 1
ATOM 2839 O O . ALA B 1 113 ? 1.507 25.906 10.688 1 98.81 113 ALA B O 1
ATOM 2840 N N . ILE B 1 114 ? 1.681 28.125 10.742 1 98.81 114 ILE B N 1
ATOM 2841 C CA . ILE B 1 114 ? 0.892 28.203 11.969 1 98.81 114 ILE B CA 1
ATOM 2842 C C . ILE B 1 114 ? -0.548 27.797 11.688 1 98.81 114 ILE B C 1
ATOM 2844 O O . ILE B 1 114 ? -1.201 27.172 12.531 1 98.81 114 ILE B O 1
ATOM 2848 N N . PHE B 1 115 ? -1.05 28.109 10.5 1 98.81 115 PHE B N 1
ATOM 2849 C CA . PHE B 1 115 ? -2.385 27.656 10.125 1 98.81 115 PHE B CA 1
ATOM 2850 C C . PHE B 1 115 ? -2.473 26.141 10.141 1 98.81 115 PHE B C 1
ATOM 2852 O O . PHE B 1 115 ? -3.398 25.562 10.727 1 98.81 115 PHE B O 1
ATOM 2859 N N . LEU B 1 116 ? -1.459 25.531 9.508 1 98.88 116 LEU B N 1
ATOM 2860 C CA . LEU B 1 116 ? -1.454 24.078 9.414 1 98.88 116 LEU B CA 1
ATOM 2861 C C . LEU B 1 116 ? -1.36 23.438 10.805 1 98.88 116 LEU B C 1
ATOM 2863 O O . LEU B 1 116 ? -2.061 22.469 11.094 1 98.88 116 LEU B O 1
ATOM 2867 N N . ALA B 1 117 ? -0.579 23.906 11.625 1 98.88 117 ALA B N 1
ATOM 2868 C CA . ALA B 1 117 ? -0.438 23.406 12.992 1 98.88 117 ALA B CA 1
ATOM 2869 C C . ALA B 1 117 ? -1.732 23.594 13.781 1 98.88 117 ALA B C 1
ATOM 2871 O O . ALA B 1 117 ? -2.117 22.719 14.562 1 98.88 117 ALA B O 1
ATOM 2872 N N . ALA B 1 118 ? -2.373 24.734 13.547 1 98.88 118 ALA B N 1
ATOM 2873 C CA . ALA B 1 118 ? -3.637 25.016 14.219 1 98.88 118 ALA B CA 1
ATOM 2874 C C . ALA B 1 118 ? -4.723 24.031 13.789 1 98.88 118 ALA B C 1
ATOM 2876 O O . ALA B 1 118 ? -5.512 23.562 14.609 1 98.88 118 ALA B O 1
ATOM 2877 N N . GLN B 1 119 ? -4.688 23.797 12.539 1 98.81 119 GLN B N 1
ATOM 2878 C CA . GLN B 1 119 ? -5.656 22.844 12 1 98.81 119 GLN B CA 1
ATOM 2879 C C . GLN B 1 119 ? -5.512 21.469 12.648 1 98.81 119 GLN B C 1
ATOM 2881 O O . GLN B 1 119 ? -6.508 20.812 12.938 1 98.81 119 GLN B O 1
ATOM 2886 N N . GLY B 1 120 ? -4.273 21.125 12.953 1 98.75 120 GLY B N 1
ATOM 2887 C CA . GLY B 1 120 ? -3.994 19.828 13.547 1 98.75 120 GLY B CA 1
ATOM 2888 C C . GLY B 1 120 ? -4.066 19.828 15.062 1 98.75 120 GLY B C 1
ATOM 2889 O O . GLY B 1 120 ? -4.066 18.781 15.688 1 98.75 120 GLY B O 1
ATOM 2890 N N . GLY B 1 121 ? -4.102 20.953 15.57 1 98.88 121 GLY B N 1
ATOM 2891 C CA . GLY B 1 121 ? -4.164 21.062 17.016 1 98.88 121 GLY B CA 1
ATOM 2892 C C . GLY B 1 121 ? -2.842 20.766 17.703 1 98.88 121 GLY B C 1
ATOM 2893 O O . GLY B 1 121 ? -2.812 20.234 18.812 1 98.88 121 GLY B O 1
ATOM 2894 N N . TYR B 1 122 ? -1.765 21.047 17.141 1 98.88 122 TYR B N 1
ATOM 2895 C CA . TYR B 1 122 ? -0.441 20.734 17.656 1 98.88 122 TYR B CA 1
ATOM 2896 C C . TYR B 1 122 ? 0.104 21.875 18.5 1 98.88 122 TYR B C 1
ATOM 2898 O O . TYR B 1 122 ? 0.848 22.719 18.016 1 98.88 122 TYR B O 1
ATOM 2906 N N . LEU B 1 123 ? -0.221 21.719 19.75 1 98.81 123 LEU B N 1
ATOM 2907 C CA . LEU B 1 123 ? 0.018 22.812 20.703 1 98.81 123 LEU B CA 1
ATOM 2908 C C . LEU B 1 123 ? 1.505 23.141 20.781 1 98.81 123 LEU B C 1
ATOM 2910 O O . LEU B 1 123 ? 1.887 24.312 20.75 1 98.81 123 LEU B O 1
ATOM 2914 N N . ASP B 1 124 ? 2.346 22.172 20.828 1 98.75 124 ASP B N 1
ATOM 2915 C CA . ASP B 1 124 ? 3.781 22.406 20.953 1 98.75 124 ASP B CA 1
ATOM 2916 C C . ASP B 1 124 ? 4.32 23.109 19.703 1 98.75 124 ASP B C 1
ATOM 2918 O O . ASP B 1 124 ? 5.164 24.016 19.812 1 98.75 124 ASP B O 1
ATOM 2922 N N . VAL B 1 125 ? 3.809 22.734 18.641 1 98.88 125 VAL B N 1
ATOM 2923 C CA . VAL B 1 125 ? 4.23 23.375 17.391 1 98.88 125 VAL B CA 1
ATOM 2924 C C . VAL B 1 125 ? 3.746 24.812 17.359 1 98.88 125 VAL B C 1
ATOM 2926 O O . VAL B 1 125 ? 4.488 25.719 16.953 1 98.88 125 VAL B O 1
ATOM 2929 N N . ILE B 1 126 ? 2.537 25.031 17.797 1 98.81 126 ILE B N 1
ATOM 2930 C CA . ILE B 1 126 ? 1.963 26.375 17.859 1 98.81 126 ILE B CA 1
ATOM 2931 C C . ILE B 1 126 ? 2.83 27.281 18.734 1 98.81 126 ILE B C 1
ATOM 2933 O O . ILE B 1 126 ? 3.219 28.375 18.312 1 98.81 126 ILE B O 1
ATOM 2937 N N . ARG B 1 127 ? 3.189 26.828 19.859 1 98.62 127 ARG B N 1
ATOM 2938 C CA . ARG B 1 127 ? 4.016 27.594 20.781 1 98.62 127 ARG B CA 1
ATOM 2939 C C . ARG B 1 127 ? 5.367 27.922 20.156 1 98.62 127 ARG B C 1
ATOM 2941 O O . ARG B 1 127 ? 5.84 29.062 20.25 1 98.62 127 ARG B O 1
ATOM 2948 N N . LEU B 1 128 ? 5.883 26.984 19.562 1 98.62 128 LEU B N 1
ATOM 2949 C CA . LEU B 1 128 ? 7.188 27.141 18.938 1 98.62 128 LEU B CA 1
ATOM 2950 C C . LEU B 1 128 ? 7.117 28.172 17.812 1 98.62 128 LEU B C 1
ATOM 2952 O O . LEU B 1 128 ? 7.957 29.078 17.734 1 98.62 128 LEU B O 1
ATOM 2956 N N . LEU B 1 129 ? 6.141 28.062 16.984 1 98.81 129 LEU B N 1
ATOM 2957 C CA . LEU B 1 129 ? 5.996 28.984 15.867 1 98.81 129 LEU B CA 1
ATOM 2958 C C . LEU B 1 129 ? 5.758 30.406 16.359 1 98.81 129 LEU B C 1
ATOM 2960 O O . LEU B 1 129 ? 6.355 31.359 15.836 1 98.81 129 LEU B O 1
ATOM 2964 N N . LEU B 1 130 ? 4.973 30.578 17.344 1 98.62 130 LEU B N 1
ATOM 2965 C CA . LEU B 1 130 ? 4.676 31.906 17.875 1 98.62 130 LEU B CA 1
ATOM 2966 C C . LEU B 1 130 ? 5.914 32.531 18.531 1 98.62 130 LEU B C 1
ATOM 2968 O O . LEU B 1 130 ? 6.172 33.719 18.375 1 98.62 130 LEU B O 1
ATOM 2972 N N . SER B 1 131 ? 6.652 31.688 19.156 1 98.06 131 SER B N 1
ATOM 2973 C CA . SER B 1 131 ? 7.875 32.156 19.797 1 98.06 131 SER B CA 1
ATOM 2974 C C . SER B 1 131 ? 8.938 32.5 18.75 1 98.06 131 SER B C 1
ATOM 2976 O O . SER B 1 131 ? 9.883 33.25 19.047 1 98.06 131 SER B O 1
ATOM 2978 N N . SER B 1 132 ? 8.789 32.031 17.531 1 98.38 132 SER B N 1
ATOM 2979 C CA . SER B 1 132 ? 9.789 32.219 16.484 1 98.38 132 SER B CA 1
ATOM 2980 C C . SER B 1 132 ? 9.359 33.312 15.492 1 98.38 132 SER B C 1
ATOM 2982 O O . SER B 1 132 ? 9.992 33.5 14.453 1 98.38 132 SER B O 1
ATOM 2984 N N . GLY B 1 133 ? 8.25 33.938 15.734 1 97.69 133 GLY B N 1
ATOM 2985 C CA . GLY B 1 133 ? 7.895 35.125 14.969 1 97.69 133 GLY B CA 1
ATOM 2986 C C . GLY B 1 133 ? 6.816 34.875 13.938 1 97.69 133 GLY B C 1
ATOM 2987 O O . GLY B 1 133 ? 6.613 35.656 13.023 1 97.69 133 GLY B O 1
ATOM 2988 N N . ALA B 1 134 ? 6.125 33.719 14.07 1 98.56 134 ALA B N 1
ATOM 2989 C CA . ALA B 1 134 ? 5.023 33.438 13.148 1 98.56 134 ALA B CA 1
ATOM 2990 C C . ALA B 1 134 ? 3.938 34.5 13.273 1 98.56 134 ALA B C 1
ATOM 2992 O O . ALA B 1 134 ? 3.676 35 14.367 1 98.56 134 ALA B O 1
ATOM 2993 N N . LYS B 1 135 ? 3.252 34.812 12.172 1 98.31 135 LYS B N 1
ATOM 2994 C CA . LYS B 1 135 ? 2.135 35.75 12.172 1 98.31 135 LYS B CA 1
ATOM 2995 C C . LYS B 1 135 ? 0.828 35.062 12.539 1 98.31 135 LYS B C 1
ATOM 2997 O O . LYS B 1 135 ? 0.238 34.344 11.711 1 98.31 135 LYS B O 1
ATOM 3002 N N . VAL B 1 136 ? 0.39 35.344 13.711 1 98.44 136 VAL B N 1
ATOM 3003 C CA . VAL B 1 136 ? -0.687 34.562 14.328 1 98.44 136 VAL B CA 1
ATOM 3004 C C . VAL B 1 136 ? -1.991 34.812 13.57 1 98.44 136 VAL B C 1
ATOM 3006 O O . VAL B 1 136 ? -2.883 33.969 13.578 1 98.44 136 VAL B O 1
ATOM 3009 N N . ASN B 1 137 ? -2.092 35.938 12.789 1 98.56 137 ASN B N 1
ATOM 3010 C CA . ASN B 1 137 ? -3.367 36.312 12.18 1 98.56 137 ASN B CA 1
ATOM 3011 C C . ASN B 1 137 ? -3.322 36.188 10.664 1 98.56 137 ASN B C 1
ATOM 3013 O O . ASN B 1 137 ? -4.234 36.656 9.969 1 98.56 137 ASN B O 1
ATOM 3017 N N . GLN B 1 138 ? -2.258 35.594 10.156 1 97.38 138 GLN B N 1
ATOM 3018 C CA . GLN B 1 138 ? -2.146 35.469 8.703 1 97.38 138 GLN B CA 1
ATOM 3019 C C . GLN B 1 138 ? -3.207 34.5 8.164 1 97.38 138 GLN B C 1
ATOM 3021 O O . GLN B 1 138 ? -3.174 33.312 8.445 1 97.38 138 GLN B O 1
ATOM 3026 N N . PRO B 1 139 ? -4.16 34.969 7.297 1 97.38 139 PRO B N 1
ATOM 3027 C CA . PRO B 1 139 ? -5.242 34.094 6.828 1 97.38 139 PRO B CA 1
ATOM 3028 C C . PRO B 1 139 ? -4.867 33.312 5.57 1 97.38 139 PRO B C 1
ATOM 3030 O O . PRO B 1 139 ? -3.92 33.688 4.867 1 97.38 139 PRO B O 1
ATOM 3033 N N . ARG B 1 140 ? -5.641 32.25 5.359 1 97.56 140 ARG B N 1
ATOM 3034 C CA . ARG B 1 140 ? -5.648 31.578 4.066 1 97.56 140 ARG B CA 1
ATOM 3035 C C . ARG B 1 140 ? -6.328 32.438 3.002 1 97.56 140 ARG B C 1
ATOM 3037 O O . ARG B 1 140 ? -6.785 33.531 3.291 1 97.56 140 ARG B O 1
ATOM 3044 N N . GLN B 1 141 ? -6.348 31.953 1.818 1 97.25 141 GLN B N 1
ATOM 3045 C CA . GLN B 1 141 ? -6.895 32.719 0.694 1 97.25 141 GLN B CA 1
ATOM 3046 C C . GLN B 1 141 ? -8.375 33 0.898 1 97.25 141 GLN B C 1
ATOM 3048 O O . GLN B 1 141 ? -8.875 34.031 0.455 1 97.25 141 GLN B O 1
ATOM 3053 N N . ASP B 1 142 ? -9 32.219 1.515 1 97 142 ASP B N 1
ATOM 3054 C CA . ASP B 1 142 ? -10.438 32.375 1.704 1 97 142 ASP B CA 1
ATOM 3055 C C . ASP B 1 142 ? -10.734 33.188 2.963 1 97 142 ASP B C 1
ATOM 3057 O O . ASP B 1 142 ? -11.867 33.188 3.447 1 97 142 ASP B O 1
ATOM 3061 N N . GLY B 1 143 ? -9.727 33.656 3.592 1 98 143 GLY B N 1
ATOM 3062 C CA . GLY B 1 143 ? -9.883 34.531 4.75 1 98 143 GLY B CA 1
ATOM 3063 C C . GLY B 1 143 ? -9.828 33.781 6.066 1 98 143 GLY B C 1
ATOM 3064 O O . GLY B 1 143 ? -9.898 34.375 7.137 1 98 143 GLY B O 1
ATOM 3065 N N . THR B 1 144 ? -9.648 32.531 5.969 1 98.25 144 THR B N 1
ATOM 3066 C CA . THR B 1 144 ? -9.648 31.734 7.188 1 98.25 144 THR B CA 1
ATOM 3067 C C . THR B 1 144 ? -8.367 31.969 7.984 1 98.25 144 THR B C 1
ATOM 3069 O O . THR B 1 144 ? -7.266 31.703 7.496 1 98.25 144 THR B O 1
ATOM 3072 N N . ALA B 1 145 ? -8.57 32.5 9.164 1 98.5 145 ALA B N 1
ATOM 3073 C CA . ALA B 1 145 ? -7.434 32.719 10.055 1 98.5 145 ALA B CA 1
ATOM 3074 C C . ALA B 1 145 ? -7.105 31.438 10.836 1 98.5 145 ALA B C 1
ATOM 3076 O O . ALA B 1 145 ? -7.941 30.531 10.945 1 98.5 145 ALA B O 1
ATOM 3077 N N . PRO B 1 146 ? -5.883 31.359 11.391 1 98.81 146 PRO B N 1
ATOM 3078 C CA . PRO B 1 146 ? -5.492 30.188 12.195 1 98.81 146 PRO B CA 1
ATOM 3079 C C . PRO B 1 146 ? -6.422 29.969 13.391 1 98.81 146 PRO B C 1
ATOM 3081 O O . PRO B 1 146 ? -6.797 28.828 13.68 1 98.81 146 PRO B O 1
ATOM 3084 N N . LEU B 1 147 ? -6.875 31.016 14.031 1 98.88 147 LEU B N 1
ATOM 3085 C CA . LEU B 1 147 ? -7.789 30.875 15.156 1 98.88 147 LEU B CA 1
ATOM 3086 C C . LEU B 1 147 ? -9.109 30.25 14.719 1 98.88 147 LEU B C 1
ATOM 3088 O O . LEU B 1 147 ? -9.664 29.406 15.422 1 98.88 147 LEU B O 1
ATOM 3092 N N . TRP B 1 148 ? -9.531 30.719 13.547 1 98.75 148 TRP B N 1
ATOM 3093 C CA . TRP B 1 148 ? -10.781 30.203 12.992 1 98.75 148 TRP B CA 1
ATOM 3094 C C . TRP B 1 148 ? -10.719 28.688 12.82 1 98.75 148 TRP B C 1
ATOM 3096 O O . TRP B 1 148 ? -11.586 27.953 13.305 1 98.75 148 TRP B O 1
ATOM 3106 N N . ILE B 1 149 ? -9.648 28.203 12.219 1 98.75 149 ILE B N 1
ATOM 3107 C CA . ILE B 1 149 ? -9.562 26.766 11.914 1 98.75 149 ILE B CA 1
ATOM 3108 C C . ILE B 1 149 ? -9.352 25.984 13.203 1 98.75 149 ILE B C 1
ATOM 3110 O O . ILE B 1 149 ? -9.891 24.875 13.352 1 98.75 149 ILE B O 1
ATOM 3114 N N . ALA B 1 150 ? -8.594 26.422 14.078 1 98.88 150 ALA B N 1
ATOM 3115 C CA . ALA B 1 150 ? -8.43 25.766 15.375 1 98.88 150 ALA B CA 1
ATOM 3116 C C . ALA B 1 150 ? -9.773 25.594 16.078 1 98.88 150 ALA B C 1
ATOM 3118 O O . ALA B 1 150 ? -10.039 24.547 16.672 1 98.88 150 ALA B O 1
ATOM 3119 N N . SER B 1 151 ? -10.586 26.609 15.992 1 98.88 151 SER B N 1
ATOM 3120 C CA . SER B 1 151 ? -11.906 26.594 16.625 1 98.88 151 SER B CA 1
ATOM 3121 C C . SER B 1 151 ? -12.828 25.594 15.922 1 98.88 151 SER B C 1
ATOM 3123 O O . SER B 1 151 ? -13.539 24.828 16.578 1 98.88 151 SER B O 1
ATOM 3125 N N . GLN B 1 152 ? -12.719 25.688 14.664 1 98.62 152 GLN B N 1
ATOM 3126 C CA . GLN B 1 152 ? -13.531 24.75 13.898 1 98.62 152 GLN B CA 1
ATOM 3127 C C . GLN B 1 152 ? -13.164 23.297 14.227 1 98.62 152 GLN B C 1
ATOM 3129 O O . GLN B 1 152 ? -14.023 22.422 14.227 1 98.62 152 GLN B O 1
ATOM 3134 N N . MET B 1 153 ? -11.914 23.125 14.516 1 98.69 153 MET B N 1
ATOM 3135 C CA . MET B 1 153 ? -11.414 21.766 14.75 1 98.69 153 MET B CA 1
ATOM 3136 C C . MET B 1 153 ? -11.555 21.375 16.219 1 98.69 153 MET B C 1
ATOM 3138 O O . MET B 1 153 ? -11.289 20.234 16.594 1 98.69 153 MET B O 1
ATOM 3142 N N . GLY B 1 154 ? -11.898 22.266 17.047 1 98.75 154 GLY B N 1
ATOM 3143 C CA . GLY B 1 154 ? -12.203 21.953 18.438 1 98.75 154 GLY B CA 1
ATOM 3144 C C . GLY B 1 154 ? -10.977 21.938 19.328 1 98.75 154 GLY B C 1
ATOM 3145 O O . GLY B 1 154 ? -10.969 21.281 20.359 1 98.75 154 GLY B O 1
ATOM 3146 N N . HIS B 1 155 ? -9.953 22.609 19.016 1 98.81 155 HIS B N 1
ATOM 3147 C CA . HIS B 1 155 ? -8.703 22.578 19.766 1 98.81 155 HIS B CA 1
ATOM 3148 C C . HIS B 1 155 ? -8.648 23.703 20.797 1 98.81 155 HIS B C 1
ATOM 3150 O O . HIS B 1 155 ? -8.008 24.734 20.562 1 98.81 155 HIS B O 1
ATOM 3156 N N . SER B 1 156 ? -9.195 23.422 21.922 1 98.81 156 SER B N 1
ATOM 3157 C CA . SER B 1 156 ? -9.43 24.453 22.922 1 98.81 156 SER B CA 1
ATOM 3158 C C . SER B 1 156 ? -8.109 25.016 23.469 1 98.81 156 SER B C 1
ATOM 3160 O O . SER B 1 156 ? -7.965 26.219 23.656 1 98.81 156 SER B O 1
ATOM 3162 N N . GLU B 1 157 ? -7.141 24.188 23.688 1 98.75 157 GLU B N 1
ATOM 3163 C CA . GLU B 1 157 ? -5.867 24.656 24.219 1 98.75 157 GLU B CA 1
ATOM 3164 C C . GLU B 1 157 ? -5.137 25.531 23.203 1 98.75 157 GLU B C 1
ATOM 3166 O O . GLU B 1 157 ? -4.535 26.547 23.562 1 98.75 157 GLU B O 1
ATOM 3171 N N . VAL B 1 158 ? -5.215 25.125 22 1 98.88 158 VAL B N 1
ATOM 3172 C CA . VAL B 1 158 ? -4.609 25.906 20.922 1 98.88 158 VAL B CA 1
ATOM 3173 C C . VAL B 1 158 ? -5.289 27.266 20.828 1 98.88 158 VAL B C 1
ATOM 3175 O O . VAL B 1 158 ? -4.617 28.297 20.734 1 98.88 158 VAL B O 1
ATOM 3178 N N . VAL B 1 159 ? -6.555 27.266 20.906 1 98.94 159 VAL B N 1
ATOM 3179 C CA . VAL B 1 159 ? -7.344 28.5 20.859 1 98.94 159 VAL B CA 1
ATOM 3180 C C . VAL B 1 159 ? -6.918 29.438 21.984 1 98.94 159 VAL B C 1
ATOM 3182 O O . VAL B 1 159 ? -6.656 30.609 21.75 1 98.94 159 VAL B O 1
ATOM 3185 N N . ARG B 1 160 ? -6.797 28.906 23.109 1 98.75 160 ARG B N 1
ATOM 3186 C CA . ARG B 1 160 ? -6.402 29.688 24.266 1 98.75 160 ARG B CA 1
ATOM 3187 C C . ARG B 1 160 ? -5.039 30.344 24.047 1 98.75 160 ARG B C 1
ATOM 3189 O O . ARG B 1 160 ? -4.895 31.547 24.234 1 98.75 160 ARG B O 1
ATOM 3196 N N . VAL B 1 161 ? -4.113 29.578 23.656 1 98.81 161 VAL B N 1
ATOM 3197 C CA . VAL B 1 161 ? -2.752 30.062 23.484 1 98.81 161 VAL B CA 1
ATOM 3198 C C . VAL B 1 161 ? -2.723 31.125 22.375 1 98.81 161 VAL B C 1
ATOM 3200 O O . VAL B 1 161 ? -2.068 32.156 22.516 1 98.81 161 VAL B O 1
ATOM 3203 N N . MET B 1 162 ? -3.445 30.875 21.328 1 98.81 162 MET B N 1
ATOM 3204 C CA . MET B 1 162 ? -3.459 31.812 20.203 1 98.81 162 MET B CA 1
ATOM 3205 C C . MET B 1 162 ? -4.066 33.156 20.641 1 98.81 162 MET B C 1
ATOM 3207 O O . MET B 1 162 ? -3.545 34.219 20.297 1 98.81 162 MET B O 1
ATOM 3211 N N . LEU B 1 163 ? -5.086 33.125 21.422 1 98.81 163 LEU B N 1
ATOM 3212 C CA . LEU B 1 163 ? -5.723 34.344 21.906 1 98.81 163 LEU B CA 1
ATOM 3213 C C . LEU B 1 163 ? -4.789 35.094 22.844 1 98.81 163 LEU B C 1
ATOM 3215 O O . LEU B 1 163 ? -4.648 36.312 22.719 1 98.81 163 LEU B O 1
ATOM 3219 N N . LEU B 1 164 ? -4.133 34.375 23.656 1 98.5 164 LEU B N 1
ATOM 3220 C CA . LEU B 1 164 ? -3.189 35 24.578 1 98.5 164 LEU B CA 1
ATOM 3221 C C . LEU B 1 164 ? -2.027 35.625 23.828 1 98.5 164 LEU B C 1
ATOM 3223 O O . LEU B 1 164 ? -1.42 36.594 24.328 1 98.5 164 LEU B O 1
ATOM 3227 N N . ARG B 1 165 ? -1.759 35.219 22.641 1 98.5 165 ARG B N 1
ATOM 3228 C CA . ARG B 1 165 ? -0.612 35.688 21.875 1 98.5 165 ARG B CA 1
ATOM 3229 C C . ARG B 1 165 ? -1.051 36.625 20.75 1 98.5 165 ARG B C 1
ATOM 3231 O O . ARG B 1 165 ? -0.311 36.844 19.781 1 98.5 165 ARG B O 1
ATOM 3238 N N . GLY B 1 166 ? -2.266 37.062 20.812 1 98.12 166 GLY B N 1
ATOM 3239 C CA . GLY B 1 166 ? -2.645 38.219 19.984 1 98.12 166 GLY B CA 1
ATOM 3240 C C . GLY B 1 166 ? -3.521 37.812 18.812 1 98.12 166 GLY B C 1
ATOM 3241 O O . GLY B 1 166 ? -3.74 38.625 17.891 1 98.12 166 GLY B O 1
ATOM 3242 N N . ALA B 1 167 ? -4.02 36.594 18.812 1 98.75 167 ALA B N 1
ATOM 3243 C CA . ALA B 1 167 ? -4.965 36.25 17.75 1 98.75 167 ALA B CA 1
ATOM 3244 C C . ALA B 1 167 ? -6.195 37.156 17.781 1 98.75 167 ALA B C 1
ATOM 3246 O O . ALA B 1 167 ? -6.703 37.469 18.859 1 98.75 167 ALA B O 1
ATOM 3247 N N . GLU B 1 168 ? -6.688 37.531 16.625 1 98.56 168 GLU B N 1
ATOM 3248 C CA . GLU B 1 168 ? -7.891 38.375 16.531 1 98.56 168 GLU B CA 1
ATOM 3249 C C . GLU B 1 168 ? -9.148 37.531 16.75 1 98.56 168 GLU B C 1
ATOM 3251 O O . GLU B 1 168 ? -9.5 36.688 15.922 1 98.56 168 GLU B O 1
ATOM 3256 N N . ARG B 1 169 ? -9.812 37.781 17.828 1 98.19 169 ARG B N 1
ATOM 3257 C CA . ARG B 1 169 ? -10.914 36.938 18.297 1 98.19 169 ARG B CA 1
ATOM 3258 C C . ARG B 1 169 ? -12.086 36.969 17.312 1 98.19 169 ARG B C 1
ATOM 3260 O O . ARG B 1 169 ? -12.836 36 17.203 1 98.19 169 ARG B O 1
ATOM 3267 N N . ASP B 1 170 ? -12.188 38.094 16.5 1 98.31 170 ASP B N 1
ATOM 3268 C CA . ASP B 1 170 ? -13.352 38.25 15.625 1 98.31 170 ASP B CA 1
ATOM 3269 C C . ASP B 1 170 ? -12.953 38.219 14.156 1 98.31 170 ASP B C 1
ATOM 3271 O O . ASP B 1 170 ? -13.656 38.75 13.297 1 98.31 170 ASP B O 1
ATOM 3275 N N . ALA B 1 171 ? -11.75 37.656 13.898 1 97.88 171 ALA B N 1
ATOM 3276 C CA . ALA B 1 171 ? -11.359 37.531 12.5 1 97.88 171 ALA B CA 1
ATOM 3277 C C . ALA B 1 171 ? -12.398 36.719 11.719 1 97.88 171 ALA B C 1
ATOM 3279 O O . ALA B 1 171 ? -12.812 35.656 12.148 1 97.88 171 ALA B O 1
ATOM 3280 N N . ALA B 1 172 ? -12.852 37.281 10.562 1 97.44 172 ALA B N 1
ATOM 3281 C CA . ALA B 1 172 ? -13.922 36.656 9.797 1 97.44 172 ALA B CA 1
ATOM 3282 C C . ALA B 1 172 ? -13.383 36.031 8.516 1 97.44 172 ALA B C 1
ATOM 3284 O O . ALA B 1 172 ? -12.5 36.594 7.863 1 97.44 172 ALA B O 1
ATOM 3285 N N . ARG B 1 173 ? -13.906 34.906 8.203 1 97.62 173 ARG B N 1
ATOM 3286 C CA . ARG B 1 173 ? -13.719 34.312 6.879 1 97.62 173 ARG B CA 1
ATOM 3287 C C . ARG B 1 173 ? -14.477 35.125 5.824 1 97.62 173 ARG B C 1
ATOM 3289 O O . ARG B 1 173 ? -15.266 36 6.156 1 97.62 173 ARG B O 1
ATOM 3296 N N . ASP B 1 174 ? -14.227 34.812 4.598 1 97.81 174 ASP B N 1
ATOM 3297 C CA . ASP B 1 174 ? -14.859 35.562 3.508 1 97.81 174 ASP B CA 1
ATOM 3298 C C . ASP B 1 174 ? -16.375 35.438 3.572 1 97.81 174 ASP B C 1
ATOM 3300 O O . ASP B 1 174 ? -17.094 36.375 3.178 1 97.81 174 ASP B O 1
ATOM 3304 N N . ASP B 1 175 ? -16.844 34.406 4.09 1 96.81 175 ASP B N 1
ATOM 3305 C CA . ASP B 1 175 ? -18.281 34.188 4.141 1 96.81 175 ASP B CA 1
ATOM 3306 C C . ASP B 1 175 ? -18.891 34.875 5.371 1 96.81 175 ASP B C 1
ATOM 3308 O O . ASP B 1 175 ? -20.094 34.719 5.633 1 96.81 175 ASP B O 1
ATOM 3312 N N . GLY B 1 176 ? -18.078 35.438 6.184 1 97.81 176 GLY B N 1
ATOM 3313 C CA . GLY B 1 176 ? -18.562 36.219 7.305 1 97.81 176 GLY B CA 1
ATOM 3314 C C . GLY B 1 176 ? -18.547 35.469 8.617 1 97.81 176 GLY B C 1
ATOM 3315 O O . GLY B 1 176 ? -18.828 36.031 9.672 1 97.81 176 GLY B O 1
ATOM 3316 N N . THR B 1 177 ? -18.188 34.25 8.602 1 97.94 177 THR B N 1
ATOM 3317 C CA . THR B 1 177 ? -18.203 33.438 9.828 1 97.94 177 THR B CA 1
ATOM 3318 C C . THR B 1 177 ? -16.969 33.719 10.672 1 97.94 177 THR B C 1
ATOM 3320 O O . THR B 1 177 ? -15.914 34.094 10.148 1 97.94 177 THR B O 1
ATOM 3323 N N . THR B 1 178 ? -17.188 33.562 11.938 1 98.5 178 THR B N 1
ATOM 3324 C CA . THR B 1 178 ? -16.094 33.75 12.883 1 98.5 178 THR B CA 1
ATOM 3325 C C . THR B 1 178 ? -15.828 32.469 13.648 1 98.5 178 THR B C 1
ATOM 3327 O O . THR B 1 178 ? -16.562 31.484 13.508 1 98.5 178 THR B O 1
ATOM 3330 N N . ALA B 1 179 ? -14.75 32.469 14.414 1 98.75 179 ALA B N 1
ATOM 3331 C CA . ALA B 1 179 ? -14.375 31.312 15.234 1 98.75 179 ALA B CA 1
ATOM 3332 C C . ALA B 1 179 ? -15.5 30.922 16.188 1 98.75 179 ALA B C 1
ATOM 3334 O O . ALA B 1 179 ? -15.852 29.75 16.297 1 98.75 179 ALA B O 1
ATOM 3335 N N . LEU B 1 180 ? -16.125 31.906 16.812 1 98.81 180 LEU B N 1
ATOM 3336 C CA . LEU B 1 180 ? -17.172 31.625 17.781 1 98.81 180 LEU B CA 1
ATOM 3337 C C . LEU B 1 180 ? -18.391 31 17.109 1 98.81 180 LEU B C 1
ATOM 3339 O O . LEU B 1 180 ? -18.953 30.031 17.625 1 98.81 180 LEU B O 1
ATOM 3343 N N . LEU B 1 181 ? -18.734 31.578 15.953 1 98.62 181 LEU B N 1
ATOM 3344 C CA . LEU B 1 181 ? -19.875 31.016 15.25 1 98.62 181 LEU B CA 1
ATOM 3345 C C . LEU B 1 181 ? -19.641 29.562 14.898 1 98.62 181 LEU B C 1
ATOM 3347 O O . LEU B 1 181 ? -20.516 28.719 15.125 1 98.62 181 LEU B O 1
ATOM 3351 N N . LYS B 1 182 ? -18.469 29.281 14.398 1 98.19 182 LYS B N 1
ATOM 3352 C CA . LYS B 1 182 ? -18.188 27.906 13.984 1 98.19 182 LYS B CA 1
ATOM 3353 C C . LYS B 1 182 ? -18.141 26.969 15.188 1 98.19 182 LYS B C 1
ATOM 3355 O O . LYS B 1 182 ? -18.672 25.859 15.125 1 98.19 182 LYS B O 1
ATOM 3360 N N . ALA B 1 183 ? -17.5 27.375 16.234 1 98.69 183 ALA B N 1
ATOM 3361 C CA . ALA B 1 183 ? -17.5 26.578 17.453 1 98.69 183 ALA B CA 1
ATOM 3362 C C . ALA B 1 183 ? -18.922 26.328 17.953 1 98.69 183 ALA B C 1
ATOM 3364 O O . ALA B 1 183 ? -19.234 25.234 18.438 1 98.69 183 ALA B O 1
ATOM 3365 N N . ALA B 1 184 ? -19.781 27.281 17.797 1 98.62 184 ALA B N 1
ATOM 3366 C CA . ALA B 1 184 ? -21.172 27.156 18.234 1 98.62 184 ALA B CA 1
ATOM 3367 C C . ALA B 1 184 ? -21.938 26.141 17.375 1 98.62 184 ALA B C 1
ATOM 3369 O O . ALA B 1 184 ? -22.703 25.328 17.906 1 98.62 184 ALA B O 1
ATOM 3370 N N . ILE B 1 185 ? -21.688 26.25 16.141 1 98.19 185 ILE B N 1
ATOM 3371 C CA . ILE B 1 185 ? -22.328 25.297 15.242 1 98.19 185 ILE B CA 1
ATOM 3372 C C . ILE B 1 185 ? -21.922 23.875 15.625 1 98.19 185 ILE B C 1
ATOM 3374 O O . ILE B 1 185 ? -22.75 22.969 15.68 1 98.19 185 ILE B O 1
ATOM 3378 N N . LYS B 1 186 ? -20.656 23.688 15.969 1 98.06 186 LYS B N 1
ATOM 3379 C CA . LYS B 1 186 ? -20.094 22.375 16.234 1 98.06 186 LYS B CA 1
ATOM 3380 C C . LYS B 1 186 ? -20.391 21.922 17.656 1 98.06 186 LYS B C 1
ATOM 3382 O O . LYS B 1 186 ? -20.297 20.719 17.969 1 98.06 186 LYS B O 1
ATOM 3387 N N . GLY B 1 187 ? -20.656 22.844 18.438 1 98.25 187 GLY B N 1
ATOM 3388 C CA . GLY B 1 187 ? -20.922 22.531 19.828 1 98.25 187 GLY B CA 1
ATOM 3389 C C . GLY B 1 187 ? -19.656 22.25 20.625 1 98.25 187 GLY B C 1
ATOM 3390 O O . GLY B 1 187 ? -19.641 21.391 21.5 1 98.25 187 GLY B O 1
ATOM 3391 N N . TYR B 1 188 ? -18.562 22.906 20.359 1 98.75 188 TYR B N 1
ATOM 3392 C CA . TYR B 1 188 ? -17.312 22.766 21.094 1 98.75 188 TYR B CA 1
ATOM 3393 C C . TYR B 1 188 ? -17.266 23.688 22.297 1 98.75 188 TYR B C 1
ATOM 3395 O O . TYR B 1 188 ? -16.688 24.781 22.234 1 98.75 188 TYR B O 1
ATOM 3403 N N . ASN B 1 189 ? -17.797 23.172 23.328 1 98.69 189 ASN B N 1
ATOM 3404 C CA . ASN B 1 189 ? -18.016 24 24.5 1 98.69 189 ASN B CA 1
ATOM 3405 C C . ASN B 1 189 ? -16.703 24.469 25.125 1 98.69 189 ASN B C 1
ATOM 3407 O O . ASN B 1 189 ? -16.594 25.609 25.578 1 98.69 189 ASN B O 1
ATOM 3411 N N . ASN B 1 190 ? -15.727 23.609 25.109 1 98.75 190 ASN B N 1
ATOM 3412 C CA . ASN B 1 190 ? -14.438 24.031 25.656 1 98.75 190 ASN B CA 1
ATOM 3413 C C . ASN B 1 190 ? -13.82 25.141 24.828 1 98.75 190 ASN B C 1
ATOM 3415 O O . ASN B 1 190 ? -13.227 26.078 25.391 1 98.75 190 ASN B O 1
ATOM 3419 N N . VAL B 1 191 ? -13.969 25.047 23.578 1 98.88 191 VAL B N 1
ATOM 3420 C CA . VAL B 1 191 ? -13.484 26.094 22.688 1 98.88 191 VAL B CA 1
ATOM 3421 C C . VAL B 1 191 ? -14.258 27.391 22.938 1 98.88 191 VAL B C 1
ATOM 3423 O O . VAL B 1 191 ? -13.656 28.469 23.047 1 98.88 191 VAL B O 1
ATOM 3426 N N . ILE B 1 192 ? -15.523 27.266 23.047 1 98.88 192 ILE B N 1
ATOM 3427 C CA . ILE B 1 192 ? -16.391 28.406 23.25 1 98.88 192 ILE B CA 1
ATOM 3428 C C . ILE B 1 192 ? -16.031 29.109 24.562 1 98.88 192 ILE B C 1
ATOM 3430 O O . ILE B 1 192 ? -15.914 30.344 24.609 1 98.88 192 ILE B O 1
ATOM 3434 N N . GLU B 1 193 ? -15.781 28.359 25.531 1 98.81 193 GLU B N 1
ATOM 3435 C CA . GLU B 1 193 ? -15.391 28.922 26.812 1 98.81 193 GLU B CA 1
ATOM 3436 C C . GLU B 1 193 ? -14.102 29.734 26.703 1 98.81 193 GLU B C 1
ATOM 3438 O O . GLU B 1 193 ? -13.992 30.828 27.266 1 98.81 193 GLU B O 1
ATOM 3443 N N . GLU B 1 194 ? -13.148 29.234 26.016 1 98.81 194 GLU B N 1
ATOM 3444 C CA . GLU B 1 194 ? -11.898 29.969 25.812 1 98.81 194 GLU B CA 1
ATOM 3445 C C . GLU B 1 194 ? -12.117 31.25 25.016 1 98.81 194 GLU B C 1
ATOM 3447 O O . GLU B 1 194 ? -11.562 32.281 25.344 1 98.81 194 GLU B O 1
ATOM 3452 N N . LEU B 1 195 ? -12.914 31.156 24 1 98.94 195 LEU B N 1
ATOM 3453 C CA . LEU B 1 195 ? -13.18 32.312 23.172 1 98.94 195 LEU B CA 1
ATOM 3454 C C . LEU B 1 195 ? -13.875 33.406 23.969 1 98.94 195 LEU B C 1
ATOM 3456 O O . LEU B 1 195 ? -13.516 34.594 23.875 1 98.94 195 LEU B O 1
ATOM 3460 N N . LEU B 1 196 ? -14.797 33.062 24.797 1 98.81 196 LEU B N 1
ATOM 3461 C CA . LEU B 1 196 ? -15.633 34 25.531 1 98.81 196 LEU B CA 1
ATOM 3462 C C . LEU B 1 196 ? -14.797 34.781 26.547 1 98.81 196 LEU B C 1
ATOM 3464 O O . LEU B 1 196 ? -15.133 35.906 26.875 1 98.81 196 LEU B O 1
ATOM 3468 N N . LYS B 1 197 ? -13.703 34.25 26.969 1 98.44 197 LYS B N 1
ATOM 3469 C CA . LYS B 1 197 ? -12.812 34.938 27.891 1 98.44 197 LYS B CA 1
ATOM 3470 C C . LYS B 1 197 ? -12.227 36.188 27.25 1 98.44 197 LYS B C 1
ATOM 3472 O O . LYS B 1 197 ? -11.734 37.062 27.953 1 98.44 197 LYS B O 1
ATOM 3477 N N . PHE B 1 198 ? -12.273 36.281 26.016 1 98.44 198 PHE B N 1
ATOM 3478 C CA . PHE B 1 198 ? -11.672 37.406 25.312 1 98.44 198 PHE B CA 1
ATOM 3479 C C . PHE B 1 198 ? -12.75 38.281 24.672 1 98.44 198 PHE B C 1
ATOM 3481 O O . PHE B 1 198 ? -12.461 39.094 23.797 1 98.44 198 PHE B O 1
ATOM 3488 N N . SER B 1 199 ? -13.953 38.125 25.031 1 97.81 199 SER B N 1
ATOM 3489 C CA . SER B 1 199 ? -15.117 38.938 24.734 1 97.81 199 SER B CA 1
ATOM 3490 C C . SER B 1 199 ? -15.297 39.125 23.234 1 97.81 199 SER B C 1
ATOM 3492 O O . SER B 1 199 ? -15.352 40.25 22.734 1 97.81 199 SER B O 1
ATOM 3494 N N . PRO B 1 200 ? -15.445 38.062 22.5 1 98.44 200 PRO B N 1
ATOM 3495 C CA . PRO B 1 200 ? -15.773 38.188 21.078 1 98.44 200 PRO B CA 1
ATOM 3496 C C . PRO B 1 200 ? -17.156 38.812 20.859 1 98.44 200 PRO B C 1
ATOM 3498 O O . PRO B 1 200 ? -17.938 38.938 21.797 1 98.44 200 PRO B O 1
ATOM 3501 N N . THR B 1 201 ? -17.438 39.125 19.609 1 97.81 201 THR B N 1
ATOM 3502 C CA . THR B 1 201 ? -18.75 39.688 19.281 1 97.81 201 THR B CA 1
ATOM 3503 C C . THR B 1 201 ? -19.828 38.625 19.469 1 97.81 201 THR B C 1
ATOM 3505 O O . THR B 1 201 ? -19.688 37.5 19 1 97.81 201 THR B O 1
ATOM 3508 N N . LEU B 1 202 ? -20.891 39 20.141 1 98.38 202 LEU B N 1
ATOM 3509 C CA . LEU B 1 202 ? -22.047 38.125 20.328 1 98.38 202 LEU B CA 1
ATOM 3510 C C . LEU B 1 202 ? -23.219 38.562 19.453 1 98.38 202 LEU B C 1
ATOM 3512 O O . LEU B 1 202 ? -24.25 37.906 19.406 1 98.38 202 LEU B O 1
ATOM 3516 N N . GLY B 1 203 ? -22.938 39.688 18.75 1 97.75 203 GLY B N 1
ATOM 3517 C CA . GLY B 1 203 ? -23.984 40.25 17.891 1 97.75 203 GLY B CA 1
ATOM 3518 C C . GLY B 1 203 ? -23.984 39.656 16.5 1 97.75 203 GLY B C 1
ATOM 3519 O O . GLY B 1 203 ? -23.406 38.594 16.266 1 97.75 203 GLY B O 1
ATOM 3520 N N . LEU B 1 204 ? -24.703 40.375 15.562 1 98.12 204 LEU B N 1
ATOM 3521 C CA . LEU B 1 204 ? -24.844 39.938 14.188 1 98.12 204 LEU B CA 1
ATOM 3522 C C . LEU B 1 204 ? -23.516 40.031 13.438 1 98.12 204 LEU B C 1
ATOM 3524 O O . LEU B 1 204 ? -22.797 41 13.57 1 98.12 204 LEU B O 1
ATOM 3528 N N . LEU B 1 205 ? -23.25 38.969 12.75 1 98.19 205 LEU B N 1
ATOM 3529 C CA . LEU B 1 205 ? -22.078 38.969 11.883 1 98.19 205 LEU B CA 1
ATOM 3530 C C . LEU B 1 205 ? -22.438 39.438 10.477 1 98.19 205 LEU B C 1
ATOM 3532 O O . LEU B 1 205 ? -23.594 39.75 10.195 1 98.19 205 LEU B O 1
ATOM 3536 N N . LYS B 1 206 ? -21.406 39.5 9.656 1 95.88 206 LYS B N 1
ATOM 3537 C CA . LYS B 1 206 ? -21.594 40 8.305 1 95.88 206 LYS B CA 1
ATOM 3538 C C . LYS B 1 206 ? -22.547 39.094 7.512 1 95.88 206 LYS B C 1
ATOM 3540 O O . LYS B 1 206 ? -23.25 39.594 6.621 1 95.88 206 LYS B O 1
ATOM 3545 N N . ASN B 1 207 ? -22.578 37.906 7.863 1 95.38 207 ASN B N 1
ATOM 3546 C CA . ASN B 1 207 ? -23.438 36.969 7.133 1 95.38 207 ASN B CA 1
ATOM 3547 C C . ASN B 1 207 ? -24.875 37.031 7.641 1 95.38 207 ASN B C 1
ATOM 3549 O O . ASN B 1 207 ? -25.734 36.281 7.164 1 95.38 207 ASN B O 1
ATOM 3553 N N . GLY B 1 208 ? -25.125 37.75 8.695 1 97.5 208 GLY B N 1
ATOM 3554 C CA . GLY B 1 208 ? -26.5 38 9.109 1 97.5 208 GLY B CA 1
ATOM 3555 C C . GLY B 1 208 ? -26.969 37.156 10.258 1 97.5 208 GLY B C 1
ATOM 3556 O O . GLY B 1 208 ? -28.141 37.156 10.609 1 97.5 208 GLY B O 1
ATOM 3557 N N . THR B 1 209 ? -26.078 36.375 10.758 1 97.88 209 THR B N 1
ATOM 3558 C CA . THR B 1 209 ? -26.438 35.5 11.883 1 97.88 209 THR B CA 1
ATOM 3559 C C . THR B 1 209 ? -25.516 35.75 13.07 1 97.88 209 THR B C 1
ATOM 3561 O O . THR B 1 209 ? -24.578 36.562 12.977 1 97.88 209 THR B O 1
ATOM 3564 N N . SER B 1 210 ? -25.891 35.219 14.195 1 98.19 210 SER B N 1
ATOM 3565 C CA . SER B 1 210 ? -25.047 35.312 15.391 1 98.19 210 SER B CA 1
ATOM 3566 C C . SER B 1 210 ? -24.734 33.906 15.93 1 98.19 210 SER B C 1
ATOM 3568 O O . SER B 1 210 ? -25.328 32.906 15.5 1 98.19 210 SER B O 1
ATOM 3570 N N . ALA B 1 211 ? -23.797 33.875 16.812 1 98.62 211 ALA B N 1
ATOM 3571 C CA . ALA B 1 211 ? -23.422 32.594 17.438 1 98.62 211 ALA B CA 1
ATOM 3572 C C . ALA B 1 211 ? -24.609 31.969 18.156 1 98.62 211 ALA B C 1
ATOM 3574 O O . ALA B 1 211 ? -24.766 30.734 18.141 1 98.62 211 ALA B O 1
ATOM 3575 N N . LEU B 1 212 ? -25.453 32.781 18.719 1 98.69 212 LEU B N 1
ATOM 3576 C CA . LEU B 1 212 ? -26.609 32.25 19.438 1 98.69 212 LEU B CA 1
ATOM 3577 C C . LEU B 1 212 ? -27.609 31.609 18.469 1 98.69 212 LEU B C 1
ATOM 3579 O O . LEU B 1 212 ? -28.094 30.516 18.719 1 98.69 212 LEU B O 1
ATOM 3583 N N . HIS B 1 213 ? -27.859 32.344 17.391 1 98.62 213 HIS B N 1
ATOM 3584 C CA . HIS B 1 213 ? -28.719 31.734 16.375 1 98.62 213 HIS B CA 1
ATOM 3585 C C . HIS B 1 213 ? -28.203 30.359 15.945 1 98.62 213 HIS B C 1
ATOM 3587 O O . HIS B 1 213 ? -28.969 29.391 15.883 1 98.62 213 HIS B O 1
ATOM 3593 N N . ALA B 1 214 ? -26.938 30.312 15.648 1 98.19 214 ALA B N 1
ATOM 3594 C CA . ALA B 1 214 ? -26.297 29.078 15.188 1 98.19 214 ALA B CA 1
ATOM 3595 C C . ALA B 1 214 ? -26.391 27.984 16.25 1 98.19 214 ALA B C 1
ATOM 3597 O O . ALA B 1 214 ? -26.703 26.828 15.938 1 98.19 214 ALA B O 1
ATOM 3598 N N . ALA B 1 215 ? -26.094 28.297 17.469 1 98.5 215 ALA B N 1
ATOM 3599 C CA . ALA B 1 215 ? -26.156 27.344 18.562 1 98.5 215 ALA B CA 1
ATOM 3600 C C . ALA B 1 215 ? -27.562 26.766 18.719 1 98.5 215 ALA B C 1
ATOM 3602 O O . ALA B 1 215 ? -27.734 25.562 18.938 1 98.5 215 ALA B O 1
ATOM 3603 N N . VAL B 1 216 ? -28.5 27.625 18.625 1 98.62 216 VAL B N 1
ATOM 3604 C CA . VAL B 1 216 ? -29.906 27.219 18.75 1 98.62 216 VAL B CA 1
ATOM 3605 C C . VAL B 1 216 ? -30.266 26.25 17.625 1 98.62 216 VAL B C 1
ATOM 3607 O O . VAL B 1 216 ? -30.859 25.203 17.859 1 98.62 216 VAL B O 1
ATOM 3610 N N . LEU B 1 217 ? -29.891 26.625 16.469 1 98.06 217 LEU B N 1
ATOM 3611 C CA . LEU B 1 217 ? -30.188 25.781 15.305 1 98.06 217 LEU B CA 1
ATOM 3612 C C . LEU B 1 217 ? -29.516 24.422 15.445 1 98.06 217 LEU B C 1
ATOM 3614 O O . LEU B 1 217 ? -30.078 23.406 15.031 1 98.06 217 LEU B O 1
ATOM 3618 N N . SER B 1 218 ? -28.344 24.391 16.016 1 97.69 218 SER B N 1
ATOM 3619 C CA . SER B 1 218 ? -27.578 23.156 16.156 1 97.69 218 SER B CA 1
ATOM 3620 C C . SER B 1 218 ? -28.109 22.297 17.297 1 97.69 218 SER B C 1
ATOM 3622 O O . SER B 1 218 ? -27.781 21.109 17.391 1 97.69 218 SER B O 1
ATOM 3624 N N . GLY B 1 219 ? -28.797 22.984 18.203 1 97.5 219 GLY B N 1
ATOM 3625 C CA . GLY B 1 219 ? -29.469 22.25 19.266 1 97.5 219 GLY B CA 1
ATOM 3626 C C . GLY B 1 219 ? -28.578 21.953 20.453 1 97.5 219 GLY B C 1
ATOM 3627 O O . GLY B 1 219 ? -28.859 21.062 21.25 1 97.5 219 GLY B O 1
ATOM 3628 N N . ASN B 1 220 ? -27.516 22.625 20.562 1 96.62 220 ASN B N 1
ATOM 3629 C CA . ASN B 1 220 ? -26.594 22.406 21.656 1 96.62 220 ASN B CA 1
ATOM 3630 C C . ASN B 1 220 ? -26.969 23.234 22.891 1 96.62 220 ASN B C 1
ATOM 3632 O O . ASN B 1 220 ? -26.625 24.422 22.969 1 96.62 220 ASN B O 1
ATOM 3636 N N . VAL B 1 221 ? -27.484 22.609 23.781 1 98.19 221 VAL B N 1
ATOM 3637 C CA . VAL B 1 221 ? -28.062 23.281 24.938 1 98.19 221 VAL B CA 1
ATOM 3638 C C . VAL B 1 221 ? -26.938 23.969 25.734 1 98.19 221 VAL B C 1
ATOM 3640 O O . VAL B 1 221 ? -27.094 25.125 26.141 1 98.19 221 VAL B O 1
ATOM 3643 N N . ARG B 1 222 ? -25.922 23.25 25.891 1 98.44 222 ARG B N 1
ATOM 3644 C CA . ARG B 1 222 ? -24.828 23.812 26.688 1 98.44 222 ARG B CA 1
ATOM 3645 C C . ARG B 1 222 ? -24.234 25.031 25.984 1 98.44 222 ARG B C 1
ATOM 3647 O O . ARG B 1 222 ? -23.922 26.031 26.641 1 98.44 222 ARG B O 1
ATOM 3654 N N . THR B 1 223 ? -24.094 24.938 24.734 1 98.62 223 THR B N 1
ATOM 3655 C CA . THR B 1 223 ? -23.578 26.062 23.953 1 98.62 223 THR B CA 1
ATOM 3656 C C . THR B 1 223 ? -24.5 27.281 24.109 1 98.62 223 THR B C 1
ATOM 3658 O O . THR B 1 223 ? -24.031 28.391 24.328 1 98.62 223 THR B O 1
ATOM 3661 N N . VAL B 1 224 ? -25.75 27.047 24.031 1 98.75 224 VAL B N 1
ATOM 3662 C CA . VAL B 1 224 ? -26.719 28.125 24.188 1 98.75 224 VAL B CA 1
ATOM 3663 C C . VAL B 1 224 ? -26.594 28.75 25.562 1 98.75 224 VAL B C 1
ATOM 3665 O O . VAL B 1 224 ? -26.547 29.984 25.688 1 98.75 224 VAL B O 1
ATOM 3668 N N . ALA B 1 225 ? -26.484 27.938 26.516 1 98.62 225 ALA B N 1
ATOM 3669 C CA . ALA B 1 225 ? -26.344 28.422 27.875 1 98.62 225 ALA B CA 1
ATOM 3670 C C . ALA B 1 225 ? -25.094 29.281 28.047 1 98.62 225 ALA B C 1
ATOM 3672 O O . ALA B 1 225 ? -25.141 30.359 28.641 1 98.62 225 ALA B O 1
ATOM 3673 N N . LEU B 1 226 ? -24 28.859 27.547 1 98.62 226 LEU B N 1
ATOM 3674 C CA . LEU B 1 226 ? -22.75 29.594 27.625 1 98.62 226 LEU B CA 1
ATOM 3675 C C . LEU B 1 226 ? -22.859 30.953 26.953 1 98.62 226 LEU B C 1
ATOM 3677 O O . LEU B 1 226 ? -22.406 31.953 27.516 1 98.62 226 LEU B O 1
ATOM 3681 N N . LEU B 1 227 ? -23.453 30.984 25.828 1 98.75 227 LEU B N 1
ATOM 3682 C CA . LEU B 1 227 ? -23.578 32.219 25.094 1 98.75 227 LEU B CA 1
ATOM 3683 C C . LEU B 1 227 ? -24.5 33.188 25.828 1 98.75 227 LEU B C 1
ATOM 3685 O O . LEU B 1 227 ? -24.219 34.406 25.906 1 98.75 227 LEU B O 1
ATOM 3689 N N . LEU B 1 228 ? -25.578 32.688 26.375 1 98.5 228 LEU B N 1
ATOM 3690 C CA . LEU B 1 228 ? -26.5 33.531 27.125 1 98.5 228 LEU B CA 1
ATOM 3691 C C . LEU B 1 228 ? -25.828 34.094 28.391 1 98.5 228 LEU B C 1
ATOM 3693 O O . LEU B 1 228 ? -26 35.25 28.719 1 98.5 228 LEU B O 1
ATOM 3697 N N . GLU B 1 229 ? -25.125 33.25 28.984 1 97.75 229 GLU B N 1
ATOM 3698 C CA . GLU B 1 229 ? -24.391 33.688 30.188 1 97.75 229 GLU B CA 1
ATOM 3699 C C . GLU B 1 229 ? -23.359 34.75 29.844 1 97.75 229 GLU B C 1
ATOM 3701 O O . GLU B 1 229 ? -23.094 35.656 30.656 1 97.75 229 GLU B O 1
ATOM 3706 N N . ALA B 1 230 ? -22.844 34.781 28.719 1 98.06 230 ALA B N 1
ATOM 3707 C CA . ALA B 1 230 ? -21.828 35.719 28.266 1 98.06 230 ALA B CA 1
ATOM 3708 C C . ALA B 1 230 ? -22.469 37.031 27.797 1 98.06 230 ALA B C 1
ATOM 3710 O O . ALA B 1 230 ? -21.766 38 27.5 1 98.06 230 ALA B O 1
ATOM 3711 N N . GLY B 1 231 ? -23.734 37 27.656 1 97.56 231 GLY B N 1
ATOM 3712 C CA . GLY B 1 231 ? -24.422 38.25 27.375 1 97.56 231 GLY B CA 1
ATOM 3713 C C . GLY B 1 231 ? -25.062 38.281 26 1 97.56 231 GLY B C 1
ATOM 3714 O O . GLY B 1 231 ? -25.484 39.344 25.531 1 97.56 231 GLY B O 1
ATOM 3715 N N . ALA B 1 232 ? -25.141 37.156 25.344 1 98.38 232 ALA B N 1
ATOM 3716 C CA . ALA B 1 232 ? -25.812 37.125 24.062 1 98.38 232 ALA B CA 1
ATOM 3717 C C . ALA B 1 232 ? -27.281 37.5 24.203 1 98.38 232 ALA B C 1
ATOM 3719 O O . ALA B 1 232 ? -27.953 37.094 25.172 1 98.38 232 ALA B O 1
ATOM 3720 N N . ASP B 1 233 ? -27.828 38.219 23.219 1 97.62 233 ASP B N 1
ATOM 3721 C CA . ASP B 1 233 ? -29.203 38.75 23.25 1 97.62 233 ASP B CA 1
ATOM 3722 C C . ASP B 1 233 ? -30.188 37.75 22.672 1 97.62 233 ASP B C 1
ATOM 3724 O O . ASP B 1 233 ? -30.172 37.469 21.469 1 97.62 233 ASP B O 1
ATOM 3728 N N . PRO B 1 234 ? -31.047 37.188 23.547 1 97.69 234 PRO B N 1
ATOM 3729 C CA . PRO B 1 234 ? -32.031 36.188 23.047 1 97.69 234 PRO B CA 1
ATOM 3730 C C . PRO B 1 234 ? -33.062 36.812 22.141 1 97.69 234 PRO B C 1
ATOM 3732 O O . PRO B 1 234 ? -33.812 36.094 21.469 1 97.69 234 PRO B O 1
ATOM 3735 N N . CYS B 1 235 ? -33.094 38.156 22.062 1 97.25 235 CYS B N 1
ATOM 3736 C CA . CYS B 1 235 ? -34.125 38.844 21.281 1 97.25 235 CYS B CA 1
ATOM 3737 C C . CYS B 1 235 ? -33.531 39.438 20.016 1 97.25 235 CYS B C 1
ATOM 3739 O O . CYS B 1 235 ? -34.156 40.25 19.344 1 97.25 235 CYS B O 1
ATOM 3741 N N . LEU B 1 236 ? -32.344 39.125 19.734 1 97.5 236 LEU B N 1
ATOM 3742 C CA . LEU B 1 236 ? -31.703 39.594 18.5 1 97.5 236 LEU B CA 1
ATOM 3743 C C . LEU B 1 236 ? -32.281 38.875 17.281 1 97.5 236 LEU B C 1
ATOM 3745 O O . LEU B 1 236 ? -32.344 37.656 17.266 1 97.5 236 LEU B O 1
ATOM 3749 N N . ARG B 1 237 ? -32.656 39.656 16.281 1 98.12 237 ARG B N 1
ATOM 3750 C CA . ARG B 1 237 ? -33.188 39.062 15.055 1 98.12 237 ARG B CA 1
ATOM 3751 C C . ARG B 1 237 ? -32.062 38.938 14 1 98.12 237 ARG B C 1
ATOM 3753 O O . ARG B 1 237 ? -31.25 39.812 13.844 1 98.12 237 ARG B O 1
ATOM 3760 N N . ASN B 1 238 ? -32.062 37.875 13.336 1 97.94 238 ASN B N 1
ATOM 3761 C CA . ASN B 1 238 ? -31.109 37.719 12.258 1 97.94 238 ASN B CA 1
ATOM 3762 C C . ASN B 1 238 ? -31.562 38.406 10.984 1 97.94 238 ASN B C 1
ATOM 3764 O O . ASN B 1 238 ? -32.531 39.188 11 1 97.94 238 ASN B O 1
ATOM 3768 N N . LYS B 1 239 ? -30.797 38.219 9.93 1 97.5 239 LYS B N 1
ATOM 3769 C CA . LYS B 1 239 ? -31.094 38.906 8.664 1 97.5 239 LYS B CA 1
ATOM 3770 C C . LYS B 1 239 ? -32.469 38.5 8.148 1 97.5 239 LYS B C 1
ATOM 3772 O O . LYS B 1 239 ? -33.125 39.281 7.477 1 97.5 239 LYS B O 1
ATOM 3777 N N . ALA B 1 240 ? -32.875 37.344 8.438 1 97.69 240 ALA B N 1
ATOM 3778 C CA . ALA B 1 240 ? -34.188 36.875 8.031 1 97.69 240 ALA B CA 1
ATOM 3779 C C . ALA B 1 240 ? -35.281 37.344 9 1 97.69 240 ALA B C 1
ATOM 3781 O O . ALA B 1 240 ? -36.406 36.906 8.93 1 97.69 240 ALA B O 1
ATOM 3782 N N . ASN B 1 241 ? -34.906 38.062 9.898 1 98.06 241 ASN B N 1
ATOM 3783 C CA . ASN B 1 241 ? -35.812 38.656 10.883 1 98.06 241 ASN B CA 1
ATOM 3784 C C . ASN B 1 241 ? -36.375 37.594 11.82 1 98.06 241 ASN B C 1
ATOM 3786 O O . ASN B 1 241 ? -37.531 37.688 12.234 1 98.06 241 ASN B O 1
ATOM 3790 N N . GLU B 1 242 ? -35.531 36.625 12.195 1 98.31 242 GLU B N 1
ATOM 3791 C CA . GLU B 1 242 ? -35.938 35.562 13.109 1 98.31 242 GLU B CA 1
ATOM 3792 C C . GLU B 1 242 ? -35.25 35.719 14.469 1 98.31 242 GLU B C 1
ATOM 3794 O O . GLU B 1 242 ? -34.062 36 14.547 1 98.31 242 GLU B O 1
ATOM 3799 N N . LEU B 1 243 ? -36.094 35.438 15.445 1 97.81 243 LEU B N 1
ATOM 3800 C CA . LEU B 1 243 ? -35.531 35.344 16.797 1 97.81 243 LEU B CA 1
ATOM 3801 C C . LEU B 1 243 ? -34.938 33.969 17.031 1 97.81 243 LEU B C 1
ATOM 3803 O O . LEU B 1 243 ? -35.344 33 16.406 1 97.81 243 LEU B O 1
ATOM 3807 N N . PRO B 1 244 ? -33.938 33.875 17.969 1 98.44 244 PRO B N 1
ATOM 3808 C CA . PRO B 1 244 ? -33.406 32.531 18.297 1 98.44 244 PRO B CA 1
ATOM 3809 C C . PRO B 1 244 ? -34.5 31.547 18.703 1 98.44 244 PRO B C 1
ATOM 3811 O O . PRO B 1 244 ? -34.469 30.391 18.266 1 98.44 244 PRO B O 1
ATOM 3814 N N . ALA B 1 245 ? -35.531 31.984 19.375 1 97.75 245 ALA B N 1
ATOM 3815 C CA . ALA B 1 245 ? -36.594 31.125 19.875 1 97.75 245 ALA B CA 1
ATOM 3816 C C . ALA B 1 245 ? -37.438 30.562 18.734 1 97.75 245 ALA B C 1
ATOM 3818 O O . ALA B 1 245 ? -38.031 29.484 18.875 1 97.75 245 ALA B O 1
ATOM 3819 N N . GLU B 1 246 ? -37.406 31.234 17.641 1 98.06 246 GLU B N 1
ATOM 3820 C CA . GLU B 1 246 ? -38.219 30.828 16.484 1 98.06 246 GLU B CA 1
ATOM 3821 C C . GLU B 1 246 ? -37.469 29.781 15.656 1 98.06 246 GLU B C 1
ATOM 3823 O O . GLU B 1 246 ? -38.062 29.188 14.742 1 98.06 246 GLU B O 1
ATOM 3828 N N . LEU B 1 247 ? -36.281 29.516 15.977 1 98.25 247 LEU B N 1
ATOM 3829 C CA . LEU B 1 247 ? -35.438 28.641 15.156 1 98.25 247 LEU B CA 1
ATOM 3830 C C . LEU B 1 247 ? -35.406 27.234 15.711 1 98.25 247 LEU B C 1
ATOM 3832 O O . LEU B 1 247 ? -34.719 26.359 15.164 1 98.25 247 LEU B O 1
ATOM 3836 N N . THR B 1 248 ? -36.031 26.922 16.781 1 98.12 248 THR B N 1
ATOM 3837 C CA . THR B 1 248 ? -35.938 25.594 17.391 1 98.12 248 THR B CA 1
ATOM 3838 C C . THR B 1 248 ? -37.25 25.219 18.062 1 98.12 248 THR B C 1
ATOM 3840 O O . THR B 1 248 ? -38.062 26.094 18.344 1 98.12 248 THR B O 1
ATOM 3843 N N . LYS B 1 249 ? -37.438 23.953 18.266 1 97.44 249 LYS B N 1
ATOM 3844 C CA . LYS B 1 249 ? -38.562 23.422 19.047 1 97.44 249 LYS B CA 1
ATOM 3845 C C . LYS B 1 249 ? -38.062 22.703 20.312 1 97.44 249 LYS B C 1
ATOM 3847 O O . LYS B 1 249 ? -38.844 22.078 21.031 1 97.44 249 LYS B O 1
ATOM 3852 N N . ASN B 1 250 ? -36.812 22.828 20.484 1 97.69 250 ASN B N 1
ATOM 3853 C CA . ASN B 1 250 ? -36.188 22.203 21.656 1 97.69 250 ASN B CA 1
ATOM 3854 C C . ASN B 1 250 ? -36.625 22.906 22.938 1 97.69 250 ASN B C 1
ATOM 3856 O O . ASN B 1 250 ? -36.219 24.047 23.203 1 97.69 250 ASN B O 1
ATOM 3860 N N . GLU B 1 251 ? -37.25 22.172 23.75 1 97.56 251 GLU B N 1
ATOM 3861 C CA . GLU B 1 251 ? -37.875 22.781 24.922 1 97.56 251 GLU B CA 1
ATOM 3862 C C . GLU B 1 251 ? -36.812 23.234 25.938 1 97.56 251 GLU B C 1
ATOM 3864 O O . GLU B 1 251 ? -37 24.234 26.625 1 97.56 251 GLU B O 1
ATOM 3869 N N . ARG B 1 252 ? -35.812 22.531 26.016 1 98.12 252 ARG B N 1
ATOM 3870 C CA . ARG B 1 252 ? -34.75 22.922 26.922 1 98.12 252 ARG B CA 1
ATOM 3871 C C . ARG B 1 252 ? -34.125 24.234 26.5 1 98.12 252 ARG B C 1
ATOM 3873 O O . ARG B 1 252 ? -33.875 25.109 27.344 1 98.12 252 ARG B O 1
ATOM 3880 N N . ILE B 1 253 ? -33.875 24.375 25.234 1 98.5 253 ILE B N 1
ATOM 3881 C CA . ILE B 1 253 ? -33.312 25.594 24.688 1 98.5 253 ILE B CA 1
ATOM 3882 C C . ILE B 1 253 ? -34.281 26.75 24.844 1 98.5 253 ILE B C 1
ATOM 3884 O O . ILE B 1 253 ? -33.906 27.859 25.25 1 98.5 253 ILE B O 1
ATOM 3888 N N . LEU B 1 254 ? -35.562 26.469 24.578 1 98.31 254 LEU B N 1
ATOM 3889 C CA . LEU B 1 254 ? -36.594 27.5 24.703 1 98.31 254 LEU B CA 1
ATOM 3890 C C . LEU B 1 254 ? -36.688 28 26.125 1 98.31 254 LEU B C 1
ATOM 3892 O O . LEU B 1 254 ? -36.875 29.203 26.359 1 98.31 254 LEU B O 1
ATOM 3896 N N . ARG B 1 255 ? -36.531 27.109 27.016 1 97.88 255 ARG B N 1
ATOM 3897 C CA . ARG B 1 255 ? -36.594 27.484 28.422 1 97.88 255 ARG B CA 1
ATOM 3898 C C . ARG B 1 255 ? -35.438 28.422 28.781 1 97.88 255 ARG B C 1
ATOM 3900 O O . ARG B 1 255 ? -35.625 29.406 29.5 1 97.88 255 ARG B O 1
ATOM 3907 N N . LEU B 1 256 ? -34.344 28.125 28.297 1 97.88 256 LEU B N 1
ATOM 3908 C CA . LEU B 1 256 ? -33.156 28.969 28.547 1 97.88 256 LEU B CA 1
ATOM 3909 C C . LEU B 1 256 ? -33.344 30.359 27.953 1 97.88 256 LEU B C 1
ATOM 3911 O O . LEU B 1 256 ? -33.031 31.359 28.594 1 97.88 256 LEU B O 1
ATOM 3915 N N . LEU B 1 257 ? -33.844 30.422 26.781 1 98.06 257 LEU B N 1
ATOM 3916 C CA . LEU B 1 257 ? -34.031 31.688 26.094 1 98.06 257 LEU B CA 1
ATOM 3917 C C . LEU B 1 257 ? -35.062 32.531 26.812 1 98.06 257 LEU B C 1
ATOM 3919 O O . LEU B 1 257 ? -34.844 33.75 27.016 1 98.06 257 LEU B O 1
ATOM 3923 N N . ARG B 1 258 ? -36.094 31.922 27.266 1 96.38 258 ARG B N 1
ATOM 3924 C CA . ARG B 1 258 ? -37.156 32.625 27.969 1 96.38 258 ARG B CA 1
ATOM 3925 C C . ARG B 1 258 ? -36.688 33.156 29.312 1 96.38 258 ARG B C 1
ATOM 3927 O O . ARG B 1 258 ? -37 34.281 29.703 1 96.38 258 ARG B O 1
ATOM 3934 N N . ALA B 1 259 ? -36 32.375 29.938 1 95.06 259 ALA B N 1
ATOM 3935 C CA . ALA B 1 259 ? -35.438 32.75 31.234 1 95.06 259 ALA B CA 1
ATOM 3936 C C . ALA B 1 259 ? -34.562 34 31.109 1 95.06 259 ALA B C 1
ATOM 3938 O O . ALA B 1 259 ? -34.594 34.875 31.953 1 95.06 259 ALA B O 1
ATOM 3939 N N . LYS B 1 260 ? -33.781 34.031 30.141 1 93.81 260 LYS B N 1
ATOM 3940 C CA . LYS B 1 260 ? -32.875 35.156 29.922 1 93.81 260 LYS B CA 1
ATOM 3941 C C . LYS B 1 260 ? -33.625 36.406 29.484 1 93.81 260 LYS B C 1
ATOM 3943 O O . LYS B 1 260 ? -33.25 37.531 29.875 1 93.81 260 LYS B O 1
ATOM 3948 N N . GLU B 1 261 ? -34.625 36.281 28.734 1 90.69 261 GLU B N 1
ATOM 3949 C CA . GLU B 1 261 ? -35.438 37.406 28.297 1 90.69 261 GLU B CA 1
ATOM 3950 C C . GLU B 1 261 ? -36.094 38.094 29.484 1 90.69 261 GLU B C 1
ATOM 3952 O O . GLU B 1 261 ? -36.156 39.312 29.531 1 90.69 261 GLU B O 1
ATOM 3957 N N . LYS B 1 262 ? -36.5 37.344 30.406 1 87.81 262 LYS B N 1
ATOM 3958 C CA . LYS B 1 262 ? -37.156 37.875 31.609 1 87.81 262 LYS B CA 1
ATOM 3959 C C . LYS B 1 262 ? -36.156 38.656 32.469 1 87.81 262 LYS B C 1
ATOM 3961 O O . LYS B 1 262 ? -36.5 39.688 33.031 1 87.81 262 LYS B O 1
ATOM 3966 N N . GLN B 1 263 ? -35.094 38.25 32.531 1 86.94 263 GLN B N 1
ATOM 3967 C CA . GLN B 1 263 ? -34.062 38.875 33.312 1 86.94 263 GLN B CA 1
ATOM 3968 C C . GLN B 1 263 ? -33.656 40.219 32.719 1 86.94 263 GLN B C 1
ATOM 3970 O O . GLN B 1 263 ? -33.281 41.156 33.438 1 86.94 263 GLN B O 1
ATOM 3975 N N . ARG B 1 264 ? -33.688 40.406 31.484 1 82.06 264 ARG B N 1
ATOM 3976 C CA . ARG B 1 264 ? -33.312 41.625 30.797 1 82.06 264 ARG B CA 1
ATOM 3977 C C . ARG B 1 264 ? -34.375 42.688 30.922 1 82.06 264 ARG B C 1
ATOM 3979 O O . ARG B 1 264 ? -34.094 43.875 30.953 1 82.06 264 ARG B O 1
ATOM 3986 N N . LYS B 1 265 ? -35.656 42.375 31.016 1 75.5 265 LYS B N 1
ATOM 3987 C CA . LYS B 1 265 ? -36.781 43.281 31.156 1 75.5 265 LYS B CA 1
ATOM 3988 C C . LYS B 1 265 ? -36.906 43.75 32.594 1 75.5 265 LYS B C 1
ATOM 3990 O O . LYS B 1 265 ? -37.438 44.844 32.875 1 75.5 265 LYS B O 1
ATOM 3995 N N . SER B 1 266 ? -36.344 43.062 33.5 1 68.88 266 SER B N 1
ATOM 3996 C CA . SER B 1 266 ? -36.438 43.5 34.875 1 68.88 266 SER B CA 1
ATOM 3997 C C . SER B 1 266 ? -35.281 44.438 35.219 1 68.88 266 SER B C 1
ATOM 3999 O O . SER B 1 266 ? -34.219 44.406 34.594 1 68.88 266 SER B O 1
#

Nearest PDB structures (foldseek):
  5y4f-assembly1_A  TM=9.328E-01  e=1.405E-15  Homo sapiens
  6moj-assembly1_A-2  TM=9.418E-01  e=2.248E-14  synthetic construct
  4rlv-assembly1_A  TM=9.114E-01  e=2.482E-14  Mus musculus
  3aji-assembly2_C  TM=9.194E-01  e=1.240E-12  Mus musculus
  8pwl-assembly1_B  TM=9.275E-01  e=5.612E-11  Homo sapiens

Sequence (532 aa):
ASSAPKETPLANAAFWAARKGNLALLQLLLNSGRVDVDCKDSSGATSLFFAAQQGHNDVVKFLFSFGASTEFRNKDGGTALLAACQYGHAKVVETLLKHGANIHDQLYDGASAIFLAAQGGYLDVIRLLLSSGAKVNQPRQDGTAPLWIASQMGHSEVVRVMLLRGAERDAARDDGTTALLKAAIKGYNNVIEELLKFSPTLGLLKNGTSALHAAVLSGNVRTVALLLEAGADPCLRNKANELPAELTKNERILRLLRAKEKQRKSASSAPKETPLANAAFWAARKGNLALLQLLLNSGRVDVDCKDSSGATSLFFAAQQGHNDVVKFLFSFGASTEFRNKDGGTALLAACQYGHAKVVETLLKHGANIHDQLYDGASAIFLAAQGGYLDVIRLLLSSGAKVNQPRQDGTAPLWIASQMGHSEVVRVMLLRGAERDAARDDGTTALLKAAIKGYNNVIEELLKFSPTLGLLKNGTSALHAAVLSGNVRTVALLLEAGADPCLRNKANELPAELTKNERILRLLRAKEKQRKS

Radius of gyration: 36.6 Å; Cα contacts (8 Å, |Δi|>4): 1037; chains: 2; bounding box: 69×94×68 Å

Solvent-accessible surface area (backbone atoms only — not comparable to full-atom values): 27193 Å² total; per-residue (Å²): 132,80,75,73,76,75,71,46,65,55,48,52,49,38,40,51,24,27,52,68,52,32,50,67,46,41,48,55,47,49,72,66,68,81,39,64,65,71,46,47,50,97,48,36,39,31,30,54,30,35,7,23,46,64,46,27,46,69,45,40,55,53,42,46,77,71,63,45,71,62,78,56,39,24,82,60,36,42,26,26,56,41,32,7,25,51,61,48,24,45,69,34,37,51,52,38,50,76,71,65,36,64,71,79,46,43,30,75,63,32,44,29,31,59,32,34,12,27,53,62,47,26,51,68,41,43,54,50,38,54,75,71,68,40,68,62,63,57,39,25,73,62,33,44,28,22,59,31,42,11,28,60,62,50,27,32,69,44,40,41,54,42,48,77,70,66,31,61,66,67,52,45,26,74,76,31,50,31,23,58,35,42,14,27,48,71,49,32,54,65,31,42,54,47,51,55,76,69,64,46,83,54,55,76,38,81,63,28,44,28,34,56,44,37,7,40,62,59,61,32,54,66,44,38,49,54,41,47,72,74,61,37,62,58,76,50,57,32,72,85,65,42,37,39,65,75,57,51,84,52,61,71,50,45,49,53,44,51,55,53,51,55,56,69,77,96,130,81,75,72,75,76,72,45,65,56,49,52,48,38,40,50,24,27,51,68,50,32,51,66,45,41,50,53,48,49,71,65,67,81,38,63,64,70,46,49,49,97,50,35,38,30,30,56,28,34,6,24,46,63,45,26,44,70,45,42,55,52,44,47,77,71,63,45,71,61,77,54,38,25,80,59,37,42,27,25,57,40,33,7,24,49,64,49,24,45,68,35,38,52,53,39,49,75,70,65,35,65,68,79,47,40,29,76,63,32,45,30,31,61,32,34,12,28,54,60,47,26,50,68,39,43,53,50,40,54,74,70,68,42,68,62,62,56,40,25,72,63,32,44,26,21,58,33,41,10,29,60,63,51,28,32,69,45,40,42,54,40,48,76,69,67,33,63,67,67,53,46,26,73,74,30,49,31,21,59,35,44,14,27,49,70,48,32,52,64,31,44,54,47,49,54,74,69,64,47,83,54,56,75,38,82,63,28,45,29,34,55,42,37,7,41,60,57,63,33,53,67,42,39,51,53,42,46,73,73,62,38,62,58,78,49,57,33,74,84,65,42,39,39,67,76,56,48,84,52,62,70,50,45,49,54,43,51,56,53,51,53,60,68,77,97

Secondary structure (DSSP, 8-state):
--------HHHHHHHHHHHHT-HHHHHHHHHTT-S-TT---TTS--HHHHHHHHT-HHHHHHHHHTT--S----TTS--HHHHHHHTT-HHHHHHHHHTT--TT-B-TT--BHHHHHHHHT-HHHHHHHHHTT--TT---TTS--HHHHHHHHT-HHHHHHHHHTT--TT---TTS--HHHHHHHHT-HHHHHHHHTT----S--TTS--HHHHHHHHT-HHHHHHHHHTT--TT---TT---GGGG---HHHHHHHHHHHHHHH-/--------HHHHHHHHHHHHT-HHHHHHHHHTT-S-TT---TTS--HHHHHHHHT-HHHHHHHHHTT--S----TTS--HHHHHHHTT-HHHHHHHHHTT--TT-B-TT--BHHHHHHHHT-HHHHHHHHHTT--TT---TTS--HHHHHHHHT-HHHHHHHHHTT--TT---TTS--HHHHHHHHT-HHHHHHHHTT----S--TTS--HHHHHHHHT-HHHHHHHHHTT--TT---TT---GGGG---HHHHHHHHHHHHHHH-